Protein AF-0000000068274781 (afdb_homodimer)

Nearest PDB structures (foldseek):
  1qgj-assembly2_B  TM=9.838E-01  e=2.619E-39  Arabidopsis thaliana
  1sch-assembly2_A  TM=9.729E-01  e=1.554E-35  Arachis hypogaea
  5twt-assembly1_A  TM=9.820E-01  e=2.764E-33  Panicum virgatum
  3hdl-assembly1_A  TM=9.506E-01  e=2.188E-31  Roystonea regia
  4usc-assembly1_B  TM=9.567E-01  e=2.228E-30  Trachycarpus fortunei

Organism: Malus domestica (NCBI:txid3750)

Sequence (664 aa):
MTRSSINFSRRYSLAMITFFALCFVAKAQLSTDFYKATCPDVLKIVRREVLNAVKSEMRMAASLLRLHFHDCFVNGCDASLLLDGTDSEKNARPNLNSARGFEVVDRIKSSVESSCSGVVSCADILAIAARDSVLLSGGTSWKVLLGRRDGLVANQSGANSGLPAPTEALDIIISKFAAVGLNITDVVSLSGAHTIGLARCATFSNRLFNFSGTGAPDSTLEQSMLTDLQNQCPQTSDGNNTAPLDRNSTDLFDNHYFQNLINGKGLLGSDQILFSSDAAVTTGTKSLVQSYNSNLNLFLADFANSMIKMGNISPLTGSAGEIRLNCRAVNAMTRSSINFSRRYSLAMITFFALCFVAKAQLSTDFYKATCPDVLKIVRREVLNAVKSEMRMAASLLRLHFHDCFVNGCDASLLLDGTDSEKNARPNLNSARGFEVVDRIKSSVESSCSGVVSCADILAIAARDSVLLSGGTSWKVLLGRRDGLVANQSGANSGLPAPTEALDIIISKFAAVGLNITDVVSLSGAHTIGLARCATFSNRLFNFSGTGAPDSTLEQSMLTDLQNQCPQTSDGNNTAPLDRNSTDLFDNHYFQNLINGKGLLGSDQILFSSDAAVTTGTKSLVQSYNSNLNLFLADFANSMIKMGNISPLTGSAGEIRLNCRAVNA

pLDDT: mean 92.03, std 17.18, range [27.52, 98.94]

Radius of gyration: 32.12 Å; Cα contacts (8 Å, |Δi|>4): 1195; chains: 2; bounding box: 135×108×94 Å

Secondary structure (DSSP, 8-state):
------------------------------BTTTTTTT-TTHHHHHHHHHHHHHHH-TTHHHHHHHHHHHHHHHHSSSSGGG--STT-GGGSTTTTTT---HHHHHHHHHHHHHHHTTTS-HHHHHHHHHHHHHHHTT-------B--BB-S---HHHHHHHSPPTT--HHHHHHHHHHTT--HHHHHHHHGGGGS-EEEGGGTHHHHH-GGGSSS--TTS-HHHHHHHHHHS-TTS-S--EEESSTT-SSS-SSHHHHHHHTT--SSHHHHHHHHSHHHHHHSHHHHHHHHHH-HHHHHHHHHHHHHHHTTSS-B-TTSSB--SSTTS---/------------------------------BTTTTTTT-TTHHHHHHHHHHHHHHH-TTHHHHHHHHHHHHHHHHSSSSGGG--STT-GGGSTTTTTT---HHHHHHHHHHHHHHHTTTS-HHHHHHHHHHHHHHHTT-------B--BB-S---HHHHHHHSPPTT--HHHHHHHHHTTT--HHHHHHHHGGGGS-EEEGGGTHHHHH-GGGSSS--TTS-HHHHHHHHHHS-TTS-S--EEESSTT-SSS-SSHHHHHHHTT--SSHHHHHHHHSHHHHHHSHHHHHHHHHH-HHHHHHHHHHHHHHHTTSS-B-TTSSB--SSTTS---

Solvent-accessible surface area (backbone atoms only — not comparable to full-atom values): 35165 Å² total; per-residue (Å²): 140,83,81,79,80,80,79,78,77,78,75,78,75,76,74,76,76,74,76,75,71,72,73,72,69,66,76,59,71,66,30,74,62,61,41,59,83,76,38,66,56,52,70,61,52,40,43,50,47,49,49,54,45,30,73,76,35,64,57,44,26,35,30,34,34,45,48,36,53,62,16,23,53,47,78,14,29,13,36,23,46,50,26,62,69,89,52,15,24,50,70,13,72,84,24,46,97,59,67,48,54,64,67,57,50,50,51,33,46,52,55,43,41,73,75,30,65,82,70,66,19,46,18,38,48,34,55,52,42,23,41,42,23,36,22,50,24,59,38,56,71,68,83,61,69,26,60,35,13,16,49,84,63,48,47,17,70,43,36,55,69,39,50,78,53,47,76,46,54,68,70,58,44,53,49,47,38,42,75,64,75,39,53,69,68,36,55,55,33,57,55,49,59,38,7,26,26,66,40,43,31,63,61,38,44,47,43,63,48,31,28,94,74,67,63,37,48,40,84,65,48,32,66,72,58,48,54,54,44,45,70,67,47,41,89,86,50,92,30,73,52,66,44,52,40,9,76,98,41,39,70,41,42,53,41,61,36,38,48,28,30,77,62,24,50,37,59,34,54,42,55,26,38,38,51,72,35,76,62,9,63,80,70,41,40,26,60,49,39,52,47,25,46,76,29,52,68,57,36,46,52,48,28,40,52,37,48,51,56,47,64,56,23,65,54,29,30,76,82,40,56,41,59,34,84,43,61,44,44,70,72,130,136,85,83,75,83,78,79,79,77,78,76,76,76,79,75,75,77,76,76,75,72,76,73,71,70,66,76,60,72,66,30,75,64,61,42,57,83,76,38,66,56,52,71,58,52,40,42,51,48,48,49,55,45,28,72,74,36,65,57,45,28,37,28,34,35,45,50,35,52,62,17,22,55,48,78,15,28,12,36,24,48,49,26,63,68,88,51,14,24,51,69,13,71,84,24,45,98,61,66,49,52,64,68,56,52,50,52,34,47,53,55,42,40,73,74,30,63,84,70,66,18,46,18,37,49,36,54,50,41,23,41,42,24,36,22,50,25,58,37,57,72,67,84,61,66,27,62,35,13,15,47,83,63,48,47,16,68,42,36,55,68,40,50,78,55,45,75,45,54,68,68,59,44,52,48,48,39,42,74,64,75,39,52,70,68,38,54,56,33,58,54,47,58,38,7,26,26,66,41,43,31,64,62,36,44,47,44,63,46,30,28,93,74,68,64,37,48,39,83,65,49,30,66,70,58,49,53,54,45,46,69,67,46,42,89,88,53,92,31,74,51,66,44,54,40,10,75,99,42,39,70,42,42,54,41,62,38,38,47,27,30,75,62,25,50,37,58,33,52,43,55,25,39,39,49,73,35,77,62,9,64,80,71,42,38,27,59,50,40,53,46,26,46,77,28,52,68,58,36,45,53,49,27,40,52,35,51,51,55,47,65,57,23,65,53,30,31,77,81,41,58,40,60,35,83,44,61,44,43,70,73,131

Structure (mmCIF, N/CA/C/O backbone):
data_AF-0000000068274781-model_v1
#
loop_
_entity.id
_entity.type
_entity.pdbx_description
1 polymer Peroxidase
#
loop_
_atom_site.group_PDB
_atom_site.id
_atom_site.type_symbol
_atom_site.label_atom_id
_atom_site.label_alt_id
_atom_site.label_comp_id
_atom_site.label_asym_id
_atom_site.label_entity_id
_atom_site.label_seq_id
_atom_site.pdbx_PDB_ins_code
_atom_site.Cartn_x
_atom_site.Cartn_y
_atom_site.Cartn_z
_atom_site.occupancy
_atom_site.B_iso_or_equiv
_atom_site.auth_seq_id
_atom_site.auth_comp_id
_atom_site.auth_asym_id
_atom_site.auth_atom_id
_atom_site.pdbx_PDB_model_num
ATOM 1 N N . MET A 1 1 ? -83.938 -31 -58.938 1 27.52 1 MET A N 1
ATOM 2 C CA . MET A 1 1 ? -82.938 -29.953 -59.188 1 27.52 1 MET A CA 1
ATOM 3 C C . MET A 1 1 ? -82.625 -29.203 -57.906 1 27.52 1 MET A C 1
ATOM 5 O O . MET A 1 1 ? -83.25 -28.172 -57.625 1 27.52 1 MET A O 1
ATOM 9 N N . THR A 1 2 ? -82.438 -29.969 -56.75 1 28.23 2 THR A N 1
ATOM 10 C CA . THR A 1 2 ? -82.188 -29.672 -55.344 1 28.23 2 THR A CA 1
ATOM 11 C C . THR A 1 2 ? -80.875 -29 -55.156 1 28.23 2 THR A C 1
ATOM 13 O O . THR A 1 2 ? -79.812 -29.547 -55.531 1 28.23 2 THR A O 1
ATOM 16 N N . ARG A 1 3 ? -80.812 -27.594 -55.188 1 30.36 3 ARG A N 1
ATOM 17 C CA . ARG A 1 3 ? -79.75 -26.625 -55.031 1 30.36 3 ARG A CA 1
ATOM 18 C C . ARG A 1 3 ? -79 -26.781 -53.719 1 30.36 3 ARG A C 1
ATOM 20 O O . ARG A 1 3 ? -79.625 -26.609 -52.656 1 30.36 3 ARG A O 1
ATOM 27 N N . SER A 1 4 ? -78.062 -27.766 -53.594 1 30.91 4 SER A N 1
ATOM 28 C CA . SER A 1 4 ? -77.25 -28.078 -52.406 1 30.91 4 SER A CA 1
ATOM 29 C C . SER A 1 4 ? -76.312 -26.922 -52.062 1 30.91 4 SER A C 1
ATOM 31 O O . SER A 1 4 ? -75.5 -26.5 -52.875 1 30.91 4 SER A O 1
ATOM 33 N N . SER A 1 5 ? -76.812 -25.828 -51.344 1 32.22 5 SER A N 1
ATOM 34 C CA . SER A 1 5 ? -76.062 -24.672 -50.906 1 32.22 5 SER A CA 1
ATOM 35 C C . SER A 1 5 ? -74.875 -25.078 -50.062 1 32.22 5 SER A C 1
ATOM 37 O O . SER A 1 5 ? -75 -25.797 -49.062 1 32.22 5 SER A O 1
ATOM 39 N N . ILE A 1 6 ? -73.625 -25.188 -50.594 1 34.47 6 ILE A N 1
ATOM 40 C CA . ILE A 1 6 ? -72.312 -25.484 -50.031 1 34.47 6 ILE A CA 1
ATOM 41 C C . ILE A 1 6 ? -71.938 -24.406 -49.031 1 34.47 6 ILE A C 1
ATOM 43 O O . ILE A 1 6 ? -71.875 -23.219 -49.375 1 34.47 6 ILE A O 1
ATOM 47 N N . ASN A 1 7 ? -72.312 -24.547 -47.75 1 28.28 7 ASN A N 1
ATOM 48 C CA . ASN A 1 7 ? -71.938 -23.734 -46.594 1 28.28 7 ASN A CA 1
ATOM 49 C C . ASN A 1 7 ? -70.375 -23.641 -46.438 1 28.28 7 ASN A C 1
ATOM 51 O O . ASN A 1 7 ? -69.688 -24.672 -46.312 1 28.28 7 ASN A O 1
ATOM 55 N N . PHE A 1 8 ? -69.688 -22.672 -47.062 1 29.42 8 PHE A N 1
ATOM 56 C CA . PHE A 1 8 ? -68.312 -22.359 -46.938 1 29.42 8 PHE A CA 1
ATOM 57 C C . PHE A 1 8 ? -67.938 -22.031 -45.5 1 29.42 8 PHE A C 1
ATOM 59 O O . PHE A 1 8 ? -68.375 -21.047 -44.938 1 29.42 8 PHE A O 1
ATOM 66 N N . SER A 1 9 ? -67.75 -22.984 -44.594 1 29.67 9 SER A N 1
ATOM 67 C CA . SER A 1 9 ? -67.188 -22.766 -43.25 1 29.67 9 SER A CA 1
ATOM 68 C C . SER A 1 9 ? -65.812 -22.125 -43.281 1 29.67 9 SER A C 1
ATOM 70 O O . SER A 1 9 ? -64.938 -22.641 -43.938 1 29.67 9 SER A O 1
ATOM 72 N N . ARG A 1 10 ? -65.688 -20.766 -43.312 1 33.72 10 ARG A N 1
ATOM 73 C CA . ARG A 1 10 ? -64.438 -19.969 -43.156 1 33.72 10 ARG A CA 1
ATOM 74 C C . ARG A 1 10 ? -63.688 -20.359 -41.906 1 33.72 10 ARG A C 1
ATOM 76 O O . ARG A 1 10 ? -64.188 -20.188 -40.781 1 33.72 10 ARG A O 1
ATOM 83 N N . ARG A 1 11 ? -63.031 -21.438 -41.844 1 32.56 11 ARG A N 1
ATOM 84 C CA . ARG A 1 11 ? -62.094 -21.734 -40.75 1 32.56 11 ARG A CA 1
ATOM 85 C C . ARG A 1 11 ? -61.062 -20.609 -40.594 1 32.56 11 ARG A C 1
ATOM 87 O O . ARG A 1 11 ? -60.312 -20.297 -41.5 1 32.56 11 ARG A O 1
ATOM 94 N N . TYR A 1 12 ? -61.406 -19.484 -39.938 1 31.45 12 TYR A N 1
ATOM 95 C CA . TYR A 1 12 ? -60.375 -18.531 -39.5 1 31.45 12 TYR A CA 1
ATOM 96 C C . TYR A 1 12 ? -59.25 -19.25 -38.781 1 31.45 12 TYR A C 1
ATOM 98 O O . TYR A 1 12 ? -59.469 -19.984 -37.812 1 31.45 12 TYR A O 1
ATOM 106 N N . SER A 1 13 ? -58.25 -19.766 -39.469 1 33.16 13 SER A N 1
ATOM 107 C CA . SER A 1 13 ? -57 -20.219 -38.875 1 33.16 13 SER A CA 1
ATOM 108 C C . SER A 1 13 ? -56.406 -19.156 -37.969 1 33.16 13 SER A C 1
ATOM 110 O O . SER A 1 13 ? -56.125 -18.031 -38.406 1 33.16 13 SER A O 1
ATOM 112 N N . LEU A 1 14 ? -56.812 -19.078 -36.719 1 35.12 14 LEU A N 1
ATOM 113 C CA . LEU A 1 14 ? -56.062 -18.344 -35.688 1 35.12 14 LEU A CA 1
ATOM 114 C C . LEU A 1 14 ? -54.594 -18.672 -35.719 1 35.12 14 LEU A C 1
ATOM 116 O O . LEU A 1 14 ? -54.188 -19.828 -35.469 1 35.12 14 LEU A O 1
ATOM 120 N N . ALA A 1 15 ? -53.812 -18.062 -36.625 1 37.94 15 ALA A N 1
ATOM 121 C CA . ALA A 1 15 ? -52.375 -18.094 -36.531 1 37.94 15 ALA A CA 1
ATOM 122 C C . ALA A 1 15 ? -51.906 -17.734 -35.094 1 37.94 15 ALA A C 1
ATOM 124 O O . ALA A 1 15 ? -52.219 -16.641 -34.625 1 37.94 15 ALA A O 1
ATOM 125 N N . MET A 1 16 ? -51.812 -18.75 -34.25 1 36.78 16 MET A N 1
ATOM 126 C CA . MET A 1 16 ? -51.125 -18.562 -32.969 1 36.78 16 MET A CA 1
ATOM 127 C C . MET A 1 16 ? -49.75 -17.906 -33.156 1 36.78 16 MET A C 1
ATOM 129 O O . MET A 1 16 ? -48.875 -18.469 -33.844 1 36.78 16 MET A O 1
ATOM 133 N N . ILE A 1 17 ? -49.625 -16.562 -33.281 1 40.09 17 ILE A N 1
ATOM 134 C CA . ILE A 1 17 ? -48.375 -15.859 -33.188 1 40.09 17 ILE A CA 1
ATOM 135 C C . ILE A 1 17 ? -47.656 -16.312 -31.906 1 40.09 17 ILE A C 1
ATOM 137 O O . ILE A 1 17 ? -48.125 -16.078 -30.797 1 40.09 17 ILE A O 1
ATOM 141 N N . THR A 1 18 ? -46.969 -17.438 -31.969 1 37.03 18 THR A N 1
ATOM 142 C CA . THR A 1 18 ? -46.031 -17.75 -30.906 1 37.03 18 THR A CA 1
ATOM 143 C C . THR A 1 18 ? -45.031 -16.609 -30.734 1 37.03 18 THR A C 1
ATOM 145 O O . THR A 1 18 ? -44.25 -16.312 -31.641 1 37.03 18 THR A O 1
ATOM 148 N N . PHE A 1 19 ? -45.375 -15.547 -30 1 42 19 PHE A N 1
ATOM 149 C CA . PHE A 1 19 ? -44.344 -14.617 -29.5 1 42 19 PHE A CA 1
ATOM 150 C C . PHE A 1 19 ? -43.219 -15.367 -28.828 1 42 19 PHE A C 1
ATOM 152 O O . PHE A 1 19 ? -43.375 -15.969 -27.766 1 42 19 PHE A O 1
ATOM 159 N N . PHE A 1 20 ? -42.25 -15.758 -29.625 1 39.34 20 PHE A N 1
ATOM 160 C CA . PHE A 1 20 ? -40.969 -16.156 -29.078 1 39.34 20 PHE A CA 1
ATOM 161 C C . PHE A 1 20 ? -40.406 -15.047 -28.188 1 39.34 20 PHE A C 1
ATOM 163 O O . PHE A 1 20 ? -39.969 -13.992 -28.688 1 39.34 20 PHE A O 1
ATOM 170 N N . ALA A 1 21 ? -40.844 -14.93 -26.984 1 38.84 21 ALA A N 1
ATOM 171 C CA . ALA A 1 21 ? -40.062 -14.18 -26.016 1 38.84 21 ALA A CA 1
ATOM 172 C C . ALA A 1 21 ? -38.625 -14.633 -26 1 38.84 21 ALA A C 1
ATOM 174 O O . ALA A 1 21 ? -38.281 -15.719 -25.516 1 38.84 21 ALA A O 1
ATOM 175 N N . LEU A 1 22 ? -37.906 -14.195 -26.969 1 38.69 22 LEU A N 1
ATOM 176 C CA . LEU A 1 22 ? -36.438 -14.281 -26.75 1 38.69 22 LEU A CA 1
ATOM 177 C C . LEU A 1 22 ? -36.094 -13.805 -25.344 1 38.69 22 LEU A C 1
ATOM 179 O O . LEU A 1 22 ? -36.188 -12.609 -25.047 1 38.69 22 LEU A O 1
ATOM 183 N N . CYS A 1 23 ? -36.281 -14.633 -24.359 1 37.84 23 CYS A N 1
ATOM 184 C CA . CYS A 1 23 ? -35.594 -14.422 -23.094 1 37.84 23 CYS A CA 1
ATOM 185 C C . CYS A 1 23 ? -34.125 -14.125 -23.312 1 37.84 23 CYS A C 1
ATOM 187 O O . CYS A 1 23 ? -33.344 -15.039 -23.547 1 37.84 23 CYS A O 1
ATOM 189 N N . PHE A 1 24 ? -33.844 -12.984 -23.938 1 38.06 24 PHE A N 1
ATOM 190 C CA . PHE A 1 24 ? -32.469 -12.5 -23.734 1 38.06 24 PHE A CA 1
ATOM 191 C C . PHE A 1 24 ? -32.031 -12.695 -22.281 1 38.06 24 PHE A C 1
ATOM 193 O O . PHE A 1 24 ? -32.469 -11.953 -21.391 1 38.06 24 PHE A O 1
ATOM 200 N N . VAL A 1 25 ? -31.875 -13.906 -21.828 1 39.16 25 VAL A N 1
ATOM 201 C CA . VAL A 1 25 ? -31.031 -14.031 -20.641 1 39.16 25 VAL A CA 1
ATOM 202 C C . VAL A 1 25 ? -29.828 -13.109 -20.766 1 39.16 25 VAL A C 1
ATOM 204 O O . VAL A 1 25 ? -28.922 -13.367 -21.562 1 39.16 25 VAL A O 1
ATOM 207 N N . ALA A 1 26 ? -30 -11.914 -20.641 1 40 26 ALA A N 1
ATOM 208 C CA . ALA A 1 26 ? -28.859 -11.016 -20.5 1 40 26 ALA A CA 1
ATOM 209 C C . ALA A 1 26 ? -27.766 -11.641 -19.625 1 40 26 ALA A C 1
ATOM 211 O O . ALA A 1 26 ? -27.969 -11.852 -18.438 1 40 26 ALA A O 1
ATOM 212 N N . LYS A 1 27 ? -27.016 -12.688 -20.156 1 49.72 27 LYS A N 1
ATOM 213 C CA . LYS A 1 27 ? -25.812 -13.078 -19.438 1 49.72 27 LYS A CA 1
ATOM 214 C C . LYS A 1 27 ? -25.234 -11.906 -18.641 1 49.72 27 LYS A C 1
ATOM 216 O O . LYS A 1 27 ? -24.875 -10.883 -19.219 1 49.72 27 LYS A O 1
ATOM 221 N N . ALA A 1 28 ? -25.625 -11.742 -17.359 1 61.41 28 ALA A N 1
ATOM 222 C CA . ALA A 1 28 ? -25.266 -10.609 -16.5 1 61.41 28 ALA A CA 1
ATOM 223 C C . ALA A 1 28 ? -23.766 -10.422 -16.438 1 61.41 28 ALA A C 1
ATOM 225 O O . ALA A 1 28 ? -23.031 -11.352 -16.078 1 61.41 28 ALA A O 1
ATOM 226 N N . GLN A 1 29 ? -23.156 -9.492 -17.281 1 82.75 29 GLN A N 1
ATOM 227 C CA . GLN A 1 29 ? -21.766 -9.125 -17.453 1 82.75 29 GLN A CA 1
ATOM 228 C C . GLN A 1 29 ? -21.203 -8.461 -16.188 1 82.75 29 GLN A C 1
ATOM 230 O O . GLN A 1 29 ? -21.953 -7.809 -15.453 1 82.75 29 GLN A O 1
ATOM 235 N N . LEU A 1 30 ? -19.953 -8.969 -15.773 1 96.75 30 LEU A N 1
ATOM 236 C CA . LEU A 1 30 ? -19.25 -8.336 -14.656 1 96.75 30 LEU A CA 1
ATOM 237 C C . LEU A 1 30 ? -19.094 -6.84 -14.898 1 96.75 30 LEU A C 1
ATOM 239 O O . LEU A 1 30 ? -19.031 -6.391 -16.047 1 96.75 30 LEU A O 1
ATOM 243 N N . SER A 1 31 ? -19.156 -6.102 -13.852 1 97.19 31 SER A N 1
ATOM 244 C CA . SER A 1 31 ? -18.969 -4.656 -13.93 1 97.19 31 SER A CA 1
ATOM 245 C C . SER A 1 31 ? -18.172 -4.133 -12.75 1 97.19 31 SER A C 1
ATOM 247 O O . SER A 1 31 ? -18.109 -4.777 -11.695 1 97.19 31 SER A O 1
ATOM 249 N N . THR A 1 32 ? -17.609 -2.953 -12.914 1 95.56 32 THR A N 1
ATOM 250 C CA . THR A 1 32 ? -16.781 -2.387 -11.859 1 95.56 32 THR A CA 1
ATOM 251 C C . THR A 1 32 ? -17.641 -1.72 -10.797 1 95.56 32 THR A C 1
ATOM 253 O O . THR A 1 32 ? -17.172 -1.429 -9.695 1 95.56 32 THR A O 1
ATOM 256 N N . ASP A 1 33 ? -18.953 -1.468 -11.078 1 93.94 33 ASP A N 1
ATOM 257 C CA . ASP A 1 33 ? -19.844 -0.762 -10.156 1 93.94 33 ASP A CA 1
ATOM 258 C C . ASP A 1 33 ? -20.969 -1.668 -9.68 1 93.94 33 ASP A C 1
ATOM 260 O O . ASP A 1 33 ? -22.047 -1.186 -9.312 1 93.94 33 ASP A O 1
ATOM 264 N N . PHE A 1 34 ? -20.719 -2.93 -9.719 1 97.12 34 PHE A N 1
ATOM 265 C CA . PHE A 1 34 ? -21.766 -3.914 -9.453 1 97.12 34 PHE A CA 1
ATOM 266 C C . PHE A 1 34 ? -22.375 -3.689 -8.078 1 97.12 34 PHE A C 1
ATOM 268 O O . PHE A 1 34 ? -23.594 -3.818 -7.902 1 97.12 34 PHE A O 1
ATOM 275 N N . TYR A 1 35 ? -21.578 -3.322 -7.105 1 97.12 35 TYR A N 1
ATOM 276 C CA . TYR A 1 35 ? -22.047 -3.254 -5.727 1 97.12 35 TYR A CA 1
ATOM 277 C C . TYR A 1 35 ? -22.312 -1.812 -5.312 1 97.12 35 TYR A C 1
ATOM 279 O O . TYR A 1 35 ? -22.594 -1.538 -4.145 1 97.12 35 TYR A O 1
ATOM 287 N N . LYS A 1 36 ? -22.281 -0.862 -6.156 1 93.81 36 LYS A N 1
ATOM 288 C CA . LYS A 1 36 ? -22.359 0.56 -5.84 1 93.81 36 LYS A CA 1
ATOM 289 C C . LYS A 1 36 ? -23.609 0.867 -5.02 1 93.81 36 LYS A C 1
ATOM 291 O O . LYS A 1 36 ? -23.562 1.648 -4.066 1 93.81 36 LYS A O 1
ATOM 296 N N . ALA A 1 37 ? -24.734 0.17 -5.32 1 94.81 37 ALA A N 1
ATOM 297 C CA . ALA A 1 37 ? -26 0.458 -4.648 1 94.81 37 ALA A CA 1
ATOM 298 C C . ALA A 1 37 ? -26.234 -0.5 -3.486 1 94.81 37 ALA A C 1
ATOM 300 O O . ALA A 1 37 ? -26.75 -0.102 -2.441 1 94.81 37 ALA A O 1
ATOM 301 N N . THR A 1 38 ? -25.812 -1.727 -3.623 1 97.19 38 THR A N 1
ATOM 302 C CA . THR A 1 38 ? -26.234 -2.771 -2.701 1 97.19 38 THR A CA 1
ATOM 303 C C . THR A 1 38 ? -25.234 -2.945 -1.57 1 97.19 38 THR A C 1
ATOM 305 O O . THR A 1 38 ? -25.594 -3.387 -0.476 1 97.19 38 THR A O 1
ATOM 308 N N . CYS A 1 39 ? -23.984 -2.637 -1.825 1 97 39 CYS A N 1
ATOM 309 C CA . CYS A 1 39 ? -22.922 -2.734 -0.828 1 97 39 CYS A CA 1
ATOM 310 C C . CYS A 1 39 ? -21.797 -1.746 -1.125 1 97 39 CYS A C 1
ATOM 312 O O . CYS A 1 39 ? -20.672 -2.15 -1.428 1 97 39 CYS A O 1
ATOM 314 N N . PRO A 1 40 ? -22.047 -0.47 -0.97 1 93.06 40 PRO A N 1
ATOM 315 C CA . PRO A 1 40 ? -21.141 0.567 -1.471 1 93.06 40 PRO A CA 1
ATOM 316 C C . PRO A 1 40 ? -19.781 0.551 -0.772 1 93.06 40 PRO A C 1
ATOM 318 O O . PRO A 1 40 ? -18.797 1.024 -1.332 1 93.06 40 PRO A O 1
ATOM 321 N N . ASP A 1 41 ? -19.625 -0.127 0.455 1 92.94 41 ASP A N 1
ATOM 322 C CA . ASP A 1 41 ? -18.391 -0.057 1.22 1 92.94 41 ASP A CA 1
ATOM 323 C C . ASP A 1 41 ? -17.578 -1.345 1.077 1 92.94 41 ASP A C 1
ATOM 325 O O . ASP A 1 41 ? -16.578 -1.53 1.761 1 92.94 41 ASP A O 1
ATOM 329 N N . VAL A 1 42 ? -17.953 -2.174 0.164 1 97.5 42 VAL A N 1
ATOM 330 C CA . VAL A 1 42 ? -17.359 -3.506 0.108 1 97.5 42 VAL A CA 1
ATOM 331 C C . VAL A 1 42 ? -15.859 -3.393 -0.168 1 97.5 42 VAL A C 1
ATOM 333 O O . VAL A 1 42 ? -15.055 -4.113 0.43 1 97.5 42 VAL A O 1
ATOM 336 N N . LEU A 1 43 ? -15.461 -2.518 -1.082 1 96.81 43 LEU A N 1
ATOM 337 C CA . LEU A 1 43 ? -14.047 -2.391 -1.416 1 96.81 43 LEU A CA 1
ATOM 338 C C . LEU A 1 43 ? -13.242 -1.918 -0.209 1 96.81 43 LEU A C 1
ATOM 340 O O . LEU A 1 43 ? -12.133 -2.4 0.03 1 96.81 43 LEU A O 1
ATOM 344 N N . LYS A 1 44 ? -13.781 -1.001 0.588 1 93.94 44 LYS A N 1
ATOM 345 C CA . LYS A 1 44 ? -13.133 -0.491 1.792 1 93.94 44 LYS A CA 1
ATOM 346 C C . LYS A 1 44 ? -13.031 -1.574 2.861 1 93.94 44 LYS A C 1
ATOM 348 O O . LYS A 1 44 ? -12.008 -1.694 3.537 1 93.94 44 LYS A O 1
ATOM 353 N N . ILE A 1 45 ? -14.078 -2.35 3.023 1 96.25 45 ILE A N 1
ATOM 354 C CA . ILE A 1 45 ? -14.125 -3.404 4.031 1 96.25 45 ILE A CA 1
ATOM 355 C C . ILE A 1 45 ? -13.055 -4.453 3.723 1 96.25 45 ILE A C 1
ATOM 357 O O . ILE A 1 45 ? -12.297 -4.855 4.609 1 96.25 45 ILE A O 1
ATOM 361 N N . VAL A 1 46 ? -13.008 -4.859 2.451 1 98.5 46 VAL A N 1
ATOM 362 C CA . VAL A 1 46 ? -12.039 -5.875 2.059 1 98.5 46 VAL A CA 1
ATOM 363 C C . VAL A 1 46 ? -10.617 -5.34 2.264 1 98.5 46 VAL A C 1
ATOM 365 O O . VAL A 1 46 ? -9.766 -6.027 2.83 1 98.5 46 VAL A O 1
ATOM 368 N N . ARG A 1 47 ? -10.344 -4.129 1.849 1 97.69 47 ARG A N 1
ATOM 369 C CA . ARG A 1 47 ? -9.016 -3.553 1.971 1 97.69 47 ARG A CA 1
ATOM 370 C C . ARG A 1 47 ? -8.586 -3.461 3.432 1 97.69 47 ARG A C 1
ATOM 372 O O . ARG A 1 47 ? -7.43 -3.725 3.766 1 97.69 47 ARG A O 1
ATOM 379 N N . ARG A 1 48 ? -9.508 -3.096 4.316 1 96 48 ARG A N 1
ATOM 380 C CA . ARG A 1 48 ? -9.203 -3.01 5.738 1 96 48 ARG A CA 1
ATOM 381 C C . ARG A 1 48 ? -8.781 -4.367 6.293 1 96 48 ARG A C 1
ATOM 383 O O . ARG A 1 48 ? -7.797 -4.469 7.023 1 96 48 ARG A O 1
ATOM 390 N N . GLU A 1 49 ? -9.539 -5.363 5.949 1 97.81 49 GLU A N 1
ATOM 391 C CA . GLU A 1 49 ? -9.227 -6.699 6.453 1 97.81 49 GLU A CA 1
ATOM 392 C C . GLU A 1 49 ? -7.918 -7.215 5.859 1 97.81 49 GLU A C 1
ATOM 394 O O . GLU A 1 49 ? -7.156 -7.914 6.531 1 97.81 49 GLU A O 1
ATOM 399 N N . VAL A 1 50 ? -7.648 -6.883 4.586 1 98.44 50 VAL A N 1
ATOM 400 C CA . VAL A 1 50 ? -6.387 -7.285 3.977 1 98.44 50 VAL A CA 1
ATOM 401 C C . VAL A 1 50 ? -5.227 -6.555 4.656 1 98.44 50 VAL A C 1
ATOM 403 O O . VAL A 1 50 ? -4.191 -7.156 4.949 1 98.44 50 VAL A O 1
ATOM 406 N N . LEU A 1 51 ? -5.398 -5.266 4.91 1 96.56 51 LEU A N 1
ATOM 407 C CA . LEU A 1 51 ? -4.363 -4.504 5.609 1 96.56 51 LEU A CA 1
ATOM 408 C C . LEU A 1 51 ? -4.074 -5.109 6.977 1 96.56 51 LEU A C 1
ATOM 410 O O . LEU A 1 51 ? -2.912 -5.246 7.367 1 96.56 51 LEU A O 1
ATOM 414 N N . ASN A 1 52 ? -5.117 -5.477 7.715 1 95.44 52 ASN A N 1
ATOM 415 C CA . ASN A 1 52 ? -4.934 -6.094 9.023 1 95.44 52 ASN A CA 1
ATOM 416 C C . ASN A 1 52 ? -4.141 -7.395 8.922 1 95.44 52 ASN A C 1
ATOM 418 O O . ASN A 1 52 ? -3.283 -7.672 9.766 1 95.44 52 ASN A O 1
ATOM 422 N N . ALA A 1 53 ? -4.434 -8.133 7.91 1 97.38 53 ALA A N 1
ATOM 423 C CA . ALA A 1 53 ? -3.74 -9.398 7.707 1 97.38 53 ALA A CA 1
ATOM 424 C C . ALA A 1 53 ? -2.271 -9.18 7.367 1 97.38 53 ALA A C 1
ATOM 426 O O . ALA A 1 53 ? -1.393 -9.867 7.895 1 97.38 53 ALA A O 1
ATOM 427 N N . VAL A 1 54 ? -2.014 -8.211 6.512 1 95.88 54 VAL A N 1
ATOM 428 C CA . VAL A 1 54 ? -0.658 -7.926 6.055 1 95.88 54 VAL A CA 1
ATOM 429 C C . VAL A 1 54 ? 0.161 -7.34 7.199 1 95.88 54 VAL A C 1
ATOM 431 O O . VAL A 1 54 ? 1.345 -7.648 7.348 1 95.88 54 VAL A O 1
ATOM 434 N N . LYS A 1 55 ? -0.464 -6.52 8.016 1 91 55 LYS A N 1
ATOM 435 C CA . LYS A 1 55 ? 0.179 -5.969 9.203 1 91 55 LYS A CA 1
ATOM 436 C C . LYS A 1 55 ? 0.615 -7.074 10.156 1 91 55 LYS A C 1
ATOM 438 O O . LYS A 1 55 ? 1.689 -7 10.758 1 91 55 LYS A O 1
ATOM 443 N N . SER A 1 56 ? -0.197 -8.062 10.258 1 93.25 56 SER A N 1
ATOM 444 C CA . SER A 1 56 ? 0.088 -9.188 11.148 1 93.25 56 SER A CA 1
ATOM 445 C C . SER A 1 56 ? 1.166 -10.094 10.57 1 93.25 56 SER A C 1
ATOM 447 O O . SER A 1 56 ? 2.037 -10.578 11.297 1 93.25 56 SER A O 1
ATOM 449 N N . GLU A 1 57 ? 1.054 -10.273 9.289 1 94.81 57 GLU A N 1
ATOM 450 C CA . GLU A 1 57 ? 2.004 -11.109 8.555 1 94.81 57 GLU A CA 1
ATOM 451 C C . GLU A 1 57 ? 2.158 -10.625 7.113 1 94.81 57 GLU A C 1
ATOM 453 O O . GLU A 1 57 ? 1.318 -10.922 6.262 1 94.81 57 GLU A O 1
ATOM 458 N N . MET A 1 58 ? 3.275 -10.078 6.828 1 91.44 58 MET A N 1
ATOM 459 C CA . MET A 1 58 ? 3.482 -9.414 5.543 1 91.44 58 MET A CA 1
ATOM 460 C C . MET A 1 58 ? 3.307 -10.398 4.391 1 91.44 58 MET A C 1
ATOM 462 O O . MET A 1 58 ? 2.793 -10.039 3.33 1 91.44 58 MET A O 1
ATOM 466 N N . ARG A 1 59 ? 3.652 -11.641 4.625 1 94.38 59 ARG A N 1
ATOM 467 C CA . ARG A 1 59 ? 3.611 -12.625 3.549 1 94.38 59 ARG A CA 1
ATOM 468 C C . ARG A 1 59 ? 2.174 -12.977 3.178 1 94.38 59 ARG A C 1
ATOM 470 O O . ARG A 1 59 ? 1.932 -13.656 2.182 1 94.38 59 ARG A O 1
ATOM 477 N N . MET A 1 60 ? 1.239 -12.508 3.947 1 98 60 MET A N 1
ATOM 478 C CA . MET A 1 60 ? -0.164 -12.812 3.68 1 98 60 MET A CA 1
ATOM 479 C C . MET A 1 60 ? -0.611 -12.195 2.359 1 98 60 MET A C 1
ATOM 481 O O . MET A 1 60 ? -1.489 -12.734 1.684 1 98 60 MET A O 1
ATOM 485 N N . ALA A 1 61 ? 0.025 -11.102 1.982 1 98.44 61 ALA A N 1
ATOM 486 C CA . ALA A 1 61 ? -0.304 -10.5 0.692 1 98.44 61 ALA A CA 1
ATOM 487 C C . ALA A 1 61 ? -0.095 -11.5 -0.444 1 98.44 61 ALA A C 1
ATOM 489 O O . ALA A 1 61 ? -0.974 -11.68 -1.29 1 98.44 61 ALA A O 1
ATOM 490 N N . ALA A 1 62 ? 1 -12.203 -0.408 1 98.62 62 ALA A N 1
ATOM 491 C CA . ALA A 1 62 ? 1.302 -13.195 -1.431 1 98.62 62 ALA A CA 1
ATOM 492 C C . ALA A 1 62 ? 0.322 -14.367 -1.363 1 98.62 62 ALA A C 1
ATOM 494 O O . ALA A 1 62 ? -0.104 -14.891 -2.396 1 98.62 62 ALA A O 1
ATOM 495 N N . SER A 1 63 ? -0.036 -14.727 -0.185 1 98.62 63 SER A N 1
ATOM 496 C CA . SER A 1 63 ? -0.95 -15.852 0 1 98.62 63 SER A CA 1
ATOM 497 C C . SER A 1 63 ? -2.322 -15.547 -0.592 1 98.62 63 SER A C 1
ATOM 499 O O . SER A 1 63 ? -2.904 -16.391 -1.28 1 98.62 63 SER A O 1
ATOM 501 N N . LEU A 1 64 ? -2.793 -14.352 -0.33 1 98.88 64 LEU A N 1
ATOM 502 C CA . LEU A 1 64 ? -4.109 -13.969 -0.829 1 98.88 64 LEU A CA 1
ATOM 503 C C . LEU A 1 64 ? -4.098 -13.836 -2.348 1 98.88 64 LEU A C 1
ATOM 505 O O . LEU A 1 64 ? -5.062 -14.211 -3.016 1 98.88 64 LEU A O 1
ATOM 509 N N . LEU A 1 65 ? -3.033 -13.273 -2.875 1 98.88 65 LEU A N 1
ATOM 510 C CA . LEU A 1 65 ? -2.867 -13.18 -4.32 1 98.88 65 LEU A CA 1
ATOM 511 C C . LEU A 1 65 ? -2.867 -14.562 -4.961 1 98.88 65 LEU A C 1
ATOM 513 O O . LEU A 1 65 ? -3.514 -14.773 -5.988 1 98.88 65 LEU A O 1
ATOM 517 N N . ARG A 1 66 ? -2.24 -15.508 -4.344 1 98.56 66 ARG A N 1
ATOM 518 C CA . ARG A 1 66 ? -2.148 -16.875 -4.855 1 98.56 66 ARG A CA 1
ATOM 519 C C . ARG A 1 66 ? -3.502 -17.562 -4.801 1 98.56 66 ARG A C 1
ATOM 521 O O . ARG A 1 66 ? -3.83 -18.375 -5.68 1 98.56 66 ARG A O 1
ATOM 528 N N . LEU A 1 67 ? -4.285 -17.297 -3.758 1 98.75 67 LEU A N 1
ATOM 529 C CA . LEU A 1 67 ? -5.609 -17.906 -3.68 1 98.75 67 LEU A CA 1
ATOM 530 C C . LEU A 1 67 ? -6.438 -17.562 -4.914 1 98.75 67 LEU A C 1
ATOM 532 O O . LEU A 1 67 ? -7.113 -18.422 -5.469 1 98.75 67 LEU A O 1
ATOM 536 N N . HIS A 1 68 ? -6.328 -16.328 -5.312 1 98.88 68 HIS A N 1
ATOM 537 C CA . HIS A 1 68 ? -7.098 -15.906 -6.477 1 98.88 68 HIS A CA 1
ATOM 538 C C . HIS A 1 68 ? -6.625 -16.625 -7.738 1 98.88 68 HIS A C 1
ATOM 540 O O . HIS A 1 68 ? -7.441 -17.078 -8.539 1 98.88 68 HIS A O 1
ATOM 546 N N . PHE A 1 69 ? -5.32 -16.766 -7.887 1 98.81 69 PHE A N 1
ATOM 547 C CA . PHE A 1 69 ? -4.742 -17.453 -9.031 1 98.81 69 PHE A CA 1
ATOM 548 C C . PHE A 1 69 ? -5.168 -18.922 -9.055 1 98.81 69 PHE A C 1
ATOM 550 O O . PHE A 1 69 ? -5.668 -19.406 -10.07 1 98.81 69 PHE A O 1
ATOM 557 N N . HIS A 1 70 ? -5.023 -19.562 -7.953 1 98.81 70 HIS A N 1
ATOM 558 C CA . HIS A 1 70 ? -5.312 -21 -7.883 1 98.81 70 HIS A CA 1
ATOM 559 C C . HIS A 1 70 ? -6.809 -21.266 -8.031 1 98.81 70 HIS A C 1
ATOM 561 O O . HIS A 1 70 ? -7.211 -22.312 -8.531 1 98.81 70 HIS A O 1
ATOM 567 N N . ASP A 1 71 ? -7.582 -20.297 -7.629 1 98.75 71 ASP A N 1
ATOM 568 C CA . ASP A 1 71 ? -9.023 -20.438 -7.82 1 98.75 71 ASP A CA 1
ATOM 569 C C . ASP A 1 71 ? -9.391 -20.375 -9.297 1 98.75 71 ASP A C 1
ATOM 571 O O . ASP A 1 71 ? -10.086 -21.266 -9.812 1 98.75 71 ASP A O 1
ATOM 575 N N . CYS A 1 72 ? -8.914 -19.438 -10.023 1 98.69 72 CYS A N 1
ATOM 576 C CA . CYS A 1 72 ? -9.375 -19.109 -11.367 1 98.69 72 CYS A CA 1
ATOM 577 C C . CYS A 1 72 ? -8.914 -20.156 -12.375 1 98.69 72 CYS A C 1
ATOM 579 O O . CYS A 1 72 ? -9.578 -20.391 -13.383 1 98.69 72 CYS A O 1
ATOM 581 N N . PHE A 1 73 ? -7.863 -20.891 -12.078 1 98.5 73 PHE A N 1
ATOM 582 C CA . PHE A 1 73 ? -7.262 -21.797 -13.055 1 98.5 73 PHE A CA 1
ATOM 583 C C . PHE A 1 73 ? -7.941 -23.156 -13.023 1 98.5 73 PHE A C 1
ATOM 585 O O . PHE A 1 73 ? -7.672 -24.016 -13.867 1 98.5 73 PHE A O 1
ATOM 592 N N . VAL A 1 74 ? -8.844 -23.406 -12.047 1 98.06 74 VAL A N 1
ATOM 593 C CA . VAL A 1 74 ? -9.391 -24.75 -11.891 1 98.06 74 VAL A CA 1
ATOM 594 C C . VAL A 1 74 ? -10.812 -24.797 -12.445 1 98.06 74 VAL A C 1
ATOM 596 O O . VAL A 1 74 ? -11.031 -25.219 -13.586 1 98.06 74 VAL A O 1
ATOM 599 N N . ASN A 1 75 ? -11.805 -24.156 -11.836 1 97.44 75 ASN A N 1
ATOM 600 C CA . ASN A 1 75 ? -13.188 -24.125 -12.297 1 97.44 75 ASN A CA 1
ATOM 601 C C . ASN A 1 75 ? -13.602 -22.719 -12.719 1 97.44 75 ASN A C 1
ATOM 603 O O . ASN A 1 75 ? -14.789 -22.391 -12.734 1 97.44 75 ASN A O 1
ATOM 607 N N . GLY A 1 76 ? -12.57 -21.922 -13.086 1 97.88 76 GLY A N 1
ATOM 608 C CA . GLY A 1 76 ? -12.875 -20.516 -13.211 1 97.88 76 GLY A CA 1
ATOM 609 C C . GLY A 1 76 ? -12.875 -19.781 -11.883 1 97.88 76 GLY A C 1
ATOM 610 O O . GLY A 1 76 ? -12.641 -20.375 -10.836 1 97.88 76 GLY A O 1
ATOM 611 N N . CYS A 1 77 ? -13.094 -18.484 -11.938 1 98.5 77 CYS A N 1
ATOM 612 C CA . CYS A 1 77 ? -13.047 -17.672 -10.727 1 98.5 77 CYS A CA 1
ATOM 613 C C . CYS A 1 77 ? -14.359 -17.766 -9.953 1 98.5 77 CYS A C 1
ATOM 615 O O . CYS A 1 77 ? -15.117 -16.797 -9.891 1 98.5 77 CYS A O 1
ATOM 617 N N . ASP A 1 78 ? -14.547 -18.922 -9.258 1 98.75 78 ASP A N 1
ATOM 618 C CA . ASP A 1 78 ? -15.844 -19.172 -8.633 1 98.75 78 ASP A CA 1
ATOM 619 C C . ASP A 1 78 ? -15.688 -19.531 -7.156 1 98.75 78 ASP A C 1
ATOM 621 O O . ASP A 1 78 ? -16.594 -20.094 -6.551 1 98.75 78 ASP A O 1
ATOM 625 N N . ALA A 1 79 ? -14.492 -19.375 -6.598 1 98.81 79 ALA A N 1
ATOM 626 C CA . ALA A 1 79 ? -14.148 -19.516 -5.188 1 98.81 79 ALA A CA 1
ATOM 627 C C . ALA A 1 79 ? -14.266 -20.984 -4.742 1 98.81 79 ALA A C 1
ATOM 629 O O . ALA A 1 79 ? -14.344 -21.266 -3.547 1 98.81 79 ALA A O 1
ATOM 630 N N . SER A 1 80 ? -14.289 -21.906 -5.664 1 98.56 80 SER A N 1
ATOM 631 C CA . SER A 1 80 ? -14.398 -23.312 -5.281 1 98.56 80 SER A CA 1
ATOM 632 C C . SER A 1 80 ? -13.188 -23.766 -4.473 1 98.56 80 SER A C 1
ATOM 634 O O . SER A 1 80 ? -13.289 -24.688 -3.658 1 98.56 80 SER A O 1
ATOM 636 N N . LEU A 1 81 ? -12.078 -23.062 -4.656 1 98.62 81 LE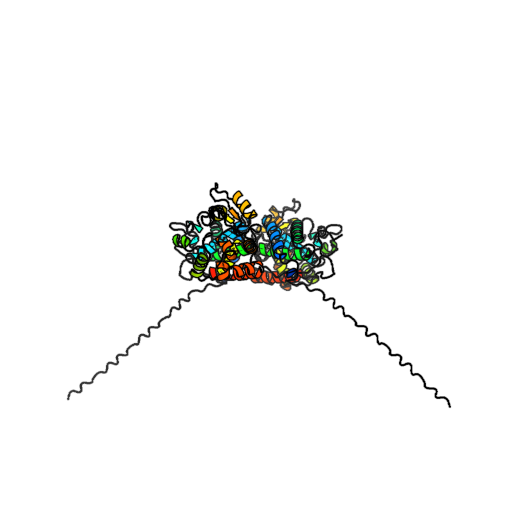U A N 1
ATOM 637 C CA . LEU A 1 81 ? -10.867 -23.359 -3.906 1 98.62 81 LEU A CA 1
ATOM 638 C C . LEU A 1 81 ? -11.117 -23.266 -2.406 1 98.62 81 LEU A C 1
ATOM 640 O O . LEU A 1 81 ? -10.445 -23.938 -1.62 1 98.62 81 LEU A O 1
ATOM 644 N N . LEU A 1 82 ? -12.094 -22.531 -1.964 1 98.75 82 LEU A N 1
ATOM 645 C CA . LEU A 1 82 ? -12.32 -22.234 -0.551 1 98.75 82 LEU A CA 1
ATOM 646 C C . LEU A 1 82 ? -13.148 -23.344 0.103 1 98.75 82 LEU A C 1
ATOM 648 O O . LEU A 1 82 ? -13.234 -23.406 1.331 1 98.75 82 LEU A O 1
ATOM 652 N N . LEU A 1 83 ? -13.727 -24.203 -0.637 1 98.62 83 LEU A N 1
ATOM 653 C CA . LEU A 1 83 ? -14.664 -25.203 -0.115 1 98.62 83 LEU A CA 1
ATOM 654 C C . LEU A 1 83 ? -13.922 -26.281 0.659 1 98.62 83 LEU A C 1
ATOM 656 O O . LEU A 1 83 ? -12.875 -26.766 0.217 1 98.62 83 LEU A O 1
ATOM 660 N N . ASP A 1 84 ? -14.453 -26.578 1.76 1 97.81 84 ASP A N 1
ATOM 661 C CA . ASP A 1 84 ? -14.016 -27.75 2.52 1 97.81 84 ASP A CA 1
ATOM 662 C C . ASP A 1 84 ? -14.75 -29 2.064 1 97.81 84 ASP A C 1
ATOM 664 O O . ASP A 1 84 ? -15.727 -28.922 1.321 1 97.81 84 ASP A O 1
ATOM 668 N N . GLY A 1 85 ? -14.227 -30.172 2.5 1 93.25 85 GLY A N 1
ATOM 669 C CA . GLY A 1 85 ? -14.93 -31.422 2.227 1 93.25 85 GLY A CA 1
ATOM 670 C C . GLY A 1 85 ? -14.109 -32.406 1.403 1 93.25 85 GLY A C 1
ATOM 671 O O . GLY A 1 85 ? -12.891 -32.25 1.281 1 93.25 85 GLY A O 1
ATOM 672 N N . THR A 1 86 ? -15.055 -33.344 0.829 1 88.31 86 THR A N 1
ATOM 673 C CA . THR A 1 86 ? -14.453 -34.375 -0.018 1 88.31 86 THR A CA 1
ATOM 674 C C . THR A 1 86 ? -14.039 -33.781 -1.366 1 88.31 86 THR A C 1
ATOM 676 O O . THR A 1 86 ? -14.766 -32.969 -1.941 1 88.31 86 THR A O 1
ATOM 679 N N . ASP A 1 87 ? -12.852 -33.938 -1.885 1 94.75 87 ASP A N 1
ATOM 680 C CA . ASP A 1 87 ? -12.305 -33.531 -3.176 1 94.75 87 ASP A CA 1
ATOM 681 C C . ASP A 1 87 ? -11.922 -32.062 -3.168 1 94.75 87 ASP A C 1
ATOM 683 O O . ASP A 1 87 ? -11.852 -31.422 -4.223 1 94.75 87 ASP A O 1
ATOM 687 N N . SER A 1 88 ? -11.93 -31.547 -1.877 1 98.12 88 SER A N 1
ATOM 688 C CA . SER A 1 88 ? -11.531 -30.156 -1.728 1 98.12 88 SER A CA 1
ATOM 689 C C . SER A 1 88 ? -10.242 -29.859 -2.482 1 98.12 88 SER A C 1
ATOM 691 O O . SER A 1 88 ? -9.305 -30.672 -2.457 1 98.12 88 SER A O 1
ATOM 693 N N . GLU A 1 89 ? -10.25 -28.703 -3.131 1 98.62 89 GLU A N 1
ATOM 694 C CA . GLU A 1 89 ? -9.031 -28.281 -3.811 1 98.62 89 GLU A CA 1
ATOM 695 C C . GLU A 1 89 ? -7.906 -28.016 -2.812 1 98.62 89 GLU A C 1
ATOM 697 O O . GLU A 1 89 ? -6.727 -28.047 -3.174 1 98.62 89 GLU A O 1
ATOM 702 N N . LYS A 1 90 ? -8.242 -27.75 -1.547 1 98.06 90 LYS A N 1
ATOM 703 C CA . LYS A 1 90 ? -7.262 -27.531 -0.484 1 98.06 90 LYS A CA 1
ATOM 704 C C . LYS A 1 90 ? -6.352 -28.734 -0.313 1 98.06 90 LYS A C 1
ATOM 706 O O . LYS A 1 90 ? -5.211 -28.609 0.135 1 98.06 90 LYS A O 1
ATOM 711 N N . ASN A 1 91 ? -6.875 -29.891 -0.761 1 97.06 91 ASN A N 1
ATOM 712 C CA . ASN A 1 91 ? -6.141 -31.141 -0.565 1 97.06 91 ASN A CA 1
ATOM 713 C C . ASN A 1 91 ? -5.367 -31.531 -1.818 1 97.06 91 ASN A C 1
ATOM 715 O O . ASN A 1 91 ? -4.684 -32.562 -1.832 1 97.06 91 ASN A O 1
ATOM 719 N N . ALA A 1 92 ? -5.523 -30.734 -2.859 1 98.06 92 ALA A N 1
ATOM 720 C CA . ALA A 1 92 ? -4.715 -30.984 -4.047 1 98.06 92 ALA A CA 1
ATOM 721 C C . ALA A 1 92 ? -3.236 -30.75 -3.768 1 98.06 92 ALA A C 1
ATOM 723 O O . ALA A 1 92 ? -2.889 -29.922 -2.916 1 98.06 92 ALA A O 1
ATOM 724 N N . ARG A 1 93 ? -2.367 -31.391 -4.508 1 95.69 93 ARG A N 1
ATOM 725 C CA . ARG A 1 93 ? -0.927 -31.328 -4.281 1 95.69 93 ARG A CA 1
ATOM 726 C C . ARG A 1 93 ? -0.414 -29.906 -4.32 1 95.69 93 ARG A C 1
ATOM 728 O O . ARG A 1 93 ? 0.359 -29.484 -3.455 1 95.69 93 ARG A O 1
ATOM 735 N N . PRO A 1 94 ? -0.803 -29.016 -5.281 1 96.38 94 PRO A N 1
ATOM 736 C CA . PRO A 1 94 ? -0.281 -27.656 -5.336 1 96.38 94 PRO A CA 1
ATOM 737 C C . PRO A 1 94 ? -0.729 -26.797 -4.152 1 96.38 94 PRO A C 1
ATOM 739 O O . PRO A 1 94 ? -0.138 -25.75 -3.879 1 96.38 94 PRO A O 1
ATOM 742 N N . ASN A 1 95 ? -1.774 -27.25 -3.41 1 97.19 95 ASN A N 1
ATOM 743 C CA . ASN A 1 95 ? -2.359 -26.438 -2.357 1 97.19 95 ASN A CA 1
ATOM 744 C C . ASN A 1 95 ? -2.043 -26.984 -0.971 1 97.19 95 ASN A C 1
ATOM 746 O O . ASN A 1 95 ? -2.045 -26.25 0.013 1 97.19 95 ASN A O 1
ATOM 750 N N . LEU A 1 96 ? -1.731 -28.297 -0.94 1 94 96 LEU A N 1
ATOM 751 C CA . LEU A 1 96 ? -1.562 -28.969 0.34 1 94 96 LEU A CA 1
ATOM 752 C C . LEU A 1 96 ? -0.357 -28.422 1.094 1 94 96 LEU A C 1
ATOM 754 O O . LEU A 1 96 ? 0.757 -28.406 0.566 1 94 96 LEU A O 1
ATOM 758 N N . ASN A 1 97 ? -0.587 -27.969 2.309 1 89.81 97 ASN A N 1
ATOM 759 C CA . ASN A 1 97 ? 0.436 -27.391 3.166 1 89.81 97 ASN A CA 1
ATOM 760 C C . ASN A 1 97 ? 1.062 -26.156 2.527 1 89.81 97 ASN A C 1
ATOM 762 O O . ASN A 1 97 ? 2.244 -25.875 2.736 1 89.81 97 ASN A O 1
ATOM 766 N N . SER A 1 98 ? 0.331 -25.469 1.694 1 92.69 98 SER A N 1
ATOM 767 C CA . SER A 1 98 ? 0.904 -24.359 0.944 1 92.69 98 SER A CA 1
ATOM 768 C C . SER A 1 98 ? -0.096 -23.219 0.801 1 92.69 98 SER A C 1
ATOM 770 O O . SER A 1 98 ? 0.215 -22.062 1.124 1 92.69 98 SER A O 1
ATOM 772 N N . ALA A 1 99 ? -1.267 -23.578 0.361 1 94.69 99 ALA A N 1
ATOM 773 C CA . ALA A 1 99 ? -2.287 -22.531 0.268 1 94.69 99 ALA A CA 1
ATOM 774 C C . ALA A 1 99 ? -2.664 -22.016 1.65 1 94.69 99 ALA A C 1
ATOM 776 O O . ALA A 1 99 ? -2.887 -22.797 2.578 1 94.69 99 ALA A O 1
ATOM 777 N N . ARG A 1 100 ? -2.686 -20.766 1.818 1 96.19 100 ARG A N 1
ATOM 778 C CA . ARG A 1 100 ? -2.955 -20.078 3.078 1 96.19 100 ARG A CA 1
ATOM 779 C C . ARG A 1 100 ? -3.881 -18.891 2.867 1 96.19 100 ARG A C 1
ATOM 781 O O . ARG A 1 100 ? -4.16 -18.516 1.728 1 96.19 100 ARG A O 1
ATOM 788 N N . GLY A 1 101 ? -4.34 -18.312 3.977 1 98.25 101 GLY A N 1
ATOM 789 C CA . GLY A 1 101 ? -5.137 -17.094 3.918 1 98.25 101 GLY A CA 1
ATOM 790 C C . GLY A 1 101 ? -6.629 -17.344 4.012 1 98.25 101 GLY A C 1
ATOM 791 O O . GLY A 1 101 ? -7.43 -16.422 3.947 1 98.25 101 GLY A O 1
ATOM 792 N N . PHE A 1 102 ? -7.031 -18.625 4.219 1 98.75 102 PHE A N 1
ATOM 793 C CA . PHE A 1 102 ? -8.445 -18.969 4.305 1 98.75 102 PHE A CA 1
ATOM 794 C C . PHE A 1 102 ? -9.117 -18.234 5.457 1 98.75 102 PHE A C 1
ATOM 796 O O . PHE A 1 102 ? -10.242 -17.75 5.324 1 98.75 102 PHE A O 1
ATOM 803 N N . GLU A 1 103 ? -8.391 -18.109 6.543 1 98.44 103 GLU A N 1
ATOM 804 C CA . GLU A 1 103 ? -8.938 -17.438 7.715 1 98.44 103 GLU A CA 1
ATOM 805 C C . GLU A 1 103 ? -9.125 -15.945 7.461 1 98.44 103 GLU A C 1
ATOM 807 O O . GLU A 1 103 ? -10.039 -15.32 8.016 1 98.44 103 GLU A O 1
ATOM 812 N N . VAL A 1 104 ? -8.234 -15.375 6.66 1 98.81 104 VAL A N 1
ATOM 813 C CA . VAL A 1 104 ? -8.383 -13.977 6.293 1 98.81 104 VAL A CA 1
ATOM 814 C C . VAL A 1 104 ? -9.648 -13.797 5.449 1 98.81 104 VAL A C 1
ATOM 816 O O . VAL A 1 104 ? -10.414 -12.852 5.664 1 98.81 104 VAL A O 1
ATOM 819 N N . VAL A 1 105 ? -9.898 -14.742 4.5 1 98.94 105 VAL A N 1
ATOM 820 C CA . VAL A 1 105 ? -11.094 -14.695 3.67 1 98.94 105 VAL A CA 1
ATOM 821 C C . VAL A 1 105 ? -12.336 -14.844 4.551 1 98.94 105 VAL A C 1
ATOM 823 O O . VAL A 1 105 ? -13.336 -14.148 4.344 1 98.94 105 VAL A O 1
ATOM 826 N N . ASP A 1 106 ? -12.25 -15.688 5.57 1 98.81 106 ASP A N 1
ATOM 827 C CA . ASP A 1 106 ? -13.344 -15.844 6.523 1 98.81 106 ASP A CA 1
ATOM 828 C C . ASP A 1 106 ? -13.656 -14.516 7.219 1 98.81 106 ASP A C 1
ATOM 830 O O . ASP A 1 106 ? -14.82 -14.148 7.367 1 98.81 106 ASP A O 1
ATOM 834 N N . ARG A 1 107 ? -12.625 -13.859 7.652 1 98.69 107 ARG A N 1
ATOM 835 C CA . ARG A 1 107 ? -12.805 -12.586 8.352 1 98.69 107 ARG A CA 1
ATOM 836 C C . ARG A 1 107 ? -13.391 -11.531 7.422 1 98.69 107 ARG A C 1
ATOM 838 O O . ARG A 1 107 ? -14.266 -10.766 7.824 1 98.69 107 ARG A O 1
ATOM 845 N N . ILE A 1 108 ? -12.883 -11.508 6.207 1 98.88 108 ILE A N 1
ATOM 846 C CA . ILE A 1 108 ? -13.422 -10.57 5.23 1 98.88 108 ILE A CA 1
ATOM 847 C C . ILE A 1 108 ? -14.914 -10.844 5.02 1 98.88 108 ILE A C 1
ATOM 849 O O . ILE A 1 108 ? -15.727 -9.922 5.066 1 98.88 108 ILE A O 1
ATOM 853 N N . LYS A 1 109 ? -15.219 -12.109 4.781 1 98.88 109 LYS A N 1
ATOM 854 C CA . LYS A 1 109 ? -16.609 -12.469 4.551 1 98.88 109 LYS A CA 1
ATOM 855 C C . LYS A 1 109 ? -17.484 -12.086 5.738 1 98.88 109 LYS A C 1
ATOM 857 O O . LYS A 1 109 ? -18.578 -11.539 5.562 1 98.88 109 LYS A O 1
ATOM 862 N N . SER A 1 110 ? -17.031 -12.359 6.91 1 98.69 110 SER A N 1
ATOM 863 C CA . SER A 1 110 ? -17.781 -12 8.117 1 98.69 110 SER A CA 1
ATOM 864 C C . SER A 1 110 ? -18.031 -10.5 8.18 1 98.69 110 SER A C 1
ATOM 866 O O . SER A 1 110 ? -19.156 -10.062 8.484 1 98.69 110 SER A O 1
ATOM 868 N N . SER A 1 111 ? -17.031 -9.719 7.875 1 98.06 111 SER A N 1
ATOM 869 C CA . SER A 1 111 ? -17.156 -8.266 7.906 1 98.06 111 SER A CA 1
ATOM 870 C C . SER A 1 111 ? -18.125 -7.777 6.832 1 98.06 111 SER A C 1
ATOM 872 O O . SER A 1 111 ? -18.938 -6.875 7.078 1 98.06 111 SER A O 1
ATOM 874 N N . VAL A 1 112 ? -18.078 -8.383 5.695 1 98.5 112 VAL A N 1
ATOM 875 C CA . VAL A 1 112 ? -18.953 -8.008 4.59 1 98.5 112 VAL A CA 1
ATOM 876 C C . VAL A 1 112 ? -20.391 -8.383 4.926 1 98.5 112 VAL A C 1
ATOM 878 O O . VAL A 1 112 ? -21.312 -7.602 4.688 1 98.5 112 VAL A O 1
ATOM 881 N N . GLU A 1 113 ? -20.562 -9.547 5.496 1 98.44 113 GLU A N 1
ATOM 882 C CA . GLU A 1 113 ? -21.906 -10 5.867 1 98.44 113 GLU A CA 1
ATOM 883 C C . GLU A 1 113 ? -22.516 -9.094 6.934 1 98.44 113 GLU A C 1
ATOM 885 O O . GLU A 1 113 ? -23.734 -8.875 6.957 1 98.44 113 GLU A O 1
ATOM 890 N N . SER A 1 114 ? -21.703 -8.57 7.793 1 97.62 114 SER A N 1
ATOM 891 C CA . SER A 1 114 ? -22.172 -7.648 8.812 1 97.62 114 SER A CA 1
ATOM 892 C C . SER A 1 114 ? -22.656 -6.336 8.203 1 97.62 114 SER A C 1
ATOM 894 O O . SER A 1 114 ? -23.562 -5.691 8.727 1 97.62 114 SER A O 1
ATOM 896 N N . SER A 1 115 ? -22.125 -5.992 7.074 1 95.56 115 SER A N 1
ATOM 897 C CA . SER A 1 115 ? -22.438 -4.719 6.438 1 95.56 115 SER A CA 1
ATOM 898 C C . SER A 1 115 ? -23.516 -4.887 5.375 1 95.56 115 SER A C 1
ATOM 900 O O . SER A 1 115 ? -24.422 -4.055 5.254 1 95.56 115 SER A O 1
ATOM 902 N N . CYS A 1 116 ? -23.422 -5.906 4.59 1 97.31 116 CYS A N 1
ATOM 903 C CA . CYS A 1 116 ? -24.359 -6.207 3.516 1 97.31 116 CYS A CA 1
ATOM 904 C C . CYS A 1 116 ? -24.562 -7.711 3.371 1 97.31 116 CYS A C 1
ATOM 906 O O . CYS A 1 116 ? -24.062 -8.32 2.422 1 97.31 116 CYS A O 1
ATOM 908 N N . SER A 1 117 ? -25.469 -8.258 4.137 1 97.44 117 SER A N 1
ATOM 909 C CA . SER A 1 117 ? -25.672 -9.695 4.25 1 97.44 117 SER A CA 1
ATOM 910 C C . SER A 1 117 ? -26.234 -10.281 2.957 1 97.44 117 SER A C 1
ATOM 912 O O . SER A 1 117 ? -27.203 -9.75 2.402 1 97.44 117 SER A O 1
ATOM 914 N N . GLY A 1 118 ? -25.562 -11.281 2.504 1 97.75 118 GLY A N 1
ATOM 915 C CA . GLY A 1 118 ? -26.047 -12.055 1.374 1 97.75 118 GLY A CA 1
ATOM 916 C C . GLY A 1 118 ? -25.891 -11.344 0.046 1 97.75 118 GLY A C 1
ATOM 917 O O . GLY A 1 118 ? -26.578 -11.656 -0.925 1 97.75 118 GLY A O 1
ATOM 918 N N . VAL A 1 119 ? -24.969 -10.422 -0.02 1 98.25 119 VAL A N 1
ATOM 919 C CA . VAL A 1 119 ? -24.906 -9.586 -1.217 1 98.25 119 VAL A CA 1
ATOM 920 C C . VAL A 1 119 ? -23.625 -9.891 -1.989 1 98.25 119 VAL A C 1
ATOM 922 O O . VAL A 1 119 ? -23.656 -10.031 -3.215 1 98.25 119 VAL A O 1
ATOM 925 N N . VAL A 1 120 ? -22.484 -10.023 -1.262 1 98.75 120 VAL A N 1
ATOM 926 C CA . VAL A 1 120 ? -21.188 -10.117 -1.901 1 98.75 120 VAL A CA 1
ATOM 927 C C . VAL A 1 120 ? -20.703 -11.57 -1.897 1 98.75 120 VAL A C 1
ATOM 929 O O . VAL A 1 120 ? -20.719 -12.227 -0.856 1 98.75 120 VAL A O 1
ATOM 932 N N . SER A 1 121 ? -20.297 -12.07 -3.035 1 98.88 121 SER A N 1
ATOM 933 C CA . SER A 1 121 ? -19.844 -13.453 -3.162 1 98.88 121 SER A CA 1
ATOM 934 C C . SER A 1 121 ? -18.422 -13.617 -2.65 1 98.88 121 SER A C 1
ATOM 936 O O . SER A 1 121 ? -17.672 -12.641 -2.545 1 98.88 121 SER A O 1
ATOM 938 N N . CYS A 1 122 ? -18.047 -14.883 -2.318 1 98.94 122 CYS A N 1
ATOM 939 C CA . CYS A 1 122 ? -16.688 -15.227 -1.948 1 98.94 122 CYS A CA 1
ATOM 940 C C . CYS A 1 122 ? -15.734 -15.055 -3.129 1 98.94 122 CYS A C 1
ATOM 942 O O . CYS A 1 122 ? -14.578 -14.648 -2.953 1 98.94 122 CYS A O 1
ATOM 944 N N . ALA A 1 123 ? -16.219 -15.336 -4.336 1 98.94 123 ALA A N 1
ATOM 945 C CA . ALA A 1 123 ? -15.422 -15.188 -5.551 1 98.94 123 ALA A CA 1
ATOM 946 C C . ALA A 1 123 ? -14.992 -13.734 -5.754 1 98.94 123 ALA A C 1
ATOM 948 O O . ALA A 1 123 ? -13.836 -13.461 -6.09 1 98.94 123 ALA A O 1
ATOM 949 N N . ASP A 1 124 ? -15.922 -12.812 -5.539 1 98.88 124 ASP A N 1
ATOM 950 C CA . ASP A 1 124 ? -15.586 -11.391 -5.66 1 98.88 124 ASP A CA 1
ATOM 951 C C . ASP A 1 124 ? -14.641 -10.953 -4.543 1 98.88 124 ASP A C 1
ATOM 953 O O . ASP A 1 124 ? -13.766 -10.117 -4.762 1 98.88 124 ASP A O 1
ATOM 957 N N . ILE A 1 125 ? -14.797 -11.516 -3.352 1 98.94 125 ILE A N 1
ATOM 958 C CA . ILE A 1 125 ? -13.906 -11.203 -2.244 1 98.94 125 ILE A CA 1
ATOM 959 C C . ILE A 1 125 ? -12.477 -11.609 -2.605 1 98.94 125 ILE A C 1
ATOM 961 O O . ILE A 1 125 ? -11.531 -10.852 -2.369 1 98.94 125 ILE A O 1
ATOM 965 N N . LEU A 1 126 ? -12.297 -12.758 -3.24 1 98.94 126 LEU A N 1
ATOM 966 C CA . LEU A 1 126 ? -10.969 -13.211 -3.648 1 98.94 126 LEU A CA 1
ATOM 967 C C . LEU A 1 126 ? -10.359 -12.242 -4.66 1 98.94 126 LEU A C 1
ATOM 969 O O . LEU A 1 126 ? -9.172 -11.914 -4.566 1 98.94 126 LEU A O 1
ATOM 973 N N . ALA A 1 127 ? -11.141 -11.797 -5.598 1 98.94 127 ALA A N 1
ATOM 974 C CA . ALA A 1 127 ? -10.648 -10.898 -6.645 1 98.94 127 ALA A CA 1
ATOM 975 C C . ALA A 1 127 ? -10.219 -9.555 -6.059 1 98.94 127 ALA A C 1
ATOM 977 O O . ALA A 1 127 ? -9.156 -9.039 -6.391 1 98.94 127 ALA A O 1
ATOM 978 N N . ILE A 1 128 ? -11.055 -9.016 -5.164 1 98.81 128 ILE A N 1
ATOM 979 C CA . ILE A 1 128 ? -10.75 -7.73 -4.543 1 98.81 128 ILE A CA 1
ATOM 980 C C . ILE A 1 128 ? -9.516 -7.867 -3.654 1 98.81 128 ILE A C 1
ATOM 982 O O . ILE A 1 128 ? -8.617 -7.02 -3.693 1 98.81 128 ILE A O 1
ATOM 986 N N . ALA A 1 129 ? -9.453 -8.938 -2.873 1 98.94 129 ALA A N 1
ATOM 987 C CA . ALA A 1 129 ? -8.344 -9.156 -1.944 1 98.94 129 ALA A CA 1
ATOM 988 C C . ALA A 1 129 ? -7.02 -9.281 -2.691 1 98.94 129 ALA A C 1
ATOM 990 O O . ALA A 1 129 ? -5.984 -8.82 -2.211 1 98.94 129 ALA A O 1
ATOM 991 N N . ALA A 1 130 ? -7.066 -9.914 -3.822 1 98.94 130 ALA A N 1
ATOM 992 C CA . ALA A 1 130 ? -5.855 -10.039 -4.629 1 98.94 130 ALA A CA 1
ATOM 993 C C . ALA A 1 130 ? -5.336 -8.664 -5.043 1 98.94 130 ALA A C 1
ATOM 995 O O . ALA A 1 130 ? -4.141 -8.383 -4.918 1 98.94 130 ALA A O 1
ATOM 996 N N . ARG A 1 131 ? -6.191 -7.805 -5.539 1 98.69 131 ARG A N 1
ATOM 997 C CA . ARG A 1 131 ? -5.805 -6.453 -5.93 1 98.69 131 ARG A CA 1
ATOM 998 C C . ARG A 1 131 ? -5.219 -5.688 -4.746 1 98.69 131 ARG A C 1
ATOM 1000 O O . ARG A 1 131 ? -4.164 -5.059 -4.871 1 98.69 131 ARG A O 1
ATOM 1007 N N . ASP A 1 132 ? -5.918 -5.816 -3.633 1 98.44 132 ASP A N 1
ATOM 1008 C CA . ASP A 1 132 ? -5.5 -5.051 -2.463 1 98.44 132 ASP A CA 1
ATOM 1009 C C . ASP A 1 132 ? -4.18 -5.582 -1.903 1 98.44 132 ASP A C 1
ATOM 1011 O O . ASP A 1 132 ? -3.371 -4.816 -1.379 1 98.44 132 ASP A O 1
ATOM 1015 N N . SER A 1 133 ? -3.924 -6.832 -2.061 1 98.69 133 SER A N 1
ATOM 1016 C CA . SER A 1 133 ? -2.65 -7.414 -1.65 1 98.69 133 SER A CA 1
ATOM 1017 C C . SER A 1 133 ? -1.492 -6.832 -2.455 1 98.69 133 SER A C 1
ATOM 1019 O O . SER A 1 133 ? -0.447 -6.496 -1.894 1 98.69 133 SER A O 1
ATOM 1021 N N . VAL A 1 134 ? -1.717 -6.691 -3.734 1 98.56 134 VAL A N 1
ATOM 1022 C CA . VAL A 1 134 ? -0.695 -6.121 -4.605 1 98.56 134 VAL A CA 1
ATOM 1023 C C . VAL A 1 134 ? -0.466 -4.656 -4.238 1 98.56 134 VAL A C 1
ATOM 1025 O O . VAL A 1 134 ? 0.677 -4.219 -4.086 1 98.56 134 VAL A O 1
ATOM 1028 N N . LEU A 1 135 ? -1.546 -3.998 -4.016 1 97.12 135 LEU A N 1
ATOM 1029 C CA . LEU A 1 135 ? -1.474 -2.58 -3.678 1 97.12 135 LEU A CA 1
ATOM 1030 C C . LEU A 1 135 ? -0.711 -2.373 -2.373 1 97.12 135 LEU A C 1
ATOM 1032 O O . LEU A 1 135 ? 0.208 -1.553 -2.311 1 97.12 135 LEU A O 1
ATOM 1036 N N . LEU A 1 136 ? -1.013 -3.123 -1.373 1 97.12 136 LEU A N 1
ATOM 1037 C CA . LEU A 1 136 ? -0.471 -2.953 -0.029 1 97.12 136 LEU A CA 1
ATOM 1038 C C . LEU A 1 136 ? 0.965 -3.459 0.046 1 97.12 136 LEU A C 1
ATOM 1040 O O . LEU A 1 136 ? 1.663 -3.217 1.033 1 97.12 136 LEU A O 1
ATOM 1044 N N . SER A 1 137 ? 1.396 -4.09 -1.076 1 97.44 137 SER A N 1
ATOM 1045 C CA . SER A 1 137 ? 2.789 -4.512 -1.191 1 97.44 137 SER A CA 1
ATOM 1046 C C . SER A 1 137 ? 3.592 -3.537 -2.045 1 97.44 137 SER A C 1
ATOM 1048 O O . SER A 1 137 ? 4.746 -3.811 -2.391 1 97.44 137 SER A O 1
ATOM 1050 N N . GLY A 1 138 ? 2.955 -2.488 -2.416 1 95.62 138 GLY A N 1
ATOM 1051 C CA . GLY A 1 138 ? 3.672 -1.447 -3.135 1 95.62 138 GLY A CA 1
ATOM 1052 C C . GLY A 1 138 ? 3.494 -1.53 -4.641 1 95.62 138 GLY A C 1
ATOM 1053 O O . GLY A 1 138 ? 4.16 -0.814 -5.391 1 95.62 138 GLY A O 1
ATOM 1054 N N . GLY A 1 139 ? 2.582 -2.424 -5.082 1 96.75 139 GLY A N 1
ATOM 1055 C CA . GLY A 1 139 ? 2.328 -2.594 -6.504 1 96.75 139 GLY A CA 1
ATOM 1056 C C . GLY A 1 139 ? 1.233 -1.684 -7.027 1 96.75 139 GLY A C 1
ATOM 1057 O O . GLY A 1 139 ? 0.954 -0.637 -6.438 1 96.75 139 GLY A O 1
ATOM 1058 N N . THR A 1 140 ? 0.716 -2.061 -8.164 1 94.75 140 THR A N 1
ATOM 1059 C CA . THR A 1 140 ? -0.302 -1.271 -8.852 1 94.75 140 THR A CA 1
ATOM 1060 C C . THR A 1 140 ? -1.701 -1.737 -8.461 1 94.75 140 THR A C 1
ATOM 1062 O O . THR A 1 140 ? -1.87 -2.838 -7.934 1 94.75 140 THR A O 1
ATOM 1065 N N . SER A 1 141 ? -2.637 -0.855 -8.664 1 95.56 141 SER A N 1
ATOM 1066 C CA . SER A 1 141 ? -4.047 -1.219 -8.547 1 95.56 141 SER A CA 1
ATOM 1067 C C . SER A 1 141 ? -4.68 -1.398 -9.922 1 95.56 141 SER A C 1
ATOM 1069 O O . SER A 1 141 ? -4.066 -1.079 -10.945 1 95.56 141 SER A O 1
ATOM 1071 N N . TRP A 1 142 ? -5.82 -2.023 -9.945 1 96.81 142 TRP A N 1
ATOM 1072 C CA . TRP A 1 142 ? -6.641 -2.119 -11.156 1 96.81 142 TRP A CA 1
ATOM 1073 C C . TRP A 1 142 ? -8.125 -2.156 -10.805 1 96.81 142 TRP A C 1
ATOM 1075 O O . TRP A 1 142 ? -8.492 -2.342 -9.641 1 96.81 142 TRP A O 1
ATOM 1085 N N . LYS A 1 143 ? -8.961 -1.828 -11.797 1 95.56 143 LYS A N 1
ATOM 1086 C CA . LYS A 1 143 ? -10.398 -1.929 -11.602 1 95.56 143 LYS A CA 1
ATOM 1087 C C . LYS A 1 143 ? -10.867 -3.381 -11.664 1 95.56 143 LYS A C 1
ATOM 1089 O O . LYS A 1 143 ? -10.789 -4.016 -12.719 1 95.56 143 LYS A O 1
ATOM 1094 N N . VAL A 1 144 ? -11.352 -3.889 -10.547 1 97.88 144 VAL A N 1
ATOM 1095 C CA . VAL A 1 144 ? -11.82 -5.27 -10.469 1 97.88 144 VAL A CA 1
ATOM 1096 C C . VAL A 1 144 ? -13.25 -5.359 -11.008 1 97.88 144 VAL A C 1
ATOM 1098 O O . VAL A 1 144 ? -14.133 -4.625 -10.555 1 97.88 144 VAL A O 1
ATOM 1101 N N . LEU A 1 145 ? -13.477 -6.203 -11.977 1 98.19 145 LEU A N 1
ATOM 1102 C CA . LEU A 1 145 ? -14.836 -6.512 -12.406 1 98.19 145 LEU A CA 1
ATOM 1103 C C . LEU A 1 145 ? -15.531 -7.414 -11.391 1 98.19 145 LEU A C 1
ATOM 1105 O O . LEU A 1 145 ? -14.938 -8.383 -10.898 1 98.19 145 LEU A O 1
ATOM 1109 N N . LEU A 1 146 ? -16.781 -7.027 -11.062 1 98.5 146 LEU A N 1
ATOM 1110 C CA . LEU A 1 146 ? -17.484 -7.688 -9.969 1 98.5 146 LEU A CA 1
ATOM 1111 C C . LEU A 1 146 ? -18.844 -8.195 -10.43 1 98.5 146 LEU A C 1
ATOM 1113 O O . LEU A 1 146 ? -19.359 -7.773 -11.469 1 98.5 146 LEU A O 1
ATOM 1117 N N . GLY A 1 147 ? -19.391 -9.086 -9.555 1 98.31 147 GLY A N 1
ATOM 1118 C CA . GLY A 1 147 ? -20.672 -9.695 -9.859 1 98.31 147 GLY A CA 1
ATOM 1119 C C . GLY A 1 147 ? -20.609 -11.203 -10.008 1 98.31 147 GLY A C 1
ATOM 1120 O O . GLY A 1 147 ? -21.547 -11.828 -10.492 1 98.31 147 GLY A O 1
ATOM 1121 N N . ARG A 1 148 ? -19.5 -11.836 -9.609 1 98.56 148 ARG A N 1
ATOM 1122 C CA . ARG A 1 148 ? -19.344 -13.281 -9.688 1 98.56 148 ARG A CA 1
ATOM 1123 C C . ARG A 1 148 ? -20.234 -13.992 -8.672 1 98.56 148 ARG A C 1
ATOM 1125 O O . ARG A 1 148 ? -20.578 -13.414 -7.641 1 98.56 148 ARG A O 1
ATOM 1132 N N . ARG A 1 149 ? -20.578 -15.164 -9.047 1 98.56 149 ARG A N 1
ATOM 1133 C CA . ARG A 1 149 ? -21.219 -16.078 -8.109 1 98.56 149 ARG A CA 1
ATOM 1134 C C . ARG A 1 149 ? -20.266 -17.188 -7.691 1 98.56 149 ARG A C 1
ATOM 1136 O O . ARG A 1 149 ? -19.281 -17.469 -8.383 1 98.56 149 ARG A O 1
ATOM 1143 N N . ASP A 1 150 ? -20.562 -17.766 -6.535 1 98.75 150 ASP A N 1
ATOM 1144 C CA . ASP A 1 150 ? -19.734 -18.812 -5.961 1 98.75 150 ASP A CA 1
ATOM 1145 C C . ASP A 1 150 ? -20.094 -20.172 -6.535 1 98.75 150 ASP A C 1
ATOM 1147 O O . ASP A 1 150 ? -21.281 -20.5 -6.656 1 98.75 150 ASP A O 1
ATOM 1151 N N . GLY A 1 151 ? -19.094 -20.938 -6.883 1 98.38 151 GLY A N 1
ATOM 1152 C CA . GLY A 1 151 ? -19.312 -22.312 -7.32 1 98.38 151 GLY A CA 1
ATOM 1153 C C . GLY A 1 151 ? -19.781 -23.219 -6.199 1 98.38 151 GLY A C 1
ATOM 1154 O O . GLY A 1 151 ? -19.656 -22.875 -5.023 1 98.38 151 GLY A O 1
ATOM 1155 N N . LEU A 1 152 ? -20.312 -24.406 -6.586 1 97.31 152 LEU A N 1
ATOM 1156 C CA . LEU A 1 152 ? -20.922 -25.312 -5.609 1 97.31 152 LEU A CA 1
ATOM 1157 C C . LEU A 1 152 ? -20.094 -26.578 -5.473 1 97.31 152 LEU A C 1
ATOM 1159 O O . LEU A 1 152 ? -20.328 -27.391 -4.562 1 97.31 152 LEU A O 1
ATOM 1163 N N . VAL A 1 153 ? -19.141 -26.719 -6.328 1 96.81 153 VAL A N 1
ATOM 1164 C CA . VAL A 1 153 ? -18.422 -27.984 -6.375 1 96.81 153 VAL A CA 1
ATOM 1165 C C . VAL A 1 153 ? -16.906 -27.719 -6.391 1 96.81 153 VAL A C 1
ATOM 1167 O O . VAL A 1 153 ? -16.422 -26.953 -7.223 1 96.81 153 VAL A O 1
ATOM 1170 N N . ALA A 1 154 ? -16.203 -28.312 -5.457 1 97.31 154 ALA A N 1
ATOM 1171 C CA . ALA A 1 154 ? -14.742 -28.281 -5.469 1 97.31 154 ALA A CA 1
ATOM 1172 C C . ALA A 1 154 ? -14.188 -29.312 -6.453 1 97.31 154 ALA A C 1
ATOM 1174 O O . ALA A 1 154 ? -14.867 -30.281 -6.801 1 97.31 154 ALA A O 1
ATOM 1175 N N . ASN A 1 155 ? -12.992 -29.109 -6.914 1 98.12 155 ASN A N 1
ATOM 1176 C CA . ASN A 1 155 ? -12.398 -29.922 -7.973 1 98.12 155 ASN A CA 1
ATOM 1177 C C . ASN A 1 155 ? -10.93 -30.219 -7.691 1 98.12 155 ASN A C 1
ATOM 1179 O O . ASN A 1 155 ? -10.047 -29.625 -8.312 1 98.12 155 ASN A O 1
ATOM 1183 N N . GLN A 1 156 ? -10.695 -31.188 -6.816 1 98.25 156 GLN A N 1
ATOM 1184 C CA . GLN A 1 156 ? -9.336 -31.547 -6.426 1 98.25 156 GLN A CA 1
ATOM 1185 C C . GLN A 1 156 ? -8.531 -32.031 -7.621 1 98.25 156 GLN A C 1
ATOM 1187 O O . GLN A 1 156 ? -7.363 -31.672 -7.781 1 98.25 156 GLN A O 1
ATOM 1192 N N . SER A 1 157 ? -9.141 -32.906 -8.469 1 98.19 157 SER A N 1
ATOM 1193 C CA . SER A 1 157 ? -8.461 -33.438 -9.641 1 98.19 157 SER A CA 1
ATOM 1194 C C . SER A 1 157 ? -8.094 -32.312 -10.617 1 98.19 157 SER A C 1
ATOM 1196 O O . SER A 1 157 ? -7.016 -32.344 -11.211 1 98.19 157 SER A O 1
ATOM 1198 N N . GLY A 1 158 ? -9.008 -31.391 -10.812 1 98 158 GLY A N 1
ATOM 1199 C CA . GLY A 1 158 ? -8.719 -30.234 -11.648 1 98 158 GLY A CA 1
ATOM 1200 C C . GLY A 1 158 ? -7.559 -29.391 -11.141 1 98 158 GLY A C 1
ATOM 1201 O O . GLY A 1 158 ? -6.738 -28.922 -11.93 1 98 158 GLY A O 1
ATOM 1202 N N . ALA A 1 159 ? -7.492 -29.234 -9.828 1 98.44 159 ALA A N 1
ATOM 1203 C CA . ALA A 1 159 ? -6.383 -28.484 -9.227 1 98.44 159 ALA A CA 1
ATOM 1204 C C . ALA A 1 159 ? -5.059 -29.219 -9.438 1 98.44 159 ALA A C 1
ATOM 1206 O O .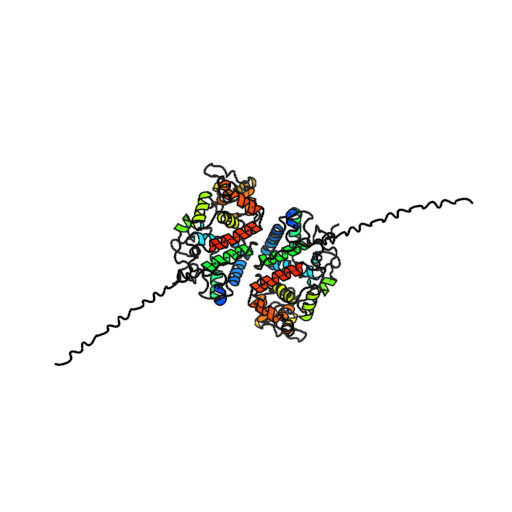 ALA A 1 159 ? -4.031 -28.594 -9.703 1 98.44 159 ALA A O 1
ATOM 1207 N N . ASN A 1 160 ? -5.082 -30.516 -9.367 1 98 160 ASN A N 1
ATOM 1208 C CA . ASN A 1 160 ? -3.881 -31.328 -9.555 1 98 160 ASN A CA 1
ATOM 1209 C C . ASN A 1 160 ? -3.359 -31.234 -10.984 1 98 160 ASN A C 1
ATOM 1211 O O . ASN A 1 160 ? -2.15 -31.266 -11.211 1 98 160 ASN A O 1
ATOM 1215 N N . SER A 1 161 ? -4.238 -31.094 -11.898 1 97.06 161 SER A N 1
ATOM 1216 C CA . SER A 1 161 ? -3.83 -31.156 -13.297 1 97.06 161 SER A CA 1
ATOM 1217 C C . SER A 1 161 ? -3.729 -29.766 -13.914 1 97.06 161 SER A C 1
ATOM 1219 O O . SER A 1 161 ? -2.918 -29.547 -14.812 1 97.06 161 SER A O 1
ATOM 1221 N N . GLY A 1 162 ? -4.543 -28.859 -13.484 1 97.12 162 GLY A N 1
ATOM 1222 C CA . GLY A 1 162 ? -4.703 -27.594 -14.18 1 97.12 162 GLY A CA 1
ATOM 1223 C C . GLY A 1 162 ? -3.758 -26.516 -13.688 1 97.12 162 GLY A C 1
ATOM 1224 O O . GLY A 1 162 ? -3.467 -25.547 -14.406 1 97.12 162 GLY A O 1
ATOM 1225 N N . LEU A 1 163 ? -3.236 -26.594 -12.469 1 98.38 163 LEU A N 1
ATOM 1226 C CA . LEU A 1 163 ? -2.359 -25.578 -11.898 1 98.38 163 LEU A CA 1
ATOM 1227 C C . LEU A 1 163 ? -0.917 -25.797 -12.344 1 98.38 163 LEU A C 1
ATOM 1229 O O . LEU A 1 163 ? -0.396 -26.906 -12.258 1 98.38 163 LEU A O 1
ATOM 1233 N N . PRO A 1 164 ? -0.295 -24.719 -12.891 1 97.81 164 PRO A N 1
ATOM 1234 C CA . PRO A 1 164 ? 1.124 -24.859 -13.227 1 97.81 164 PRO A CA 1
ATOM 1235 C C . PRO A 1 164 ? 1.985 -25.203 -12.016 1 97.81 164 PRO A C 1
ATOM 1237 O O . PRO A 1 164 ? 1.772 -24.672 -10.93 1 97.81 164 PRO A O 1
ATOM 1240 N N . ALA A 1 165 ? 2.943 -26.109 -12.25 1 97 165 ALA A N 1
ATOM 1241 C CA . ALA A 1 165 ? 3.818 -26.547 -11.164 1 97 165 ALA A CA 1
ATOM 1242 C C . ALA A 1 165 ? 5.184 -25.875 -11.25 1 97 165 ALA A C 1
ATOM 1244 O O . ALA A 1 165 ? 5.617 -25.484 -12.336 1 97 165 ALA A O 1
ATOM 1245 N N . PRO A 1 166 ? 5.883 -25.781 -10.102 1 97 166 PRO A N 1
ATOM 1246 C CA . PRO A 1 166 ? 7.172 -25.094 -10.062 1 97 166 PRO A CA 1
ATOM 1247 C C . PRO A 1 166 ? 8.266 -25.844 -10.82 1 97 166 PRO A C 1
ATOM 1249 O O . PRO A 1 166 ? 9.336 -25.281 -11.07 1 97 166 PRO A O 1
ATOM 1252 N N . THR A 1 167 ? 8.023 -27.078 -11.305 1 95.44 167 THR A N 1
ATOM 1253 C CA . THR A 1 167 ? 9.055 -27.891 -11.938 1 95.44 167 THR A CA 1
ATOM 1254 C C . THR A 1 167 ? 8.711 -28.141 -13.406 1 95.44 167 THR A C 1
ATOM 1256 O O . THR A 1 167 ? 9.445 -28.844 -14.109 1 95.44 167 THR A O 1
ATOM 1259 N N . GLU A 1 168 ? 7.613 -27.609 -13.875 1 96.69 168 GLU A N 1
ATOM 1260 C CA . GLU A 1 168 ? 7.16 -27.906 -15.227 1 96.69 168 GLU A CA 1
ATOM 1261 C C . GLU A 1 168 ? 7.945 -27.109 -16.266 1 96.69 168 GLU A C 1
ATOM 1263 O O . GLU A 1 168 ? 8.43 -26.016 -15.977 1 96.69 168 GLU A O 1
ATOM 1268 N N . ALA A 1 169 ? 7.98 -27.703 -17.453 1 96.94 169 ALA A N 1
ATOM 1269 C CA . ALA A 1 169 ? 8.656 -27.062 -18.578 1 96.94 169 ALA A CA 1
ATOM 1270 C C . ALA A 1 169 ? 7.812 -25.906 -19.141 1 96.94 169 ALA A C 1
ATOM 1272 O O . ALA A 1 169 ? 6.605 -25.844 -18.891 1 96.94 169 ALA A O 1
ATOM 1273 N N . LEU A 1 170 ? 8.477 -25.062 -19.875 1 98.44 170 LEU A N 1
ATOM 1274 C CA . LEU A 1 170 ? 7.855 -23.828 -20.328 1 98.44 170 LEU A CA 1
ATOM 1275 C C . LEU A 1 170 ? 6.676 -24.125 -21.25 1 98.44 170 LEU A C 1
ATOM 1277 O O . LEU A 1 170 ? 5.637 -23.453 -21.172 1 98.44 170 LEU A O 1
ATOM 1281 N N . ASP A 1 171 ? 6.797 -25.078 -22.141 1 98.12 171 ASP A N 1
ATOM 1282 C CA . ASP A 1 171 ? 5.723 -25.391 -23.078 1 98.12 171 ASP A CA 1
ATOM 1283 C C . ASP A 1 171 ? 4.477 -25.875 -22.344 1 98.12 171 ASP A C 1
ATOM 1285 O O . ASP A 1 171 ? 3.352 -25.578 -22.734 1 98.12 171 ASP A O 1
ATOM 1289 N N . ILE A 1 172 ? 4.668 -26.609 -21.25 1 98.25 172 ILE A N 1
ATOM 1290 C CA . ILE A 1 172 ? 3.549 -27.109 -20.453 1 98.25 172 ILE A CA 1
ATOM 1291 C C . ILE A 1 172 ? 2.863 -25.938 -19.75 1 98.25 172 ILE A C 1
ATOM 1293 O O . ILE A 1 172 ? 1.635 -25.844 -19.734 1 98.25 172 ILE A O 1
ATOM 1297 N N . ILE A 1 173 ? 3.645 -25.016 -19.203 1 98.62 173 ILE A N 1
ATOM 1298 C CA . ILE A 1 173 ? 3.102 -23.844 -18.5 1 98.62 173 ILE A CA 1
ATOM 1299 C C . ILE A 1 173 ? 2.301 -22.984 -19.484 1 98.62 173 ILE A C 1
ATOM 1301 O O . ILE A 1 173 ? 1.168 -22.594 -19.188 1 98.62 173 ILE A O 1
ATOM 1305 N N . ILE A 1 174 ? 2.889 -22.781 -20.672 1 98.69 174 ILE A N 1
ATOM 1306 C CA . ILE A 1 174 ? 2.223 -21.984 -21.703 1 98.69 174 ILE A CA 1
ATOM 1307 C C . ILE A 1 174 ? 0.903 -22.641 -22.078 1 98.69 174 ILE A C 1
ATOM 1309 O O . ILE A 1 174 ? -0.119 -21.969 -22.234 1 98.69 174 ILE A O 1
ATOM 1313 N N . SER A 1 175 ? 0.904 -23.953 -22.172 1 98.5 175 SER A N 1
ATOM 1314 C CA . SER A 1 175 ? -0.301 -24.688 -22.562 1 98.5 175 SER A CA 1
ATOM 1315 C C . SER A 1 175 ? -1.384 -24.562 -21.5 1 98.5 175 SER A C 1
ATOM 1317 O O . SER A 1 175 ? -2.57 -24.453 -21.812 1 98.5 175 SER A O 1
ATOM 1319 N N . LYS A 1 176 ? -1.021 -24.594 -20.25 1 98.5 176 LYS A N 1
ATOM 1320 C CA . LYS A 1 176 ? -1.987 -24.453 -19.156 1 98.5 176 LYS A CA 1
ATOM 1321 C C . LYS A 1 176 ? -2.596 -23.062 -19.125 1 98.5 176 LYS A C 1
ATOM 1323 O O . LYS A 1 176 ? -3.787 -22.906 -18.859 1 98.5 176 LYS A O 1
ATOM 1328 N N . PHE A 1 177 ? -1.774 -22.047 -19.391 1 98.81 177 PHE A N 1
ATOM 1329 C CA . PHE A 1 177 ? -2.297 -20.688 -19.484 1 98.81 177 PHE A CA 1
ATOM 1330 C C . PHE A 1 177 ? -3.225 -20.547 -20.688 1 98.81 177 PHE A C 1
ATOM 1332 O O . PHE A 1 177 ? -4.293 -19.938 -20.578 1 98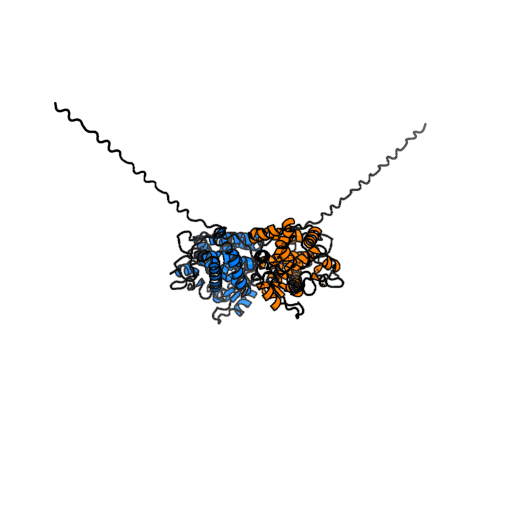.81 177 PHE A O 1
ATOM 1339 N N . ALA A 1 178 ? -2.838 -21.141 -21.812 1 98.62 178 ALA A N 1
ATOM 1340 C CA . ALA A 1 178 ? -3.658 -21.078 -23.016 1 98.62 178 ALA A CA 1
ATOM 1341 C C . ALA A 1 178 ? -5.012 -21.75 -22.797 1 98.62 178 ALA A C 1
ATOM 1343 O O . ALA A 1 178 ? -6.023 -21.312 -23.344 1 98.62 178 ALA A O 1
ATOM 1344 N N . ALA A 1 179 ? -5.016 -22.781 -22.031 1 98.25 179 ALA A N 1
ATOM 1345 C CA . ALA A 1 179 ? -6.23 -23.547 -21.766 1 98.25 179 ALA A CA 1
ATOM 1346 C C . ALA A 1 179 ? -7.293 -22.688 -21.094 1 98.25 179 ALA A C 1
ATOM 1348 O O . ALA A 1 179 ? -8.484 -22.984 -21.188 1 98.25 179 ALA A O 1
ATOM 1349 N N . VAL A 1 180 ? -6.836 -21.594 -20.438 1 98.19 180 VAL A N 1
ATOM 1350 C CA . VAL A 1 180 ? -7.801 -20.719 -19.766 1 98.19 180 VAL A CA 1
ATOM 1351 C C . VAL A 1 180 ? -7.852 -19.359 -20.453 1 98.19 180 VAL A C 1
ATOM 1353 O O . VAL A 1 180 ? -8.242 -18.375 -19.844 1 98.19 180 VAL A O 1
ATOM 1356 N N . GLY A 1 181 ? -7.34 -19.281 -21.656 1 98.25 181 GLY A N 1
ATOM 1357 C CA . GLY A 1 181 ? -7.516 -18.109 -22.5 1 98.25 181 GLY A CA 1
ATOM 1358 C C . GLY A 1 181 ? -6.445 -17.047 -22.297 1 98.25 181 GLY A C 1
ATOM 1359 O O . GLY A 1 181 ? -6.621 -15.898 -22.688 1 98.25 181 GLY A O 1
ATOM 1360 N N . LEU A 1 182 ? -5.348 -17.438 -21.656 1 98.75 182 LEU A N 1
ATOM 1361 C CA . LEU A 1 182 ? -4.262 -16.5 -21.406 1 98.75 182 LEU A CA 1
ATOM 1362 C C . LEU A 1 182 ? -3.109 -16.734 -22.375 1 98.75 182 LEU A C 1
ATOM 1364 O O . LEU A 1 182 ? -2.988 -17.828 -22.953 1 98.75 182 LEU A O 1
ATOM 1368 N N . ASN A 1 183 ? -2.334 -15.688 -22.625 1 98.69 183 ASN A N 1
ATOM 1369 C CA . ASN A 1 183 ? -1.265 -15.773 -23.609 1 98.69 183 ASN A CA 1
ATOM 1370 C C . ASN A 1 183 ? 0.111 -15.648 -22.969 1 98.69 183 ASN A C 1
ATOM 1372 O O . ASN A 1 183 ? 0.231 -15.703 -21.734 1 98.69 183 ASN A O 1
ATOM 1376 N N . ILE A 1 184 ? 1.097 -15.516 -23.797 1 98.75 184 ILE A N 1
ATOM 1377 C CA . ILE A 1 184 ? 2.488 -15.562 -23.359 1 98.75 184 ILE A CA 1
ATOM 1378 C C . ILE A 1 184 ? 2.783 -14.359 -22.453 1 98.75 184 ILE A C 1
ATOM 1380 O O . ILE A 1 184 ? 3.523 -14.477 -21.469 1 98.75 184 ILE A O 1
ATOM 1384 N N . THR A 1 185 ? 2.281 -13.188 -22.781 1 98.88 185 THR A N 1
ATOM 1385 C CA . THR A 1 185 ? 2.447 -12.008 -21.938 1 98.88 185 THR A CA 1
ATOM 1386 C C . THR A 1 185 ? 1.867 -12.25 -20.547 1 98.88 185 THR A C 1
ATOM 1388 O O . THR A 1 185 ? 2.471 -11.875 -19.547 1 98.88 185 THR A O 1
ATOM 1391 N N . ASP A 1 186 ? 0.759 -12.953 -20.531 1 98.94 186 ASP A N 1
ATOM 1392 C CA . ASP A 1 186 ? 0.12 -13.258 -19.25 1 98.94 186 ASP A CA 1
ATOM 1393 C C . ASP A 1 186 ? 0.968 -14.234 -18.438 1 98.94 186 ASP A C 1
ATOM 1395 O O . ASP A 1 186 ? 1.055 -14.109 -17.203 1 98.94 186 ASP A O 1
ATOM 1399 N N . VAL A 1 187 ? 1.603 -15.172 -19.094 1 98.94 187 VAL A N 1
ATOM 1400 C CA . VAL A 1 187 ? 2.469 -16.125 -18.406 1 98.94 187 VAL A CA 1
ATOM 1401 C C . VAL A 1 187 ? 3.562 -15.383 -17.656 1 98.94 187 VAL A C 1
ATOM 1403 O O . VAL A 1 187 ? 3.758 -15.602 -16.453 1 98.94 187 VAL A O 1
ATOM 1406 N N . VAL A 1 188 ? 4.203 -14.461 -18.344 1 98.94 188 VAL A N 1
ATOM 1407 C CA . VAL A 1 188 ? 5.375 -13.812 -17.766 1 98.94 188 VAL A CA 1
ATOM 1408 C C . VAL A 1 188 ? 4.934 -12.766 -16.75 1 98.94 188 VAL A C 1
ATOM 1410 O O . VAL A 1 188 ? 5.492 -12.688 -15.656 1 98.94 188 VAL A O 1
ATOM 1413 N N . SER A 1 189 ? 3.9 -11.984 -17.062 1 98.88 189 SER A N 1
ATOM 1414 C CA . SER A 1 189 ? 3.465 -10.922 -16.156 1 98.88 189 SER A CA 1
ATOM 1415 C C . SER A 1 189 ? 2.881 -11.492 -14.875 1 98.88 189 SER A C 1
ATOM 1417 O O . SER A 1 189 ? 3.199 -11.023 -13.781 1 98.88 189 SER A O 1
ATOM 1419 N N . LEU A 1 190 ? 2.076 -12.57 -14.953 1 98.94 190 LEU A N 1
ATOM 1420 C CA . LEU A 1 190 ? 1.487 -13.156 -13.75 1 98.94 190 LEU A CA 1
ATOM 1421 C C . LEU A 1 190 ? 2.541 -13.891 -12.93 1 98.94 190 LEU A C 1
ATOM 1423 O O . LEU A 1 190 ? 2.453 -13.945 -11.703 1 98.94 190 LEU A O 1
ATOM 1427 N N . SER A 1 191 ? 3.594 -14.445 -13.609 1 98.88 191 SER A N 1
ATOM 1428 C CA . SER A 1 191 ? 4.707 -15.031 -12.867 1 98.88 191 SER A CA 1
ATOM 1429 C C . SER A 1 191 ? 5.43 -13.984 -12.031 1 98.88 191 SER A C 1
ATOM 1431 O O . SER A 1 191 ? 6.031 -14.312 -11.008 1 98.88 191 SER A O 1
ATOM 1433 N N . GLY A 1 192 ? 5.293 -12.703 -12.484 1 98.75 192 GLY A N 1
ATOM 1434 C CA . GLY A 1 192 ? 5.891 -11.602 -11.742 1 98.75 192 GLY A CA 1
ATOM 1435 C C . GLY A 1 192 ? 5.301 -11.422 -10.359 1 98.75 192 GLY A C 1
ATOM 1436 O O . GLY A 1 192 ? 5.891 -10.75 -9.508 1 98.75 192 GLY A O 1
ATOM 1437 N N . ALA A 1 193 ? 4.145 -12.094 -10.055 1 98.69 193 ALA A N 1
ATOM 1438 C CA . ALA A 1 193 ? 3.582 -12.078 -8.711 1 98.69 193 ALA A CA 1
ATOM 1439 C C . ALA A 1 193 ? 4.551 -12.695 -7.703 1 98.69 193 ALA A C 1
ATOM 1441 O O . ALA A 1 193 ? 4.457 -12.43 -6.504 1 98.69 193 ALA A O 1
ATOM 1442 N N . HIS A 1 194 ? 5.531 -13.445 -8.18 1 98.75 194 HIS A N 1
ATOM 1443 C CA . HIS A 1 194 ? 6.527 -14.086 -7.332 1 98.75 194 HIS A CA 1
ATOM 1444 C C . HIS A 1 194 ? 7.555 -13.078 -6.832 1 98.75 194 HIS A C 1
ATOM 1446 O O . HIS A 1 194 ? 8.516 -13.453 -6.156 1 98.75 194 HIS A O 1
ATOM 1452 N N . THR A 1 195 ? 7.352 -11.789 -7.113 1 98.44 195 THR A N 1
ATOM 1453 C CA . THR A 1 195 ? 8.164 -10.75 -6.488 1 98.44 195 THR A CA 1
ATOM 1454 C C . THR A 1 195 ? 7.883 -10.68 -4.988 1 98.44 195 THR A C 1
ATOM 1456 O O . THR A 1 195 ? 8.664 -10.094 -4.234 1 98.44 195 THR A O 1
ATOM 1459 N N . ILE A 1 196 ? 6.754 -11.258 -4.559 1 98.38 196 ILE A N 1
ATOM 1460 C CA . ILE A 1 196 ? 6.473 -11.383 -3.133 1 98.38 196 ILE A CA 1
ATOM 1461 C C . ILE A 1 196 ? 6.16 -12.836 -2.789 1 98.38 196 ILE A C 1
ATOM 1463 O O . ILE A 1 196 ? 5.73 -13.609 -3.652 1 98.38 196 ILE A O 1
ATOM 1467 N N . GLY A 1 197 ? 6.48 -13.242 -1.493 1 97.5 197 GLY A N 1
ATOM 1468 C CA . GLY A 1 197 ? 6.105 -14.57 -1.024 1 97.5 197 GLY A CA 1
ATOM 1469 C C . GLY A 1 197 ? 7.297 -15.484 -0.812 1 97.5 197 GLY A C 1
ATOM 1470 O O . GLY A 1 197 ? 8.43 -15.109 -1.11 1 97.5 197 GLY A O 1
ATOM 1471 N N . LEU A 1 198 ? 7.012 -16.641 -0.3 1 97.69 198 LEU A N 1
ATOM 1472 C CA . LEU A 1 198 ? 7.98 -17.688 0.012 1 97.69 198 LEU A CA 1
ATOM 1473 C C . LEU A 1 198 ? 7.594 -19 -0.652 1 97.69 198 LEU A C 1
ATOM 1475 O O . LEU A 1 198 ? 6.426 -19.219 -0.979 1 97.69 198 LEU A O 1
ATOM 1479 N N . ALA A 1 199 ? 8.547 -19.781 -0.854 1 97.38 199 ALA A N 1
ATOM 1480 C CA . ALA A 1 199 ? 8.312 -21.141 -1.339 1 97.38 199 ALA A CA 1
ATOM 1481 C C . ALA A 1 199 ? 8.945 -22.172 -0.414 1 97.38 199 ALA A C 1
ATOM 1483 O O . ALA A 1 199 ? 10.031 -21.938 0.126 1 97.38 199 ALA A O 1
ATOM 1484 N N . ARG A 1 200 ? 8.344 -23.281 -0.317 1 96.5 200 ARG A N 1
ATOM 1485 C CA . ARG A 1 200 ? 8.891 -24.375 0.459 1 96.5 200 ARG A CA 1
ATOM 1486 C C . ARG A 1 200 ? 10.086 -25.016 -0.254 1 96.5 200 ARG A C 1
ATOM 1488 O O . ARG A 1 200 ? 10.07 -25.156 -1.478 1 96.5 200 ARG A O 1
ATOM 1495 N N . CYS A 1 201 ? 11.016 -25.453 0.557 1 97.31 201 CYS A N 1
ATOM 1496 C CA . CYS A 1 201 ? 12.219 -26.094 0.033 1 97.31 201 CYS A CA 1
ATOM 1497 C C . CYS A 1 201 ? 11.859 -27.281 -0.85 1 97.31 201 CYS A C 1
ATOM 1499 O O . CYS A 1 201 ? 12.523 -27.531 -1.858 1 97.31 201 CYS A O 1
ATOM 1501 N N . ALA A 1 202 ? 10.766 -27.906 -0.547 1 94.94 202 ALA A N 1
ATOM 1502 C CA . ALA A 1 202 ? 10.336 -29.094 -1.272 1 94.94 202 ALA A CA 1
ATOM 1503 C C . ALA A 1 202 ? 10.055 -28.766 -2.738 1 94.94 202 ALA A C 1
ATOM 1505 O O . ALA A 1 202 ? 10.164 -29.641 -3.604 1 94.94 202 ALA A O 1
ATOM 1506 N N . THR A 1 203 ? 9.758 -27.516 -3.023 1 96 203 THR A N 1
ATOM 1507 C CA . THR A 1 203 ? 9.289 -27.172 -4.359 1 96 203 THR A CA 1
ATOM 1508 C C . THR A 1 203 ? 10.461 -26.859 -5.285 1 96 203 THR A C 1
ATOM 1510 O O . THR A 1 203 ? 10.281 -26.719 -6.496 1 96 203 THR A O 1
ATOM 1513 N N . PHE A 1 204 ? 11.711 -26.812 -4.68 1 97.38 204 PHE A N 1
ATOM 1514 C CA . PHE A 1 204 ? 12.844 -26.5 -5.551 1 97.38 204 PHE A CA 1
ATOM 1515 C C . PHE A 1 204 ? 14.078 -27.297 -5.145 1 97.38 204 PHE A C 1
ATOM 1517 O O . PHE A 1 204 ? 15.172 -27.047 -5.648 1 97.38 204 PHE A O 1
ATOM 1524 N N . SER A 1 205 ? 13.953 -28.312 -4.301 1 96.62 205 SER A N 1
ATOM 1525 C CA . SER A 1 205 ? 15.07 -29.125 -3.828 1 96.62 205 SER A CA 1
ATOM 1526 C C . SER A 1 205 ? 15.773 -29.828 -4.988 1 96.62 205 SER A C 1
ATOM 1528 O O . SER A 1 205 ? 16.984 -30.016 -4.961 1 96.62 205 SER A O 1
ATOM 1530 N N . ASN A 1 206 ? 15.016 -30.25 -5.961 1 95.56 206 ASN A N 1
ATOM 1531 C CA . ASN A 1 206 ? 15.594 -30.922 -7.121 1 95.56 206 ASN A CA 1
ATOM 1532 C C . ASN A 1 206 ? 16.625 -30.031 -7.82 1 95.56 206 ASN A C 1
ATOM 1534 O O . ASN A 1 206 ? 17.625 -30.531 -8.344 1 95.56 206 ASN A O 1
ATOM 1538 N N . ARG A 1 207 ? 16.406 -28.734 -7.805 1 97.38 207 ARG A N 1
ATOM 1539 C CA . ARG A 1 207 ? 17.328 -27.797 -8.445 1 97.38 207 ARG A CA 1
ATOM 1540 C C . ARG A 1 207 ? 18.641 -27.719 -7.672 1 97.38 207 ARG A C 1
ATOM 1542 O O . ARG A 1 207 ? 19.688 -27.406 -8.25 1 97.38 207 ARG A O 1
ATOM 1549 N N . LEU A 1 208 ? 18.594 -28.078 -6.371 1 98 208 LEU A N 1
ATOM 1550 C CA . LEU A 1 208 ? 19.75 -27.891 -5.496 1 98 208 LEU A CA 1
ATOM 1551 C C . LEU A 1 208 ? 20.656 -29.109 -5.52 1 98 208 LEU A C 1
ATOM 1553 O O . LEU A 1 208 ? 21.875 -29 -5.316 1 98 208 LEU A O 1
ATOM 1557 N N . PHE A 1 209 ? 20.062 -30.281 -5.797 1 96.69 209 PHE A N 1
ATOM 1558 C CA . PHE A 1 209 ? 20.859 -31.469 -5.496 1 96.69 209 PHE A CA 1
ATOM 1559 C C . PHE A 1 209 ? 20.797 -32.469 -6.652 1 96.69 209 PHE A C 1
ATOM 1561 O O . PHE A 1 209 ? 21.703 -33.281 -6.82 1 96.69 209 PHE A O 1
ATOM 1568 N N . ASN A 1 210 ? 19.766 -32.469 -7.457 1 95 210 ASN A N 1
ATOM 1569 C CA . ASN A 1 210 ? 19.562 -33.5 -8.477 1 95 210 ASN A CA 1
ATOM 1570 C C . ASN A 1 210 ? 18.703 -32.969 -9.625 1 95 210 ASN A C 1
ATOM 1572 O O . ASN A 1 210 ? 17.656 -33.531 -9.945 1 95 210 ASN A O 1
ATOM 1576 N N . PHE A 1 211 ? 19.281 -31.969 -10.273 1 94.44 211 PHE A N 1
ATOM 1577 C CA . PHE A 1 211 ? 18.531 -31.297 -11.336 1 94.44 211 PHE A CA 1
ATOM 1578 C C . PHE A 1 211 ? 18.375 -32.219 -12.547 1 94.44 211 PHE A C 1
ATOM 1580 O O . PHE A 1 211 ? 19.375 -32.688 -13.109 1 94.44 211 PHE A O 1
ATOM 1587 N N . SER A 1 212 ? 17.125 -32.469 -12.867 1 89.56 212 SER A N 1
ATOM 1588 C CA . SER A 1 212 ? 16.781 -33.312 -14.016 1 89.56 212 SER A CA 1
ATOM 1589 C C . SER A 1 212 ? 17.391 -34.688 -13.891 1 89.56 212 SER A C 1
ATOM 1591 O O . SER A 1 212 ? 17.781 -35.312 -14.891 1 89.56 212 SER A O 1
ATOM 1593 N N . GLY A 1 213 ? 17.656 -35.125 -12.703 1 91 213 GLY A N 1
ATOM 1594 C CA . GLY A 1 213 ? 18.141 -36.469 -12.461 1 91 213 GLY A CA 1
ATOM 1595 C C . GLY A 1 213 ? 19.641 -36.625 -12.703 1 91 213 GLY A C 1
ATOM 1596 O O . GLY A 1 213 ? 20.141 -37.719 -12.805 1 91 213 GLY A O 1
ATOM 1597 N N . THR A 1 214 ? 20.344 -35.531 -12.781 1 93.06 214 THR A N 1
ATOM 1598 C CA . THR A 1 214 ? 21.75 -35.562 -13.141 1 93.06 214 THR A CA 1
ATOM 1599 C C . THR A 1 214 ? 22.609 -35.844 -11.914 1 93.06 214 THR A C 1
ATOM 1601 O O . THR A 1 214 ? 23.797 -36.156 -12.039 1 93.06 214 THR A O 1
ATOM 1604 N N . GLY A 1 215 ? 22.016 -35.625 -10.75 1 94.38 215 GLY A N 1
ATOM 1605 C CA . GLY A 1 215 ? 22.781 -35.75 -9.523 1 94.38 215 GLY A CA 1
ATOM 1606 C C . GLY A 1 215 ? 23.531 -34.469 -9.164 1 94.38 215 GLY A C 1
ATOM 1607 O O . GLY A 1 215 ? 24.203 -34.438 -8.125 1 94.38 215 GLY A O 1
ATOM 1608 N N . ALA A 1 216 ? 23.391 -33.531 -10.016 1 96.81 216 ALA A N 1
ATOM 1609 C CA . ALA A 1 216 ? 24.047 -32.25 -9.812 1 96.81 216 ALA A CA 1
ATOM 1610 C C . ALA A 1 216 ? 23.016 -31.109 -9.727 1 96.81 216 ALA A C 1
ATOM 1612 O O . ALA A 1 216 ? 21.859 -31.281 -10.102 1 96.81 216 ALA A O 1
ATOM 1613 N N . PRO A 1 217 ? 23.453 -30.016 -9.148 1 97.94 217 PRO A N 1
ATOM 1614 C CA . PRO A 1 217 ? 22.547 -28.859 -9.094 1 97.94 217 PRO A CA 1
ATOM 1615 C C . PRO A 1 217 ? 22.25 -28.281 -10.477 1 97.94 217 PRO A C 1
ATOM 1617 O O . PRO A 1 217 ? 22.953 -28.578 -11.445 1 97.94 217 PRO A O 1
ATOM 1620 N N . ASP A 1 218 ? 21.109 -27.578 -10.547 1 97.62 218 ASP A N 1
ATOM 1621 C CA . ASP A 1 218 ? 20.781 -26.812 -11.734 1 97.62 218 ASP A CA 1
ATOM 1622 C C . ASP A 1 218 ? 21.891 -25.828 -12.078 1 97.62 218 ASP A C 1
ATOM 1624 O O . ASP A 1 218 ? 22.203 -24.922 -11.289 1 97.62 218 ASP A O 1
ATOM 1628 N N . SER A 1 219 ? 22.484 -25.953 -13.211 1 96.44 219 SER A N 1
ATOM 1629 C CA . SER A 1 219 ? 23.656 -25.188 -13.594 1 96.44 219 SER A CA 1
ATOM 1630 C C . SER A 1 219 ? 23.312 -23.719 -13.82 1 96.44 219 SER A C 1
ATOM 1632 O O . SER A 1 219 ? 24.203 -22.859 -13.891 1 96.44 219 SER A O 1
ATOM 1634 N N . THR A 1 220 ? 21.984 -23.406 -13.945 1 96.5 220 THR A N 1
ATOM 1635 C CA . THR A 1 220 ? 21.594 -22.016 -14.172 1 96.5 220 THR A CA 1
ATOM 1636 C C . THR A 1 220 ? 21.578 -21.234 -12.867 1 96.5 220 THR A C 1
ATOM 1638 O O . THR A 1 220 ? 21.516 -20 -12.875 1 96.5 220 THR A O 1
ATOM 1641 N N . LEU A 1 221 ? 21.672 -21.922 -11.711 1 98.25 221 LEU A N 1
ATOM 1642 C CA . LEU A 1 221 ? 21.609 -21.234 -10.422 1 98.25 221 LEU A CA 1
ATOM 1643 C C . LEU A 1 221 ? 22.906 -20.5 -10.125 1 98.25 221 LEU A C 1
ATOM 1645 O O . LEU A 1 221 ? 23.984 -21.078 -10.258 1 98.25 221 LEU A O 1
ATOM 1649 N N . GLU A 1 222 ? 22.766 -19.297 -9.742 1 98.19 222 GLU A N 1
ATOM 1650 C CA . GLU A 1 222 ? 23.938 -18.531 -9.305 1 98.19 222 GLU A CA 1
ATOM 1651 C C . GLU A 1 222 ? 24.594 -19.188 -8.102 1 98.19 222 GLU A C 1
ATOM 1653 O O . GLU A 1 222 ? 23.922 -19.656 -7.188 1 98.19 222 GLU A O 1
ATOM 1658 N N . GLN A 1 223 ? 25.906 -19.203 -8.039 1 97.81 223 GLN A N 1
ATOM 1659 C CA . GLN A 1 223 ? 26.672 -20.062 -7.145 1 97.81 223 GLN A CA 1
ATOM 1660 C C . GLN A 1 223 ? 26.453 -19.688 -5.684 1 97.81 223 GLN A C 1
ATOM 1662 O O . GLN A 1 223 ? 26.266 -20.547 -4.828 1 97.81 223 GLN A O 1
ATOM 1667 N N . SER A 1 224 ? 26.531 -18.422 -5.367 1 97.94 224 SER A N 1
ATOM 1668 C CA . SER A 1 224 ? 26.359 -18.016 -3.975 1 97.94 224 SER A CA 1
ATOM 1669 C C . SER A 1 224 ? 24.953 -18.328 -3.488 1 97.94 224 SER A C 1
ATOM 1671 O O . SER A 1 224 ? 24.75 -18.719 -2.338 1 97.94 224 SER A O 1
ATOM 1673 N N . MET A 1 225 ? 24.031 -18.172 -4.379 1 98.06 225 MET A N 1
ATOM 1674 C CA . MET A 1 225 ? 22.656 -18.5 -4.027 1 98.06 225 MET A CA 1
ATOM 1675 C C . MET A 1 225 ? 22.484 -20 -3.822 1 98.06 225 MET A C 1
ATOM 1677 O O . MET A 1 225 ? 21.797 -20.438 -2.896 1 98.06 225 MET A O 1
ATOM 1681 N N . LEU A 1 226 ? 23.094 -20.766 -4.656 1 98.38 226 LEU A N 1
ATOM 1682 C CA . LEU A 1 226 ? 23.047 -22.219 -4.508 1 98.38 226 LEU A CA 1
ATOM 1683 C C . LEU A 1 226 ? 23.562 -22.641 -3.137 1 98.38 226 LEU A C 1
ATOM 1685 O O . LEU A 1 226 ? 22.891 -23.406 -2.43 1 98.38 226 LEU A O 1
ATOM 1689 N N . THR A 1 227 ? 24.703 -22.062 -2.752 1 98.31 227 THR A N 1
ATOM 1690 C CA . THR A 1 227 ? 25.297 -22.406 -1.468 1 98.31 227 THR A CA 1
ATOM 1691 C C . THR A 1 227 ? 24.391 -22 -0.315 1 98.31 227 THR A C 1
ATOM 1693 O O . THR A 1 227 ? 24.156 -22.781 0.611 1 98.31 227 THR A O 1
ATOM 1696 N N . ASP A 1 228 ? 23.875 -20.812 -0.383 1 98.31 228 ASP A N 1
ATOM 1697 C CA . ASP A 1 228 ? 22.953 -20.312 0.646 1 98.31 228 ASP A CA 1
ATOM 1698 C C . ASP A 1 228 ? 21.734 -21.219 0.781 1 98.31 228 ASP A C 1
ATOM 1700 O O . ASP A 1 228 ? 21.328 -21.562 1.894 1 98.31 228 ASP A O 1
ATOM 1704 N N . LEU A 1 229 ? 21.203 -21.656 -0.345 1 98.44 229 LEU A N 1
ATOM 1705 C CA . LEU A 1 229 ? 19.969 -22.438 -0.348 1 98.44 229 LEU A CA 1
ATOM 1706 C C . LEU A 1 229 ? 20.234 -23.859 0.131 1 98.44 229 LEU A C 1
ATOM 1708 O O . LEU A 1 229 ? 19.391 -24.453 0.794 1 98.44 229 LEU A O 1
ATOM 1712 N N . GLN A 1 230 ? 21.344 -24.422 -0.244 1 97.94 230 GLN A N 1
ATOM 1713 C CA . GLN A 1 230 ? 21.672 -25.766 0.23 1 97.94 230 GLN A CA 1
ATOM 1714 C C . GLN A 1 230 ? 21.812 -25.797 1.75 1 97.94 230 GLN A C 1
ATOM 1716 O O . GLN A 1 230 ? 21.469 -26.781 2.393 1 97.94 230 GLN A O 1
ATOM 1721 N N . ASN A 1 231 ? 22.328 -24.656 2.322 1 97.81 231 ASN A N 1
ATOM 1722 C CA . ASN A 1 231 ? 22.422 -24.547 3.773 1 97.81 231 ASN A CA 1
ATOM 1723 C C . ASN A 1 231 ? 21.047 -24.391 4.418 1 97.81 231 ASN A C 1
ATOM 1725 O O . ASN A 1 231 ? 20.781 -24.969 5.469 1 97.81 231 ASN A O 1
ATOM 1729 N N . GLN A 1 232 ? 20.219 -23.672 3.746 1 97.44 232 GLN A N 1
ATOM 1730 C CA . GLN A 1 232 ? 18.891 -23.375 4.277 1 97.44 232 GLN A CA 1
ATOM 1731 C C . GLN A 1 232 ? 17.938 -24.547 4.074 1 97.44 232 GLN A C 1
ATOM 1733 O O . GLN A 1 232 ? 17.031 -24.75 4.871 1 97.44 232 GLN A O 1
ATOM 1738 N N . CYS A 1 233 ? 18.141 -25.25 3.025 1 97.62 233 CYS A N 1
ATOM 1739 C CA . CYS A 1 233 ? 17.266 -26.344 2.605 1 97.62 233 CYS A CA 1
ATOM 1740 C C . CYS A 1 233 ? 18.062 -27.625 2.412 1 97.62 233 CYS A C 1
ATOM 1742 O O . CYS A 1 233 ? 18.078 -28.188 1.315 1 97.62 233 CYS A O 1
ATOM 1744 N N . PRO A 1 234 ? 18.594 -28.125 3.48 1 95.31 234 PRO A N 1
ATOM 1745 C CA . PRO A 1 234 ? 19.344 -29.375 3.328 1 95.31 234 PRO A CA 1
ATOM 1746 C C . PRO A 1 234 ? 18.469 -30.562 2.979 1 95.31 234 PRO A C 1
ATOM 1748 O O . PRO A 1 234 ? 17.266 -30.562 3.268 1 95.31 234 PRO A O 1
ATOM 1751 N N . GLN A 1 235 ? 19.047 -31.578 2.396 1 92.19 235 GLN A N 1
ATOM 1752 C CA . GLN A 1 235 ? 18.312 -32.781 1.982 1 92.19 235 GLN A CA 1
ATOM 1753 C C . GLN A 1 235 ? 17.766 -33.531 3.189 1 92.19 235 GLN A C 1
ATOM 1755 O O . GLN A 1 235 ? 16.828 -34.312 3.066 1 92.19 235 GLN A O 1
ATOM 1760 N N . THR A 1 236 ? 18.312 -33.281 4.312 1 91.44 236 THR A N 1
ATOM 1761 C CA . THR A 1 236 ? 17.938 -34 5.531 1 91.44 236 THR A CA 1
ATOM 1762 C C . THR A 1 236 ? 16.703 -33.375 6.168 1 91.44 236 THR A C 1
ATOM 1764 O O . THR A 1 236 ? 16.125 -33.969 7.098 1 91.44 236 THR A O 1
ATOM 1767 N N . SER A 1 237 ? 16.281 -32.281 5.672 1 89.75 237 SER A N 1
ATOM 1768 C CA . SER A 1 237 ? 15.117 -31.609 6.25 1 89.75 237 SER A CA 1
ATOM 1769 C C . SER A 1 237 ? 13.82 -32.156 5.668 1 89.75 237 SER A C 1
ATOM 1771 O O . SER A 1 237 ? 13.844 -32.938 4.711 1 89.75 237 SER A O 1
ATOM 1773 N N . ASP A 1 238 ? 12.633 -31.812 6.242 1 92.12 238 ASP A N 1
ATOM 1774 C CA . ASP A 1 238 ? 11.328 -32.281 5.77 1 92.12 238 ASP A CA 1
ATOM 1775 C C . ASP A 1 238 ? 10.844 -31.422 4.594 1 92.12 238 ASP A C 1
ATOM 1777 O O . ASP A 1 238 ? 9.758 -31.672 4.059 1 92.12 238 ASP A O 1
ATOM 1781 N N . GLY A 1 239 ? 11.609 -30.484 4.207 1 92.75 239 GLY A N 1
ATOM 1782 C CA . GLY A 1 239 ? 11.297 -29.703 3.031 1 92.75 239 GLY A CA 1
ATOM 1783 C C . GLY A 1 239 ? 10.32 -28.562 3.314 1 92.75 239 GLY A C 1
ATOM 1784 O O . GLY A 1 239 ? 9.891 -27.859 2.396 1 92.75 239 GLY A O 1
ATOM 1785 N N . ASN A 1 240 ? 9.977 -28.328 4.594 1 93.12 240 ASN A N 1
ATOM 1786 C CA . ASN A 1 240 ? 8.945 -27.344 4.918 1 93.12 240 ASN A CA 1
ATOM 1787 C C . ASN A 1 240 ? 9.539 -25.969 5.223 1 93.12 240 ASN A C 1
ATOM 1789 O O . ASN A 1 240 ? 8.812 -24.984 5.289 1 93.12 240 ASN A O 1
ATOM 1793 N N . ASN A 1 241 ? 10.922 -25.906 5.348 1 95.62 241 ASN A N 1
ATOM 1794 C CA . ASN A 1 241 ? 11.539 -24.594 5.391 1 95.62 241 ASN A CA 1
ATOM 1795 C C . ASN A 1 241 ? 11.219 -23.781 4.137 1 95.62 241 ASN A C 1
ATOM 1797 O O . ASN A 1 241 ? 10.883 -24.344 3.096 1 95.62 241 ASN A O 1
ATOM 1801 N N . THR A 1 242 ? 11.203 -22.453 4.285 1 96.75 242 THR A N 1
ATOM 1802 C CA . THR A 1 242 ? 10.82 -21.609 3.156 1 96.75 242 THR A CA 1
ATOM 1803 C C . THR A 1 242 ? 11.953 -20.656 2.779 1 96.75 242 THR A C 1
ATOM 1805 O O . THR A 1 242 ? 12.828 -20.375 3.596 1 96.75 242 THR A O 1
ATOM 1808 N N . ALA A 1 243 ? 12.008 -20.344 1.593 1 98.06 243 ALA A N 1
ATOM 1809 C CA . ALA A 1 243 ? 12.906 -19.328 1.059 1 98.06 243 ALA A CA 1
ATOM 1810 C C . ALA A 1 243 ? 12.141 -18.281 0.25 1 98.06 243 ALA A C 1
ATOM 1812 O O . ALA A 1 243 ? 11.102 -18.578 -0.339 1 98.06 243 ALA A O 1
ATOM 1813 N N . PRO A 1 244 ? 12.648 -17.047 0.211 1 98.06 244 PRO A N 1
ATOM 1814 C CA . PRO A 1 244 ? 11.961 -16 -0.549 1 98.06 244 PRO A CA 1
ATOM 1815 C C . PRO A 1 244 ? 11.969 -16.266 -2.055 1 98.06 244 PRO A C 1
ATOM 1817 O O . PRO A 1 244 ? 13 -16.656 -2.607 1 98.06 244 PRO A O 1
ATOM 1820 N N . LEU A 1 245 ? 10.82 -16.031 -2.672 1 98.56 245 LEU A N 1
ATOM 1821 C CA . LEU A 1 245 ? 10.727 -16.141 -4.125 1 98.56 245 LEU A CA 1
ATOM 1822 C C . LEU A 1 245 ? 11.578 -15.062 -4.805 1 98.56 245 LEU A C 1
ATOM 1824 O O . LEU A 1 245 ? 12.117 -15.297 -5.887 1 98.56 245 LEU A O 1
ATOM 1828 N N . ASP A 1 246 ? 11.672 -13.945 -4.172 1 98.19 246 ASP A N 1
ATOM 1829 C CA . ASP A 1 246 ? 12.477 -12.82 -4.648 1 98.19 246 ASP A CA 1
ATOM 1830 C C . ASP A 1 246 ? 13.516 -12.406 -3.609 1 98.19 246 ASP A C 1
ATOM 1832 O O . ASP A 1 246 ? 13.273 -11.508 -2.807 1 98.19 246 ASP A O 1
ATOM 1836 N N . ARG A 1 247 ? 14.672 -13.047 -3.789 1 96.38 247 ARG A N 1
ATOM 1837 C CA . ARG A 1 247 ? 15.758 -12.797 -2.84 1 96.38 247 ARG A CA 1
ATOM 1838 C C . ARG A 1 247 ? 16.172 -11.328 -2.846 1 96.38 247 ARG A C 1
ATOM 1840 O O . ARG A 1 247 ? 16.281 -10.719 -3.908 1 96.38 247 ARG A O 1
ATOM 1847 N N . ASN A 1 248 ? 16.312 -10.75 -1.712 1 92.12 248 ASN A N 1
ATOM 1848 C CA . ASN A 1 248 ? 16.766 -9.383 -1.471 1 92.12 248 ASN A CA 1
ATOM 1849 C C . ASN A 1 248 ? 15.672 -8.367 -1.784 1 92.12 248 ASN A C 1
ATOM 1851 O O . ASN A 1 248 ? 15.938 -7.16 -1.823 1 92.12 248 ASN A O 1
ATOM 1855 N N . SER A 1 249 ? 14.43 -8.734 -2.066 1 94.19 249 SER A N 1
ATOM 1856 C CA . SER A 1 249 ? 13.219 -7.934 -2.197 1 94.19 249 SER A CA 1
ATOM 1857 C C . SER A 1 249 ? 11.977 -8.766 -1.92 1 94.19 249 SER A C 1
ATOM 1859 O O . SER A 1 249 ? 11.102 -8.898 -2.783 1 94.19 249 SER A O 1
ATOM 1861 N N . THR A 1 250 ? 11.797 -9.234 -0.773 1 94.56 250 THR A N 1
ATOM 1862 C CA . THR A 1 250 ? 10.906 -10.336 -0.442 1 94.56 250 THR A CA 1
ATOM 1863 C C . THR A 1 250 ? 9.461 -9.852 -0.317 1 94.56 250 THR A C 1
ATOM 1865 O O . THR A 1 250 ? 8.523 -10.594 -0.608 1 94.56 250 THR A O 1
ATOM 1868 N N . ASP A 1 251 ? 9.305 -8.531 0.146 1 93.56 251 ASP A N 1
ATOM 1869 C CA . ASP A 1 251 ? 7.961 -8.125 0.542 1 93.56 251 ASP A CA 1
ATOM 1870 C C . ASP A 1 251 ? 7.465 -6.957 -0.308 1 93.56 251 ASP A C 1
ATOM 1872 O O . ASP A 1 251 ? 6.355 -6.457 -0.101 1 93.56 251 ASP A O 1
ATOM 1876 N N . LEU A 1 252 ? 8.297 -6.598 -1.225 1 96.19 252 LEU A N 1
ATOM 1877 C CA . LEU A 1 252 ? 7.93 -5.469 -2.07 1 96.19 252 LEU A CA 1
ATOM 1878 C C . LEU A 1 252 ? 7.531 -5.941 -3.465 1 96.19 252 LEU A C 1
ATOM 1880 O O . LEU A 1 252 ? 8.281 -6.664 -4.117 1 96.19 252 LEU A O 1
ATOM 1884 N N . PHE A 1 253 ? 6.328 -5.555 -3.887 1 97.94 253 PHE A N 1
ATOM 1885 C CA . PHE A 1 253 ? 5.914 -5.848 -5.254 1 97.94 253 PHE A CA 1
ATOM 1886 C C . PHE A 1 253 ? 6.613 -4.922 -6.242 1 97.94 253 PHE A C 1
ATOM 1888 O O . PHE A 1 253 ? 6.215 -3.766 -6.402 1 97.94 253 PHE A O 1
ATOM 1895 N N . ASP A 1 254 ? 7.676 -5.445 -6.867 1 96.69 254 ASP A N 1
ATOM 1896 C CA . ASP A 1 254 ? 8.492 -4.672 -7.797 1 96.69 254 ASP A CA 1
ATOM 1897 C C . ASP A 1 254 ? 9.039 -5.559 -8.914 1 96.69 254 ASP A C 1
ATOM 1899 O O . ASP A 1 254 ? 8.477 -6.613 -9.211 1 96.69 254 ASP A O 1
ATOM 1903 N N . ASN A 1 255 ? 10.078 -5.047 -9.703 1 97.44 255 ASN A N 1
ATOM 1904 C CA . ASN A 1 255 ? 10.57 -5.832 -10.828 1 97.44 255 ASN A CA 1
ATOM 1905 C C . ASN A 1 255 ? 11.891 -6.52 -10.5 1 97.44 255 ASN A C 1
ATOM 1907 O O . ASN A 1 255 ? 12.617 -6.949 -11.398 1 97.44 255 ASN A O 1
ATOM 1911 N N . HIS A 1 256 ? 12.211 -6.598 -9.164 1 97.69 256 HIS A N 1
ATOM 1912 C CA . HIS A 1 256 ? 13.461 -7.23 -8.75 1 97.69 256 HIS A CA 1
ATOM 1913 C C . HIS A 1 256 ? 13.469 -8.719 -9.102 1 97.69 256 HIS A C 1
ATOM 1915 O O . HIS A 1 256 ? 14.508 -9.273 -9.438 1 97.69 256 HIS A O 1
ATOM 1921 N N . TYR A 1 257 ? 12.258 -9.312 -9.102 1 98.5 257 TYR A N 1
ATOM 1922 C CA . TYR A 1 257 ? 12.07 -10.695 -9.516 1 98.5 257 TYR A CA 1
ATOM 1923 C C . TYR A 1 257 ? 12.68 -10.938 -10.891 1 98.5 257 TYR A C 1
ATOM 1925 O O . TYR A 1 257 ? 13.406 -11.914 -11.094 1 98.5 257 TYR A O 1
ATOM 1933 N N . PHE A 1 258 ? 12.477 -10.078 -11.82 1 98.81 258 PHE A N 1
ATOM 1934 C CA . PHE A 1 258 ? 12.969 -10.25 -13.188 1 98.81 258 PHE A CA 1
ATOM 1935 C C . PHE A 1 258 ? 14.477 -10.023 -13.242 1 98.81 258 PHE A C 1
ATOM 1937 O O . PHE A 1 258 ? 15.172 -10.672 -14.031 1 98.81 258 PHE A O 1
ATOM 1944 N N . GLN A 1 259 ? 14.992 -9.148 -12.391 1 97.75 259 GLN A N 1
ATOM 1945 C CA . GLN A 1 259 ? 16.438 -8.984 -12.273 1 97.75 259 GLN A CA 1
ATOM 1946 C C . GLN A 1 259 ? 17.094 -10.273 -11.781 1 97.75 259 GLN A C 1
ATOM 1948 O O . GLN A 1 259 ? 18.156 -10.656 -12.273 1 97.75 259 GLN A O 1
ATOM 1953 N N . ASN A 1 260 ? 16.469 -10.898 -10.859 1 98.62 260 ASN A N 1
ATOM 1954 C CA . ASN A 1 260 ? 16.969 -12.164 -10.344 1 98.62 260 ASN A CA 1
ATOM 1955 C C . ASN A 1 260 ? 17 -13.242 -11.422 1 98.62 260 ASN A C 1
ATOM 1957 O O . ASN A 1 260 ? 17.969 -14.008 -11.516 1 98.62 260 ASN A O 1
ATOM 1961 N N . LEU A 1 261 ? 15.93 -13.289 -12.273 1 98.88 261 LEU A N 1
ATOM 1962 C CA . LEU A 1 261 ? 15.922 -14.289 -13.336 1 98.88 261 LEU A CA 1
ATOM 1963 C C . LEU A 1 261 ? 17.109 -14.086 -14.281 1 98.88 261 LEU A C 1
ATOM 1965 O O . LEU A 1 261 ? 17.766 -15.055 -14.664 1 98.88 261 LEU A O 1
ATOM 1969 N N . ILE A 1 262 ? 17.406 -12.867 -14.602 1 98.75 262 ILE A N 1
ATOM 1970 C CA . ILE A 1 262 ? 18.484 -12.547 -15.523 1 98.75 262 ILE A CA 1
ATOM 1971 C C . ILE A 1 262 ? 19.828 -12.93 -14.906 1 98.75 262 ILE A C 1
ATOM 1973 O O . ILE A 1 262 ? 20.734 -13.383 -15.609 1 98.75 262 ILE A O 1
ATOM 1977 N N . ASN A 1 263 ? 19.953 -12.898 -13.562 1 98.38 263 ASN A N 1
ATOM 1978 C CA . ASN A 1 263 ? 21.203 -13.148 -12.859 1 98.38 263 ASN A CA 1
ATOM 1979 C C . ASN A 1 263 ? 21.297 -14.594 -12.375 1 98.38 263 ASN A C 1
ATOM 1981 O O . ASN A 1 263 ? 22.141 -14.922 -11.547 1 98.38 263 ASN A O 1
ATOM 1985 N N . GLY A 1 264 ? 20.328 -15.445 -12.852 1 98.44 264 GLY A N 1
ATOM 1986 C CA . GLY A 1 264 ? 20.359 -16.844 -12.453 1 98.44 264 GLY A CA 1
ATOM 1987 C C . GLY A 1 264 ? 19.906 -17.062 -11.023 1 98.44 264 GLY A C 1
ATOM 1988 O O . GLY A 1 264 ? 20.344 -18.031 -10.375 1 98.44 264 GLY A O 1
ATOM 1989 N N . LYS A 1 265 ? 19.125 -16.156 -10.547 1 98.62 265 LYS A N 1
ATOM 1990 C CA . LYS A 1 265 ? 18.703 -16.219 -9.148 1 98.62 265 LYS A CA 1
ATOM 1991 C C . LYS A 1 265 ? 17.203 -16.5 -9.039 1 98.62 265 LYS A C 1
ATOM 1993 O O . LYS A 1 265 ? 16.562 -16.125 -8.047 1 98.62 265 LYS A O 1
ATOM 1998 N N . GLY A 1 266 ? 16.594 -17.094 -10.055 1 98.69 266 GLY A N 1
ATOM 1999 C CA . GLY A 1 266 ? 15.234 -17.594 -9.938 1 98.69 266 GLY A CA 1
ATOM 2000 C C . GLY A 1 266 ? 15.117 -18.781 -9.008 1 98.69 266 GLY A C 1
ATOM 2001 O O . GLY A 1 266 ? 15.812 -19.781 -9.188 1 98.69 266 GLY A O 1
ATOM 2002 N N . LEU A 1 267 ? 14.258 -18.703 -8.055 1 98.69 267 LEU A N 1
ATOM 2003 C CA . LEU A 1 267 ? 14.156 -19.766 -7.059 1 98.69 267 LEU A CA 1
ATOM 2004 C C . LEU A 1 267 ? 13.531 -21.016 -7.66 1 98.69 267 LEU A C 1
ATOM 2006 O O . LEU A 1 267 ? 14.117 -22.094 -7.602 1 98.69 267 LEU A O 1
ATOM 2010 N N . LEU A 1 268 ? 12.367 -20.891 -8.266 1 98.62 268 LEU A N 1
ATOM 2011 C CA . LEU A 1 268 ? 11.656 -22.016 -8.859 1 98.62 268 LEU A CA 1
ATOM 2012 C C . LEU A 1 268 ? 12.148 -22.281 -10.281 1 98.62 268 LEU A C 1
ATOM 2014 O O . LEU A 1 268 ? 12.43 -21.344 -11.031 1 98.62 268 LEU A O 1
ATOM 2018 N N . GLY A 1 269 ? 12.203 -23.562 -10.609 1 98 269 GLY A N 1
ATOM 2019 C CA . GLY A 1 269 ? 12.562 -23.906 -11.977 1 98 269 GLY A CA 1
ATOM 2020 C C . GLY A 1 269 ? 11.641 -23.297 -13.008 1 98 269 GLY A C 1
ATOM 2021 O O . GLY A 1 269 ? 12.094 -22.797 -14.039 1 98 269 GLY A O 1
ATOM 2022 N N . SER A 1 270 ? 10.359 -23.234 -12.68 1 98.25 270 SER A N 1
ATOM 2023 C CA . SER A 1 270 ? 9.344 -22.703 -13.578 1 98.25 270 SER A CA 1
ATOM 2024 C C . SER A 1 270 ? 9.531 -21.203 -13.789 1 98.25 270 SER A C 1
ATOM 2026 O O . SER A 1 270 ? 9.031 -20.641 -14.766 1 98.25 270 SER A O 1
ATOM 2028 N N . ASP A 1 271 ? 10.227 -20.562 -12.844 1 98.75 271 ASP A N 1
ATOM 2029 C CA . ASP A 1 271 ? 10.531 -19.141 -12.992 1 98.75 271 ASP A CA 1
ATOM 2030 C C . ASP A 1 271 ? 11.773 -18.938 -13.852 1 98.75 271 ASP A C 1
ATOM 2032 O O . ASP A 1 271 ? 11.758 -18.156 -14.805 1 98.75 271 ASP A O 1
ATOM 2036 N N . GLN A 1 272 ? 12.844 -19.688 -13.57 1 98.75 272 GLN A N 1
ATOM 2037 C CA . GLN A 1 272 ? 14.133 -19.484 -14.219 1 98.75 272 GLN A CA 1
ATOM 2038 C C . GLN A 1 272 ? 14.062 -19.797 -15.703 1 98.75 272 GLN A C 1
ATOM 2040 O O . GLN A 1 272 ? 14.727 -19.156 -16.516 1 98.75 272 GLN A O 1
ATOM 2045 N N . ILE A 1 273 ? 13.203 -20.719 -16.078 1 98.5 273 ILE A N 1
ATOM 2046 C CA . ILE A 1 273 ? 13.141 -21.188 -17.469 1 98.5 273 ILE A CA 1
ATOM 2047 C C . ILE A 1 273 ? 12.516 -20.109 -18.344 1 98.5 273 ILE A C 1
ATOM 2049 O O . ILE A 1 273 ? 12.625 -20.156 -19.562 1 98.5 273 ILE A O 1
ATOM 2053 N N . LEU A 1 274 ? 11.781 -19.094 -17.75 1 98.88 274 LEU A N 1
ATOM 2054 C CA . LEU A 1 274 ? 11.234 -17.984 -18.516 1 98.88 274 LEU A CA 1
ATOM 2055 C C . LEU A 1 274 ? 12.352 -17.188 -19.203 1 98.88 274 LEU A C 1
ATOM 2057 O O . LEU A 1 274 ? 12.102 -16.5 -20.188 1 98.88 274 LEU A O 1
ATOM 2061 N N . PHE A 1 275 ? 13.547 -17.328 -18.609 1 98.81 275 PHE A N 1
ATOM 2062 C CA . PHE A 1 275 ? 14.68 -16.578 -19.125 1 98.81 275 PHE A CA 1
ATOM 2063 C C . PHE A 1 275 ? 15.75 -17.5 -19.672 1 98.81 275 PHE A C 1
ATOM 2065 O O . PHE A 1 275 ? 16.297 -17.281 -20.75 1 98.81 275 PHE A O 1
ATOM 2072 N N . SER A 1 276 ? 16.047 -18.594 -19.031 1 97.81 276 SER A N 1
ATOM 2073 C CA . SER A 1 276 ? 17.297 -19.328 -19.25 1 97.81 276 SER A CA 1
ATOM 2074 C C . SER A 1 276 ? 17.094 -20.5 -20.203 1 97.81 276 SER A C 1
ATOM 2076 O O . SER A 1 276 ? 18.047 -21.078 -20.703 1 97.81 276 SER A O 1
ATOM 2078 N N . SER A 1 277 ? 15.867 -20.922 -20.469 1 96.5 277 SER A N 1
ATOM 2079 C CA . SER A 1 277 ? 15.648 -22.078 -21.328 1 96.5 277 SER A CA 1
ATOM 2080 C C . SER A 1 277 ? 15.766 -21.719 -22.797 1 96.5 277 SER A C 1
ATOM 2082 O O . SER A 1 277 ? 15.664 -20.547 -23.172 1 96.5 277 SER A O 1
ATOM 2084 N N . ASP A 1 278 ? 15.945 -22.766 -23.625 1 95.81 278 ASP A N 1
ATOM 2085 C CA . ASP A 1 278 ? 15.961 -22.547 -25.062 1 95.81 278 ASP A CA 1
ATOM 2086 C C . ASP A 1 278 ? 14.602 -22.078 -25.578 1 95.81 278 ASP A C 1
ATOM 2088 O O . ASP A 1 278 ? 14.523 -21.219 -26.453 1 95.81 278 ASP A O 1
ATOM 2092 N N . ALA A 1 279 ? 13.594 -22.609 -24.938 1 97.44 279 ALA A N 1
ATOM 2093 C CA . ALA A 1 279 ? 12.234 -22.266 -25.344 1 97.44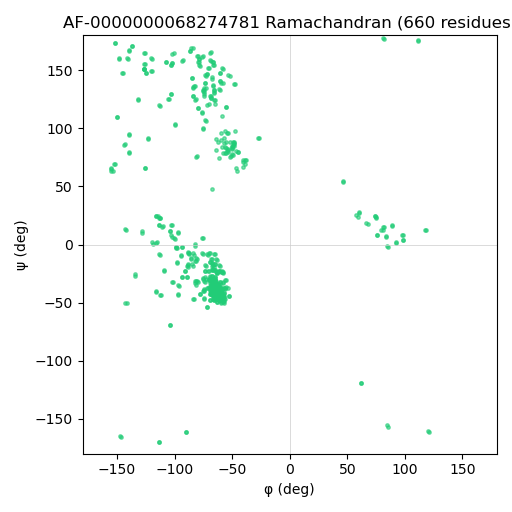 279 ALA A CA 1
ATOM 2094 C C . ALA A 1 279 ? 11.938 -20.781 -25.062 1 97.44 279 ALA A C 1
ATOM 2096 O O . ALA A 1 279 ? 11.078 -20.188 -25.719 1 97.44 279 ALA A O 1
ATOM 2097 N N . ALA A 1 280 ? 12.672 -20.172 -24.156 1 98.44 280 ALA A N 1
ATOM 2098 C CA . ALA A 1 280 ? 12.43 -18.781 -23.766 1 98.44 280 ALA A CA 1
ATOM 2099 C C . ALA A 1 280 ? 12.695 -17.828 -24.938 1 98.44 280 ALA A C 1
ATOM 2101 O O . ALA A 1 280 ? 12.039 -16.797 -25.062 1 98.44 280 ALA A O 1
ATOM 2102 N N . VAL A 1 281 ? 13.625 -18.25 -25.781 1 97.62 281 VAL A N 1
ATOM 2103 C CA . VAL A 1 281 ? 13.977 -17.422 -26.938 1 97.62 281 VAL A CA 1
ATOM 2104 C C . VAL A 1 281 ? 12.875 -17.516 -27.984 1 97.62 281 VAL A C 1
ATOM 2106 O O . VAL A 1 281 ? 12.383 -16.5 -28.469 1 97.62 281 VAL A O 1
ATOM 2109 N N . THR A 1 282 ? 12.445 -18.719 -28.25 1 97.5 282 THR A N 1
ATOM 2110 C CA . THR A 1 282 ? 11.516 -18.938 -29.359 1 97.5 282 THR A CA 1
ATOM 2111 C C . THR A 1 282 ? 10.109 -18.469 -28.984 1 97.5 282 THR A C 1
ATOM 2113 O O . THR A 1 282 ? 9.359 -18 -29.844 1 97.5 282 THR A O 1
ATOM 2116 N N . THR A 1 283 ? 9.727 -18.5 -27.688 1 98.19 283 THR A N 1
ATOM 2117 C CA . THR A 1 283 ? 8.383 -18.125 -27.266 1 98.19 283 THR A CA 1
ATOM 2118 C C . THR A 1 283 ? 8.312 -16.625 -26.969 1 98.19 283 THR A C 1
ATOM 2120 O O . THR A 1 283 ? 7.223 -16.062 -26.875 1 98.19 283 THR A O 1
ATOM 2123 N N . GLY A 1 284 ? 9.484 -16 -26.766 1 98.25 284 GLY A N 1
ATOM 2124 C CA . GLY A 1 284 ? 9.516 -14.578 -26.484 1 98.25 284 GLY A CA 1
ATOM 2125 C C . GLY A 1 284 ? 9.484 -14.258 -25 1 98.25 284 GLY A C 1
ATOM 2126 O O . GLY A 1 284 ? 9.508 -13.086 -24.609 1 98.25 284 GLY A O 1
ATOM 2127 N N . THR A 1 285 ? 9.461 -15.289 -24.109 1 98.88 285 THR A N 1
ATOM 2128 C CA . THR A 1 285 ? 9.414 -15.008 -22.672 1 98.88 285 THR A CA 1
ATOM 2129 C C . THR A 1 285 ? 10.703 -14.336 -22.219 1 98.88 285 THR A C 1
ATOM 2131 O O . THR A 1 285 ? 10.68 -13.484 -21.328 1 98.88 285 THR A O 1
ATOM 2134 N N . LYS A 1 286 ? 11.852 -14.695 -22.859 1 98.88 286 LYS A N 1
ATOM 2135 C CA . LYS A 1 286 ? 13.125 -14.078 -22.5 1 98.88 286 LYS A CA 1
ATOM 2136 C C . LYS A 1 286 ? 13.086 -12.562 -22.734 1 98.88 286 LYS A C 1
ATOM 2138 O O . LYS A 1 286 ? 13.492 -11.789 -21.859 1 98.88 286 LYS A O 1
ATOM 2143 N N . SER A 1 287 ? 12.578 -12.188 -23.875 1 98.75 287 SER A N 1
ATOM 2144 C CA . SER A 1 287 ? 12.5 -10.766 -24.203 1 98.75 287 SER A CA 1
ATOM 2145 C C . SER A 1 287 ? 11.57 -10.031 -23.25 1 98.75 287 SER A C 1
ATOM 2147 O O . SER A 1 287 ? 11.844 -8.883 -22.875 1 98.75 287 SER A O 1
ATOM 2149 N N . LEU A 1 288 ? 10.477 -10.625 -22.844 1 98.88 288 LEU A N 1
ATOM 2150 C CA . LEU A 1 288 ? 9.547 -10 -21.906 1 98.88 288 LEU A CA 1
ATOM 2151 C C . LEU A 1 288 ? 10.188 -9.844 -20.531 1 98.88 288 LEU A C 1
ATOM 2153 O O . LEU A 1 288 ? 10.031 -8.797 -19.891 1 98.88 288 LEU A O 1
ATOM 2157 N N . VAL A 1 289 ? 10.906 -10.859 -20.094 1 98.94 289 VAL A N 1
ATOM 2158 C CA . VAL A 1 289 ? 11.617 -10.781 -18.812 1 98.94 289 VAL A CA 1
ATOM 2159 C C . VAL A 1 289 ? 12.586 -9.594 -18.844 1 98.94 289 VAL A C 1
ATOM 2161 O O . VAL A 1 289 ? 12.641 -8.812 -17.891 1 98.94 289 VAL A O 1
ATOM 2164 N N . GLN A 1 290 ? 13.297 -9.453 -19.922 1 98.75 290 GLN A N 1
ATOM 2165 C CA . GLN A 1 290 ? 14.242 -8.352 -20.078 1 98.75 290 GLN A CA 1
ATOM 2166 C C . GLN A 1 290 ? 13.531 -7.004 -20.078 1 98.75 290 GLN A C 1
ATOM 2168 O O . GLN A 1 290 ? 14 -6.043 -19.469 1 98.75 290 GLN A O 1
ATOM 2173 N N . SER A 1 291 ? 12.422 -6.934 -20.75 1 98.56 291 SER A N 1
ATOM 2174 C CA . SER A 1 291 ? 11.648 -5.695 -20.797 1 98.56 291 SER A CA 1
ATOM 2175 C C . SER A 1 291 ? 11.133 -5.305 -19.422 1 98.56 291 SER A C 1
ATOM 2177 O O . SER A 1 291 ? 11.203 -4.137 -19.031 1 98.56 291 SER A O 1
ATOM 2179 N N . TYR A 1 292 ? 10.641 -6.262 -18.656 1 98.44 292 TYR A N 1
ATOM 2180 C CA . TYR A 1 292 ? 10.102 -5.984 -17.328 1 98.44 292 TYR A CA 1
ATOM 2181 C C . TYR A 1 292 ? 11.211 -5.605 -16.359 1 98.44 292 TYR A C 1
ATOM 2183 O O . TYR A 1 292 ? 10.992 -4.812 -15.445 1 98.44 292 TYR A O 1
ATOM 2191 N N . ASN A 1 293 ? 12.406 -6.129 -16.547 1 97.62 293 ASN A N 1
ATOM 2192 C CA . ASN A 1 293 ? 13.555 -5.742 -15.734 1 97.62 293 ASN A CA 1
ATOM 2193 C C . ASN A 1 293 ? 13.922 -4.273 -15.945 1 97.62 293 ASN A C 1
ATOM 2195 O O . ASN A 1 293 ? 14.242 -3.57 -14.984 1 97.62 293 ASN A O 1
ATOM 2199 N N . SER A 1 294 ? 13.812 -3.859 -17.203 1 94.5 294 SER A N 1
ATOM 2200 C CA . SER A 1 294 ? 14.281 -2.521 -17.547 1 94.5 294 SER A CA 1
ATOM 2201 C C . SER A 1 294 ? 13.18 -1.482 -17.344 1 94.5 294 SER A C 1
ATOM 2203 O O . SER A 1 294 ? 13.453 -0.281 -17.297 1 94.5 294 SER A O 1
ATOM 2205 N N . ASN A 1 295 ? 11.93 -1.978 -17.266 1 94 295 ASN A N 1
ATOM 2206 C CA . ASN A 1 295 ? 10.797 -1.057 -17.234 1 94 295 ASN A CA 1
ATOM 2207 C C . ASN A 1 295 ? 9.727 -1.514 -16.25 1 94 295 ASN A C 1
ATOM 2209 O O . ASN A 1 295 ? 8.766 -2.188 -16.641 1 94 295 ASN A O 1
ATOM 2213 N N . LEU A 1 296 ? 9.773 -1.009 -15.055 1 94.06 296 LEU A N 1
ATOM 2214 C CA . LEU A 1 296 ? 8.836 -1.36 -14 1 94.06 296 LEU A CA 1
ATOM 2215 C C . LEU A 1 296 ? 7.406 -0.999 -14.391 1 94.06 296 LEU A C 1
ATOM 2217 O O . LEU A 1 296 ? 6.477 -1.767 -14.141 1 94.06 296 LEU A O 1
ATOM 2221 N N . ASN A 1 297 ? 7.246 0.155 -15 1 91.38 297 ASN A N 1
ATOM 2222 C CA . ASN A 1 297 ? 5.91 0.609 -15.375 1 91.38 297 ASN A CA 1
ATOM 2223 C C . ASN A 1 297 ? 5.262 -0.327 -16.391 1 91.38 297 ASN A C 1
ATOM 2225 O O . ASN A 1 297 ? 4.055 -0.563 -16.344 1 91.38 297 ASN A O 1
ATOM 2229 N N . LEU A 1 298 ? 6.059 -0.819 -17.25 1 96.56 298 LEU A N 1
ATOM 2230 C CA . LEU A 1 298 ? 5.543 -1.781 -18.219 1 96.56 298 LEU A CA 1
ATOM 2231 C C . LEU A 1 298 ? 5.078 -3.055 -17.516 1 96.56 298 LEU A C 1
ATOM 2233 O O . LEU A 1 298 ? 3.998 -3.572 -17.812 1 96.56 298 LEU A O 1
ATOM 2237 N N . PHE A 1 299 ? 5.91 -3.529 -16.609 1 98.44 299 PHE A N 1
ATOM 2238 C CA . PHE A 1 299 ? 5.543 -4.719 -15.844 1 98.44 299 PHE A CA 1
ATOM 2239 C C . PHE A 1 299 ? 4.227 -4.504 -15.109 1 98.44 299 PHE A C 1
ATOM 2241 O O . PHE A 1 299 ? 3.307 -5.316 -15.219 1 98.44 299 PHE A O 1
ATOM 2248 N N . LEU A 1 300 ? 4.102 -3.432 -14.406 1 97.25 300 LEU A N 1
ATOM 2249 C CA . LEU A 1 300 ? 2.928 -3.168 -13.578 1 97.25 300 LEU A CA 1
ATOM 2250 C C . LEU A 1 300 ? 1.677 -3.045 -14.445 1 97.25 300 LEU A C 1
ATOM 2252 O O . LEU A 1 300 ? 0.61 -3.539 -14.078 1 97.25 300 LEU A O 1
ATOM 2256 N N . ALA A 1 301 ? 1.799 -2.42 -15.586 1 97.44 301 ALA A N 1
ATOM 2257 C CA . ALA A 1 301 ? 0.665 -2.268 -16.5 1 97.44 301 ALA A CA 1
ATOM 2258 C C . ALA A 1 301 ? 0.214 -3.621 -17.047 1 97.44 301 ALA A C 1
ATOM 2260 O O . ALA A 1 301 ? -0.98 -3.93 -17.047 1 97.44 301 ALA A O 1
ATOM 2261 N N . ASP A 1 302 ? 1.167 -4.41 -17.5 1 98.81 302 ASP A N 1
ATOM 2262 C CA . ASP A 1 302 ? 0.83 -5.723 -18.047 1 98.81 302 ASP A CA 1
ATOM 2263 C C . ASP A 1 302 ? 0.271 -6.637 -16.953 1 98.81 302 ASP A C 1
ATOM 2265 O O . ASP A 1 302 ? -0.639 -7.43 -17.219 1 98.81 302 ASP A O 1
ATOM 2269 N N . PHE A 1 303 ? 0.83 -6.52 -15.766 1 98.88 303 PHE A N 1
ATOM 2270 C CA . PHE A 1 303 ? 0.335 -7.332 -14.656 1 98.88 303 PHE A CA 1
ATOM 2271 C C . PHE A 1 303 ? -1.125 -7.012 -14.367 1 98.88 303 PHE A C 1
ATOM 2273 O O . PHE A 1 303 ? -1.948 -7.918 -14.227 1 98.88 303 PHE A O 1
ATOM 2280 N N . ALA A 1 304 ? -1.436 -5.723 -14.273 1 98.62 304 ALA A N 1
ATOM 2281 C CA . ALA A 1 304 ? -2.812 -5.305 -14.016 1 98.62 304 ALA A CA 1
ATOM 2282 C C . ALA A 1 304 ? -3.754 -5.836 -15.094 1 98.62 304 ALA A C 1
ATOM 2284 O O . ALA A 1 304 ? -4.82 -6.371 -14.789 1 98.62 304 ALA A O 1
ATOM 2285 N N . ASN A 1 305 ? -3.32 -5.707 -16.312 1 98.69 305 ASN A N 1
ATOM 2286 C CA . ASN A 1 305 ? -4.133 -6.191 -17.438 1 98.69 305 ASN A CA 1
ATOM 2287 C C . ASN A 1 305 ? -4.336 -7.703 -17.359 1 98.69 305 ASN A C 1
ATOM 2289 O O . ASN A 1 305 ? -5.434 -8.203 -17.609 1 98.69 305 ASN A O 1
ATOM 2293 N N . SER A 1 306 ? -3.268 -8.398 -17.031 1 98.88 306 SER A N 1
ATOM 2294 C CA . SER A 1 306 ? -3.352 -9.852 -16.953 1 98.88 306 SER A CA 1
ATOM 2295 C C . SER A 1 306 ? -4.234 -10.289 -15.789 1 98.88 306 SER A C 1
ATOM 2297 O O . SER A 1 306 ? -4.926 -11.305 -15.875 1 98.88 306 SER A O 1
ATOM 2299 N N . MET A 1 307 ? -4.184 -9.523 -14.68 1 98.88 307 MET A N 1
ATOM 2300 C CA . MET A 1 307 ? -5.051 -9.828 -13.547 1 98.88 307 MET A CA 1
ATOM 2301 C C . MET A 1 307 ? -6.52 -9.641 -13.914 1 98.88 307 MET A C 1
ATOM 2303 O O . MET A 1 307 ? -7.375 -10.414 -13.484 1 98.88 307 MET A O 1
ATOM 2307 N N . ILE A 1 308 ? -6.801 -8.602 -14.703 1 98.62 308 ILE A N 1
ATOM 2308 C CA . ILE A 1 308 ? -8.172 -8.375 -15.156 1 98.62 308 ILE A CA 1
ATOM 2309 C C . ILE A 1 308 ? -8.609 -9.531 -16.062 1 98.62 308 ILE A C 1
ATOM 2311 O O . ILE A 1 308 ? -9.711 -10.07 -15.891 1 98.62 308 ILE A O 1
ATOM 2315 N N . LYS A 1 309 ? -7.73 -9.961 -17 1 98.62 309 LYS A N 1
ATOM 2316 C CA . LYS A 1 309 ? -8.047 -11.094 -17.859 1 98.62 309 LYS A CA 1
ATOM 2317 C C . LYS A 1 309 ? -8.266 -12.367 -17.047 1 98.62 309 LYS A C 1
ATOM 2319 O O . LYS A 1 309 ? -9.25 -13.078 -17.25 1 98.62 309 LYS A O 1
ATOM 2324 N N . MET A 1 310 ? -7.402 -12.633 -16.125 1 98.69 310 MET A N 1
ATOM 2325 C CA . MET A 1 310 ? -7.488 -13.836 -15.305 1 98.69 310 MET A CA 1
ATOM 2326 C C . MET A 1 310 ? -8.758 -13.828 -14.461 1 98.69 310 MET A C 1
ATOM 2328 O O . MET A 1 310 ? -9.453 -14.844 -14.367 1 98.69 310 MET A O 1
ATOM 2332 N N . GLY A 1 311 ? -9.047 -12.695 -13.906 1 98.25 311 GLY A N 1
ATOM 2333 C CA . GLY A 1 311 ? -10.227 -12.578 -13.062 1 98.25 311 GLY A CA 1
ATOM 2334 C C . GLY A 1 311 ? -11.523 -12.773 -13.82 1 98.25 311 GLY A C 1
ATOM 2335 O O . GLY A 1 311 ? -12.594 -12.875 -13.211 1 98.25 311 GLY A O 1
ATOM 2336 N N . ASN A 1 312 ? -11.43 -12.844 -15.094 1 97.06 312 ASN A N 1
ATOM 2337 C CA . ASN A 1 312 ? -12.609 -13.016 -15.93 1 97.06 312 ASN A CA 1
ATOM 2338 C C . ASN A 1 312 ? -12.656 -14.398 -16.562 1 97.06 312 ASN A C 1
ATOM 2340 O O . ASN A 1 312 ? -13.414 -14.625 -17.516 1 97.06 312 ASN A O 1
ATOM 2344 N N . ILE A 1 313 ? -11.883 -15.305 -16.062 1 97.94 313 ILE A N 1
ATOM 2345 C CA . ILE A 1 313 ? -11.898 -16.672 -16.562 1 97.94 313 ILE A CA 1
ATOM 2346 C C . ILE A 1 313 ? -13.164 -17.375 -16.094 1 97.94 313 ILE A C 1
ATOM 2348 O O . ILE A 1 313 ? -13.305 -17.703 -14.914 1 97.94 313 ILE A O 1
ATOM 2352 N N . SER A 1 314 ? -14.078 -17.594 -16.969 1 96.44 314 SER A N 1
ATOM 2353 C CA . SER A 1 314 ? -15.305 -18.375 -16.828 1 96.44 314 SER A CA 1
ATOM 2354 C C . SER A 1 314 ? -16.031 -18.047 -15.531 1 96.44 314 SER A C 1
ATOM 2356 O O . SER A 1 314 ? -16.359 -18.953 -14.758 1 96.44 314 SER A O 1
ATOM 2358 N N . PRO A 1 315 ? -16.297 -16.797 -15.328 1 96.94 315 PRO A N 1
ATOM 2359 C CA . PRO A 1 315 ? -17.031 -16.469 -14.109 1 96.94 315 PRO A CA 1
ATOM 2360 C C . PRO A 1 315 ? -18.469 -17 -14.133 1 96.94 315 PRO A C 1
ATOM 2362 O O . PRO A 1 315 ? -19.094 -17.047 -15.203 1 96.94 315 PRO A O 1
ATOM 2365 N N . LEU A 1 316 ? -18.922 -17.422 -12.961 1 97.88 316 LEU A N 1
ATOM 2366 C CA . LEU A 1 316 ? -20.359 -17.656 -12.797 1 97.88 316 LEU A CA 1
ATOM 2367 C C . LEU A 1 316 ? -21.078 -16.344 -12.469 1 97.88 316 LEU A C 1
ATOM 2369 O O . LEU A 1 316 ? -20.578 -15.539 -11.688 1 97.88 316 LEU A O 1
ATOM 2373 N N . THR A 1 317 ? -22.234 -16.125 -13.125 1 96.81 317 THR A N 1
ATOM 2374 C CA . THR A 1 317 ? -23.016 -14.906 -12.883 1 96.81 317 THR A CA 1
ATOM 2375 C C . THR A 1 317 ? -24.5 -15.211 -12.844 1 96.81 317 THR A C 1
ATOM 2377 O O . THR A 1 317 ? -24.922 -16.328 -13.156 1 96.81 317 THR A O 1
ATOM 2380 N N . GLY A 1 318 ? -25.266 -14.266 -12.375 1 93.75 318 GLY A N 1
ATOM 2381 C CA . GLY A 1 318 ? -26.719 -14.422 -12.359 1 93.75 318 GLY A CA 1
ATOM 2382 C C . GLY A 1 318 ? -27.188 -15.578 -11.5 1 93.75 318 GLY A C 1
ATOM 2383 O O . GLY A 1 318 ? -26.844 -15.656 -10.32 1 93.75 318 GLY A O 1
ATOM 2384 N N . SER A 1 319 ? -27.859 -16.516 -12.219 1 92.69 319 SER A N 1
ATOM 2385 C CA . SER A 1 319 ? -28.422 -17.625 -11.461 1 92.69 319 SER A CA 1
ATOM 2386 C C . SER A 1 319 ? -27.469 -18.812 -11.422 1 92.69 319 SER A C 1
ATOM 2388 O O . SER A 1 319 ? -27.75 -19.828 -10.773 1 92.69 319 SER A O 1
ATOM 2390 N N . ALA A 1 320 ? -26.391 -18.609 -12.102 1 94.06 320 ALA A N 1
ATOM 2391 C CA . ALA A 1 320 ? -25.375 -19.656 -12.055 1 94.06 320 ALA A CA 1
ATOM 2392 C C . ALA A 1 320 ? -24.562 -19.562 -10.758 1 94.06 320 ALA A C 1
ATOM 2394 O O . ALA A 1 320 ? -23.984 -18.516 -10.445 1 94.06 320 ALA A O 1
ATOM 2395 N N . GLY A 1 321 ? -24.547 -20.516 -9.875 1 96.31 321 GLY A N 1
ATOM 2396 C CA . GLY A 1 321 ? -23.906 -20.531 -8.578 1 96.31 321 GLY A CA 1
ATOM 2397 C C . GLY A 1 321 ? -24.75 -19.891 -7.488 1 96.31 321 GLY A C 1
ATOM 2398 O O . GLY A 1 321 ? -25.969 -19.938 -7.539 1 96.31 321 GLY A O 1
ATOM 2399 N N . GLU A 1 322 ? -24.109 -19.422 -6.461 1 98.19 322 GLU A N 1
ATOM 2400 C CA . GLU A 1 322 ? -24.781 -18.766 -5.348 1 98.19 322 GLU A CA 1
ATOM 2401 C C . GLU A 1 322 ? -23.875 -17.75 -4.668 1 98.19 322 GLU A C 1
ATOM 2403 O O . GLU A 1 322 ? -22.75 -17.531 -5.102 1 98.19 322 GLU A O 1
ATOM 2408 N N . ILE A 1 323 ? -24.438 -17.047 -3.777 1 98.56 323 ILE A N 1
ATOM 2409 C CA . ILE A 1 323 ? -23.672 -16.266 -2.826 1 98.56 323 ILE A CA 1
ATOM 2410 C C . ILE A 1 323 ? -23.562 -17 -1.498 1 98.56 323 ILE A C 1
ATOM 2412 O O . ILE A 1 323 ? -24.531 -17.047 -0.727 1 98.56 323 ILE A O 1
ATOM 2416 N N . ARG A 1 324 ? -22.406 -17.578 -1.293 1 98.5 324 ARG A N 1
ATOM 2417 C CA . ARG A 1 324 ? -22.234 -18.359 -0.074 1 98.5 324 ARG A CA 1
ATOM 2418 C C . ARG A 1 324 ? -22.109 -17.453 1.147 1 98.5 324 ARG A C 1
ATOM 2420 O O . ARG A 1 324 ? -21.422 -16.438 1.106 1 98.5 324 ARG A O 1
ATOM 2427 N N . LEU A 1 325 ? -22.75 -17.844 2.246 1 97.56 325 LEU A N 1
ATOM 2428 C CA . LEU A 1 325 ? -22.656 -17.109 3.502 1 97.56 325 LEU A CA 1
ATOM 2429 C C . LEU A 1 325 ? -21.375 -17.469 4.246 1 97.56 325 LEU A C 1
ATOM 2431 O O . LEU A 1 325 ? -20.828 -16.641 4.973 1 97.56 325 LEU A O 1
ATOM 2435 N N . ASN A 1 326 ? -21 -18.656 4.125 1 97.69 326 ASN A N 1
ATOM 2436 C CA . ASN A 1 326 ? -19.719 -19.203 4.543 1 97.69 326 ASN A CA 1
ATOM 2437 C C . ASN A 1 326 ? -18.859 -19.625 3.346 1 97.69 326 ASN A C 1
ATOM 2439 O O . ASN A 1 326 ? -19.25 -20.516 2.592 1 97.69 326 ASN A O 1
ATOM 2443 N N . CYS A 1 327 ? -17.719 -19.016 3.227 1 98.69 327 CYS A N 1
ATOM 2444 C CA . CYS A 1 327 ? -16.938 -19.25 2.01 1 98.69 327 CYS A CA 1
ATOM 2445 C C . CYS A 1 327 ? -16.422 -20.672 1.946 1 98.69 327 CYS A C 1
ATOM 2447 O O . CYS A 1 327 ? -16.016 -21.141 0.887 1 98.69 327 CYS A O 1
ATOM 2449 N N . ARG A 1 328 ? -16.484 -21.438 3.029 1 98.38 328 ARG A N 1
ATOM 2450 C CA . ARG A 1 328 ? -15.914 -22.781 3.072 1 98.38 328 ARG A CA 1
ATOM 2451 C C . ARG A 1 328 ? -16.984 -23.844 2.838 1 98.38 328 ARG A C 1
ATOM 2453 O O . ARG A 1 328 ? -16.688 -25.031 2.799 1 98.38 328 ARG A O 1
ATOM 2460 N N . ALA A 1 329 ? -18.25 -23.328 2.695 1 97.94 329 ALA A N 1
ATOM 2461 C CA . ALA A 1 329 ? -19.344 -24.297 2.555 1 97.94 329 ALA A CA 1
ATOM 2462 C C . ALA A 1 329 ? -20.422 -23.766 1.616 1 97.94 329 ALA A C 1
ATOM 2464 O O . ALA A 1 329 ? -20.656 -22.562 1.546 1 97.94 329 ALA A O 1
ATOM 2465 N N . VAL A 1 330 ? -21.031 -24.75 0.922 1 96.88 330 VAL A N 1
ATOM 2466 C CA . VAL A 1 330 ? -22.219 -24.406 0.142 1 96.88 330 VAL A CA 1
ATOM 2467 C C . VAL A 1 330 ? -23.391 -24.141 1.079 1 96.88 330 VAL A C 1
ATOM 2469 O O . VAL A 1 330 ? -23.5 -24.75 2.146 1 96.88 330 VAL A O 1
ATOM 2472 N N . ASN A 1 331 ? -24.203 -23.234 0.646 1 96.31 331 ASN A N 1
ATOM 2473 C CA . ASN A 1 331 ? -25.344 -22.906 1.488 1 96.31 331 ASN A CA 1
ATOM 2474 C C . ASN A 1 331 ? -26.234 -24.125 1.699 1 96.31 331 ASN A C 1
ATOM 2476 O O . ASN A 1 331 ? -26.328 -24.984 0.826 1 96.31 331 ASN A O 1
ATOM 2480 N N . ALA A 1 332 ? -26.891 -24.188 2.955 1 88.25 332 ALA A N 1
ATOM 2481 C CA . ALA A 1 332 ? -27.812 -25.266 3.297 1 88.25 332 ALA A CA 1
ATOM 2482 C C . ALA A 1 332 ? -29.109 -25.141 2.521 1 88.25 332 ALA A C 1
ATOM 2484 O O . ALA A 1 332 ? -29.547 -24.031 2.195 1 88.25 332 ALA A O 1
ATOM 2485 N N . MET B 1 1 ? 52.562 72.125 -59.312 1 27.72 1 MET B N 1
ATOM 2486 C CA . MET B 1 1 ? 51.188 71.688 -59.562 1 27.72 1 MET B CA 1
ATOM 2487 C C . MET B 1 1 ? 50.938 70.375 -58.906 1 27.72 1 MET B C 1
ATOM 2489 O O . MET B 1 1 ? 50.156 69.562 -59.406 1 27.72 1 MET B O 1
ATOM 2493 N N . THR B 1 2 ? 51.719 69.938 -57.844 1 30.16 2 THR B N 1
ATOM 2494 C CA . THR B 1 2 ? 51.781 68.625 -57.219 1 30.16 2 THR B CA 1
ATOM 2495 C C . THR B 1 2 ? 50.469 68.25 -56.531 1 30.16 2 THR B C 1
ATOM 2497 O O . THR B 1 2 ? 49.844 69.125 -55.906 1 30.16 2 THR B O 1
ATOM 2500 N N . ARG B 1 3 ? 49.812 67.062 -56.969 1 29.67 3 ARG B N 1
ATOM 2501 C CA . ARG B 1 3 ? 48.594 66.312 -56.719 1 29.67 3 ARG B CA 1
ATOM 2502 C C . ARG B 1 3 ? 48.531 65.875 -55.25 1 29.67 3 ARG B C 1
ATOM 2504 O O . ARG B 1 3 ? 49.438 65.188 -54.75 1 29.67 3 ARG B O 1
ATOM 2511 N N . SER B 1 4 ? 47.844 66.625 -54.344 1 30.64 4 SER B N 1
ATOM 2512 C CA . SER B 1 4 ? 47.562 66.438 -52.906 1 30.64 4 SER B CA 1
ATOM 2513 C C . SER B 1 4 ? 46.625 65.25 -52.656 1 30.64 4 SER B C 1
ATOM 2515 O O . SER B 1 4 ? 45.656 65.375 -51.906 1 30.64 4 SER B O 1
ATOM 2517 N N . SER B 1 5 ? 46.875 64.062 -53.25 1 33.22 5 SER B N 1
ATOM 2518 C CA . SER B 1 5 ? 45.812 63.094 -53.062 1 33.22 5 SER B CA 1
ATOM 2519 C C . SER B 1 5 ? 45.562 62.812 -51.562 1 33.22 5 SER B C 1
ATOM 2521 O O . SER B 1 5 ? 46.5 62.625 -50.812 1 33.22 5 SER B O 1
ATOM 2523 N N . ILE B 1 6 ? 44.406 63.25 -51 1 33.56 6 ILE B N 1
ATOM 2524 C CA . ILE B 1 6 ? 43.719 63.156 -49.719 1 33.56 6 ILE B CA 1
ATOM 2525 C C . ILE B 1 6 ? 43.438 61.688 -49.406 1 33.56 6 ILE B C 1
ATOM 2527 O O . ILE B 1 6 ? 42.781 60.969 -50.188 1 33.56 6 ILE B O 1
ATOM 2531 N N . ASN B 1 7 ? 44.312 61 -48.75 1 29.19 7 ASN B N 1
ATOM 2532 C CA . ASN B 1 7 ? 44.188 59.625 -48.219 1 29.19 7 ASN B CA 1
ATOM 2533 C C . ASN B 1 7 ? 43.031 59.5 -47.25 1 29.19 7 ASN B C 1
ATOM 2535 O O . ASN B 1 7 ? 43 60.188 -46.219 1 29.19 7 ASN B O 1
ATOM 2539 N N . PHE B 1 8 ? 41.781 59.281 -47.719 1 29.27 8 PHE B N 1
ATOM 2540 C CA . PHE B 1 8 ? 40.594 59.031 -46.938 1 29.27 8 PHE B CA 1
ATOM 2541 C C . PHE B 1 8 ? 40.781 57.812 -46.031 1 29.27 8 PHE B C 1
ATOM 2543 O O . PHE B 1 8 ? 41.125 56.719 -46.531 1 29.27 8 PHE B O 1
ATOM 2550 N N . SER B 1 9 ? 41.219 57.938 -44.812 1 30.19 9 SER B N 1
ATOM 2551 C CA . SER B 1 9 ? 41.312 56.938 -43.75 1 30.19 9 SER B CA 1
ATOM 2552 C C . SER B 1 9 ? 39.906 56.375 -43.375 1 30.19 9 SER B C 1
ATOM 2554 O O . SER B 1 9 ? 39.031 57.125 -42.969 1 30.19 9 SER B O 1
ATOM 2556 N N . ARG B 1 10 ? 39.25 55.5 -44.188 1 33 10 ARG B N 1
ATOM 2557 C CA . ARG B 1 10 ? 38 54.844 -43.844 1 33 10 ARG B CA 1
ATOM 2558 C C . ARG B 1 10 ? 38.125 54.156 -42.469 1 33 10 ARG B C 1
ATOM 2560 O O . ARG B 1 10 ? 38.969 53.25 -42.281 1 33 10 ARG B O 1
ATOM 2567 N N . ARG B 1 11 ? 37.875 54.781 -41.406 1 32.78 11 ARG B N 1
ATOM 2568 C CA . ARG B 1 11 ? 37.688 54.219 -40.062 1 32.78 11 ARG B CA 1
ATOM 2569 C C . ARG B 1 11 ? 36.562 53.156 -40.094 1 32.78 11 ARG B C 1
ATOM 2571 O O . ARG B 1 11 ? 35.438 53.469 -40.438 1 32.78 11 ARG B O 1
ATOM 2578 N N . TYR B 1 12 ? 36.812 51.906 -40.562 1 31.16 12 TYR B N 1
ATOM 2579 C CA . TYR B 1 12 ? 35.844 50.844 -40.344 1 31.16 12 TYR B CA 1
ATOM 2580 C C . TYR B 1 12 ? 35.438 50.781 -38.875 1 31.16 12 TYR B C 1
ATOM 2582 O O . TYR B 1 12 ? 36.312 50.625 -38 1 31.16 12 TYR B O 1
ATOM 2590 N N . SER B 1 13 ? 34.5 51.562 -38.406 1 33.53 13 SER B N 1
ATOM 2591 C CA . SER B 1 13 ? 33.844 51.344 -37.094 1 33.53 13 SER B CA 1
ATOM 2592 C C . SER B 1 13 ? 33.406 49.906 -36.938 1 33.53 13 SER B C 1
ATOM 2594 O O . SER B 1 13 ? 32.594 49.406 -37.75 1 33.53 13 SER B O 1
ATOM 2596 N N . LEU B 1 14 ? 34.219 49.031 -36.469 1 34.78 14 LEU B N 1
ATOM 2597 C CA . LEU B 1 14 ? 33.844 47.719 -35.969 1 34.78 14 LEU B CA 1
ATOM 2598 C C . LEU B 1 14 ? 32.688 47.812 -34.969 1 34.78 14 LEU B C 1
ATOM 2600 O O . LEU B 1 14 ? 32.875 48.406 -33.875 1 34.78 14 LEU B O 1
ATOM 2604 N N . ALA B 1 15 ? 31.469 48 -35.438 1 38.25 15 ALA B N 1
ATOM 2605 C CA . ALA B 1 15 ? 30.328 47.781 -34.531 1 38.25 15 ALA B CA 1
ATOM 2606 C C . ALA B 1 15 ? 30.453 46.469 -33.781 1 38.25 15 ALA B C 1
ATOM 2608 O O . ALA B 1 15 ? 30.562 45.406 -34.375 1 38.25 15 ALA B O 1
ATOM 2609 N N . MET B 1 16 ? 30.953 46.531 -32.531 1 36.88 16 MET B N 1
ATOM 2610 C CA . MET B 1 16 ? 30.891 45.438 -31.594 1 36.88 16 MET B CA 1
ATOM 2611 C C . MET B 1 16 ? 29.469 44.938 -31.422 1 36.88 16 MET B C 1
ATOM 2613 O O . MET B 1 16 ? 28.594 45.688 -30.984 1 36.88 16 MET B O 1
ATOM 2617 N N . ILE B 1 17 ? 28.922 44.062 -32.312 1 40.59 17 ILE B N 1
ATOM 2618 C CA . ILE B 1 17 ? 27.703 43.312 -32.031 1 40.59 17 ILE B CA 1
ATOM 2619 C C . ILE B 1 17 ? 27.797 42.656 -30.641 1 40.59 17 ILE B C 1
ATOM 2621 O O . ILE B 1 17 ? 28.656 41.812 -30.422 1 40.59 17 ILE B O 1
ATOM 2625 N N . THR B 1 18 ? 27.453 43.406 -29.609 1 37.25 18 THR B N 1
ATOM 2626 C CA . THR B 1 18 ? 27.234 42.75 -28.328 1 37.25 18 THR B CA 1
ATOM 2627 C C . THR B 1 18 ? 26.172 41.656 -28.438 1 37.25 18 THR B C 1
ATOM 2629 O O . THR B 1 18 ? 25.016 41.938 -28.766 1 37.25 18 THR B O 1
ATOM 2632 N N . PHE B 1 19 ? 26.531 40.469 -28.859 1 41.84 19 PHE B N 1
ATOM 2633 C CA . PHE B 1 19 ? 25.672 39.281 -28.672 1 41.84 19 PHE B CA 1
ATOM 2634 C C . PHE B 1 19 ? 25.203 39.188 -27.219 1 41.84 19 PHE B C 1
ATOM 2636 O O . PHE B 1 19 ? 26 38.938 -26.312 1 41.84 19 PHE B O 1
ATOM 2643 N N . PHE B 1 20 ? 24.125 39.875 -26.922 1 38.97 20 PHE B N 1
ATOM 2644 C CA . PHE B 1 20 ? 23.406 39.562 -25.703 1 38.97 20 PHE B CA 1
ATOM 2645 C C . PHE B 1 20 ? 23.047 38.062 -25.656 1 38.97 20 PHE B C 1
ATOM 2647 O O . PHE B 1 20 ? 22.172 37.625 -26.406 1 38.97 20 PHE B O 1
ATOM 2654 N N . ALA B 1 21 ? 23.938 37.219 -25.281 1 38.22 21 ALA B N 1
ATOM 2655 C CA . ALA B 1 21 ? 23.547 35.906 -24.844 1 38.22 21 ALA B CA 1
ATOM 2656 C C . ALA B 1 21 ? 22.438 35.969 -23.781 1 38.22 21 ALA B C 1
ATOM 2658 O O . ALA B 1 21 ? 22.703 36.312 -22.625 1 38.22 21 ALA B O 1
ATOM 2659 N N . LEU B 1 22 ? 21.266 36.219 -24.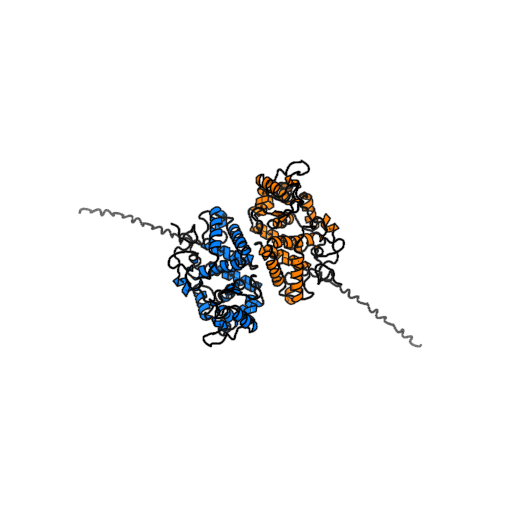203 1 39.09 22 LEU B N 1
ATOM 2660 C CA . LEU B 1 22 ? 20.188 35.875 -23.281 1 39.09 22 LEU B CA 1
ATOM 2661 C C . LEU B 1 22 ? 20.422 34.5 -22.672 1 39.09 22 LEU B C 1
ATOM 2663 O O . LEU B 1 22 ? 20.297 33.469 -23.375 1 39.09 22 LEU B O 1
ATOM 2667 N N . CYS B 1 23 ? 21.266 34.406 -21.688 1 37.75 23 CYS B N 1
ATOM 2668 C CA . CYS B 1 23 ? 21.25 33.25 -20.797 1 37.75 23 CYS B CA 1
ATOM 2669 C C . CYS B 1 23 ? 19.828 32.906 -20.359 1 37.75 23 CYS B C 1
ATOM 2671 O O . CYS B 1 23 ? 19.281 33.562 -19.453 1 37.75 23 CYS B O 1
ATOM 2673 N N . PHE B 1 24 ? 18.953 32.531 -21.297 1 37.94 24 PHE B N 1
ATOM 2674 C CA . PHE B 1 24 ? 17.797 31.781 -20.797 1 37.94 24 PHE B CA 1
ATOM 2675 C C . PHE B 1 24 ? 18.203 30.812 -19.688 1 37.94 24 PHE B C 1
ATOM 2677 O O . PHE B 1 24 ? 18.812 29.781 -19.969 1 37.94 24 PHE B O 1
ATOM 2684 N N . VAL B 1 25 ? 18.578 31.297 -18.547 1 39.25 25 VAL B N 1
ATOM 2685 C CA . VAL B 1 25 ? 18.5 30.375 -17.406 1 39.25 25 VAL B CA 1
ATOM 2686 C C . VAL B 1 25 ? 17.219 29.547 -17.484 1 39.25 25 VAL B C 1
ATOM 2688 O O . VAL B 1 25 ? 16.125 30.078 -17.266 1 39.25 25 VAL B O 1
ATOM 2691 N N . ALA B 1 26 ? 17.125 28.703 -18.328 1 39.62 26 ALA B N 1
ATOM 2692 C CA . ALA B 1 26 ? 16.047 27.719 -18.281 1 39.62 26 ALA B CA 1
ATOM 2693 C C . ALA B 1 26 ? 15.742 27.281 -16.859 1 39.62 26 ALA B C 1
ATOM 2695 O O . ALA B 1 26 ? 16.594 26.672 -16.188 1 39.62 26 ALA B O 1
ATOM 2696 N N . LYS B 1 27 ? 15.07 28.188 -16.016 1 49.66 27 LYS B N 1
ATOM 2697 C CA . LYS B 1 27 ? 14.547 27.672 -14.758 1 49.66 27 LYS B CA 1
ATOM 2698 C C . LYS B 1 27 ? 14.219 26.188 -14.859 1 49.66 27 LYS B C 1
ATOM 2700 O O . LYS B 1 27 ? 13.375 25.797 -15.664 1 49.66 27 LYS B O 1
ATOM 2705 N N . ALA B 1 28 ? 15.156 25.281 -14.523 1 61.66 28 ALA B N 1
ATOM 2706 C CA . ALA B 1 28 ? 15.055 23.844 -14.664 1 61.66 28 ALA B CA 1
ATOM 2707 C C . ALA B 1 28 ? 13.797 23.312 -13.977 1 61.66 28 ALA B C 1
ATOM 2709 O O . ALA B 1 28 ? 13.586 23.531 -12.789 1 61.66 28 ALA B O 1
ATOM 2710 N N . GLN B 1 29 ? 12.656 23.109 -14.742 1 82.5 29 GLN B N 1
ATOM 2711 C CA . GLN B 1 29 ? 11.328 22.641 -14.352 1 82.5 29 GLN B CA 1
ATOM 2712 C C . GLN B 1 29 ? 11.375 21.188 -13.875 1 82.5 29 GLN B C 1
ATOM 2714 O O . GLN B 1 29 ? 12.211 20.406 -14.336 1 82.5 29 GLN B O 1
ATOM 2719 N N . LEU B 1 30 ? 10.695 20.953 -12.672 1 96.75 30 LEU B N 1
ATOM 2720 C CA . LEU B 1 30 ? 10.539 19.594 -12.164 1 96.75 30 LEU B CA 1
ATOM 2721 C C . LEU B 1 30 ? 9.945 18.672 -13.234 1 96.75 30 LEU B C 1
ATOM 2723 O O . LEU B 1 30 ? 9.203 19.141 -14.102 1 96.75 30 LEU B O 1
ATOM 2727 N N . SER B 1 31 ? 10.375 17.484 -13.227 1 97.19 31 SER B N 1
ATOM 2728 C CA . SER B 1 31 ? 9.852 16.5 -14.164 1 97.19 31 SER B CA 1
ATOM 2729 C C . SER B 1 31 ? 9.68 15.133 -13.5 1 97.19 31 SER B C 1
ATOM 2731 O O . SER B 1 31 ? 10.32 14.844 -12.484 1 97.19 31 SER B O 1
ATOM 2733 N N . THR B 1 32 ? 8.844 14.297 -14.102 1 95.56 32 THR B N 1
ATOM 2734 C CA . THR B 1 32 ? 8.578 12.984 -13.523 1 95.56 32 THR B CA 1
ATOM 2735 C C . THR B 1 32 ? 9.688 12 -13.875 1 95.56 32 THR B C 1
ATOM 2737 O O . THR B 1 32 ? 9.805 10.938 -13.258 1 95.56 32 THR B O 1
ATOM 2740 N N . ASP B 1 33 ? 10.562 12.336 -14.867 1 94 33 ASP B N 1
ATOM 2741 C CA . ASP B 1 33 ? 11.609 11.422 -15.328 1 94 33 ASP B CA 1
ATOM 2742 C C . ASP B 1 33 ? 13 11.984 -15.047 1 94 33 ASP B C 1
ATOM 2744 O O . ASP B 1 33 ? 13.961 11.648 -15.742 1 94 33 ASP B O 1
ATOM 2748 N N . PHE B 1 34 ? 13.062 12.836 -14.086 1 97.12 34 PHE B N 1
ATOM 2749 C CA . PHE B 1 34 ? 14.289 13.57 -13.805 1 97.12 34 PHE B CA 1
ATOM 2750 C C . PHE B 1 34 ? 15.453 12.617 -13.562 1 97.12 34 PHE B C 1
ATOM 2752 O O . PHE B 1 34 ? 16.578 12.867 -14.008 1 97.12 34 PHE B O 1
ATOM 2759 N N . TYR B 1 35 ? 15.203 11.5 -12.898 1 97.12 35 TYR B N 1
ATOM 2760 C CA . TYR B 1 35 ? 16.281 10.617 -12.469 1 97.12 35 TYR B CA 1
ATOM 2761 C C . TYR B 1 35 ? 16.391 9.406 -13.383 1 97.12 35 TYR B C 1
ATOM 2763 O O . TYR B 1 35 ? 17.156 8.477 -13.109 1 97.12 35 TYR B O 1
ATOM 2771 N N . LYS B 1 36 ? 15.695 9.312 -14.438 1 93.81 36 LYS B N 1
ATOM 2772 C CA . LYS B 1 36 ? 15.594 8.133 -15.289 1 93.81 36 LYS B CA 1
ATOM 2773 C C . LYS B 1 36 ? 16.969 7.648 -15.719 1 93.81 36 LYS B C 1
ATOM 2775 O O . LYS B 1 36 ? 17.234 6.445 -15.734 1 93.81 36 LYS B O 1
ATOM 2780 N N . ALA B 1 37 ? 17.891 8.586 -15.984 1 94.75 37 ALA B N 1
ATOM 2781 C CA . ALA B 1 37 ? 19.219 8.227 -16.484 1 94.75 37 ALA B CA 1
ATOM 2782 C C . ALA B 1 37 ? 20.234 8.148 -15.359 1 94.75 37 ALA B C 1
ATOM 2784 O O . ALA B 1 37 ? 21.109 7.277 -15.359 1 94.75 37 ALA B O 1
ATOM 2785 N N . THR B 1 38 ? 20.109 9 -14.375 1 97.12 38 THR B N 1
ATOM 2786 C CA . THR B 1 38 ? 21.188 9.195 -13.406 1 97.12 38 THR B CA 1
ATOM 2787 C C . THR B 1 38 ? 20.984 8.305 -12.18 1 97.12 38 THR B C 1
ATOM 2789 O O . THR B 1 38 ? 21.938 7.949 -11.5 1 97.12 38 THR B O 1
ATOM 2792 N N . CYS B 1 39 ? 19.734 7.988 -11.875 1 97 39 CYS B N 1
ATOM 2793 C CA . CYS B 1 39 ? 19.406 7.125 -10.75 1 97 39 CYS B CA 1
ATOM 2794 C C . CYS B 1 39 ? 18.094 6.379 -11 1 97 39 CYS B C 1
ATOM 2796 O O . CYS B 1 39 ? 17.109 6.598 -10.297 1 97 39 CYS B O 1
ATOM 2798 N N . PRO B 1 40 ? 18.094 5.449 -11.922 1 93.06 40 PRO B N 1
ATOM 2799 C CA . PRO B 1 40 ? 16.844 4.859 -12.422 1 93.06 40 PRO B CA 1
ATOM 2800 C C . PRO B 1 40 ? 16.094 4.074 -11.352 1 93.06 40 PRO B C 1
ATOM 2802 O O . PRO B 1 40 ? 14.875 3.895 -11.453 1 93.06 40 PRO B O 1
ATOM 2805 N N . ASP B 1 41 ? 16.75 3.672 -10.18 1 92.88 41 ASP B N 1
ATOM 2806 C CA . ASP B 1 41 ? 16.109 2.811 -9.188 1 92.88 41 ASP B CA 1
ATOM 2807 C C . ASP B 1 41 ? 15.672 3.613 -7.969 1 92.88 41 ASP B C 1
ATOM 2809 O O . ASP B 1 41 ? 15.234 3.039 -6.965 1 92.88 41 ASP B O 1
ATOM 2813 N N . VAL B 1 42 ? 15.695 4.898 -8.055 1 97.44 42 VAL B N 1
ATOM 2814 C CA . VAL B 1 42 ? 15.484 5.723 -6.867 1 97.44 42 VAL B CA 1
ATOM 2815 C C . VAL B 1 42 ? 14.078 5.48 -6.316 1 97.44 42 VAL B C 1
ATOM 2817 O O . VAL B 1 42 ? 13.891 5.387 -5.102 1 97.44 42 VAL B O 1
ATOM 2820 N N . LEU B 1 43 ? 13.078 5.406 -7.18 1 96.81 43 LEU B N 1
ATOM 2821 C CA . LEU B 1 43 ? 11.711 5.219 -6.711 1 96.81 43 LEU B CA 1
ATOM 2822 C C . LEU B 1 43 ? 11.555 3.877 -5.996 1 96.81 43 LEU B C 1
ATOM 2824 O O . LEU B 1 43 ? 10.875 3.787 -4.973 1 96.81 43 LEU B O 1
ATOM 2828 N N . LYS B 1 44 ? 12.203 2.83 -6.5 1 93.94 44 LYS B N 1
ATOM 2829 C CA . LYS B 1 44 ? 12.172 1.504 -5.891 1 93.94 44 LYS B CA 1
ATOM 2830 C C . LYS B 1 44 ? 12.883 1.497 -4.543 1 93.94 44 LYS B C 1
ATOM 2832 O O . LYS B 1 44 ? 12.414 0.883 -3.586 1 93.94 44 LYS B O 1
ATOM 2837 N N . ILE B 1 45 ? 14.016 2.162 -4.469 1 96.19 45 ILE B N 1
ATOM 2838 C CA . ILE B 1 45 ? 14.812 2.215 -3.248 1 96.19 45 ILE B CA 1
ATOM 2839 C C . ILE B 1 45 ? 14.016 2.902 -2.139 1 96.19 45 ILE B C 1
ATOM 2841 O O . ILE B 1 45 ? 13.938 2.396 -1.018 1 96.19 45 ILE B O 1
ATOM 2845 N N . VAL B 1 46 ? 13.414 4.043 -2.5 1 98.5 46 VAL B N 1
ATOM 2846 C CA . VAL B 1 46 ? 12.648 4.785 -1.507 1 98.5 46 VAL B CA 1
ATOM 2847 C C . VAL B 1 46 ? 11.461 3.945 -1.037 1 98.5 46 VAL B C 1
ATOM 2849 O O . VAL B 1 46 ? 11.211 3.834 0.166 1 98.5 46 VAL B O 1
ATOM 2852 N N . ARG B 1 47 ? 10.742 3.332 -1.935 1 97.69 47 ARG B N 1
ATOM 2853 C CA . ARG B 1 47 ? 9.57 2.537 -1.577 1 97.69 47 ARG B CA 1
ATOM 2854 C C . ARG B 1 47 ? 9.953 1.375 -0.668 1 97.69 47 ARG B C 1
ATOM 2856 O O . ARG B 1 47 ? 9.227 1.059 0.28 1 97.69 47 ARG B O 1
ATOM 2863 N N . ARG B 1 48 ? 11.078 0.735 -0.943 1 96.06 48 ARG B N 1
ATOM 2864 C CA . ARG B 1 48 ? 11.539 -0.37 -0.109 1 96.06 48 ARG B CA 1
ATOM 2865 C C . ARG B 1 48 ? 11.797 0.093 1.322 1 96.06 48 ARG B C 1
ATOM 2867 O O . ARG B 1 48 ? 11.383 -0.568 2.277 1 96.06 48 ARG B O 1
ATOM 2874 N N . GLU B 1 49 ? 12.477 1.196 1.446 1 97.81 49 GLU B N 1
ATOM 2875 C CA . GLU B 1 49 ? 12.781 1.701 2.781 1 97.81 49 GLU B CA 1
ATOM 2876 C C . GLU B 1 49 ? 11.516 2.16 3.502 1 97.81 49 GLU B C 1
ATOM 2878 O O . GLU B 1 49 ? 11.398 2.008 4.719 1 97.81 49 GLU B O 1
ATOM 2883 N N . VAL B 1 50 ? 10.562 2.73 2.75 1 98.44 50 VAL B N 1
ATOM 2884 C CA . VAL B 1 50 ? 9.297 3.131 3.357 1 98.44 50 VAL B CA 1
ATOM 2885 C C . VAL B 1 50 ? 8.523 1.893 3.803 1 98.44 50 VAL B C 1
ATOM 2887 O O . VAL B 1 50 ? 7.957 1.869 4.898 1 98.44 50 VAL B O 1
ATOM 2890 N N . LEU B 1 51 ? 8.492 0.871 2.971 1 96.62 51 LEU B N 1
ATOM 2891 C CA . LEU B 1 51 ? 7.828 -0.372 3.344 1 96.62 51 LEU B CA 1
ATOM 2892 C C . LEU B 1 51 ? 8.43 -0.953 4.617 1 96.62 51 LEU B C 1
ATOM 2894 O O . LEU B 1 51 ? 7.703 -1.394 5.508 1 96.62 51 LEU B O 1
ATOM 2898 N N . ASN B 1 52 ? 9.758 -0.96 4.707 1 95.44 52 ASN B N 1
ATOM 2899 C CA . ASN B 1 52 ? 10.422 -1.471 5.898 1 95.44 52 ASN B CA 1
ATOM 2900 C C . ASN B 1 52 ? 10.023 -0.688 7.145 1 95.44 52 ASN B C 1
ATOM 2902 O O . ASN B 1 52 ? 9.812 -1.271 8.211 1 95.44 52 ASN B O 1
ATOM 2906 N N . ALA B 1 53 ? 9.914 0.58 6.973 1 97.31 53 ALA B N 1
ATOM 2907 C CA . ALA B 1 53 ? 9.531 1.434 8.094 1 97.31 53 ALA B CA 1
ATOM 2908 C C . ALA B 1 53 ? 8.086 1.167 8.523 1 97.31 53 ALA B C 1
ATOM 2910 O O . ALA B 1 53 ? 7.793 1.078 9.719 1 97.31 53 ALA B O 1
ATOM 2911 N N . VAL B 1 54 ? 7.207 1.025 7.555 1 95.88 54 VAL B N 1
ATOM 2912 C CA . VAL B 1 54 ? 5.785 0.822 7.816 1 95.88 54 VAL B CA 1
ATOM 2913 C C . VAL B 1 54 ? 5.566 -0.56 8.43 1 95.88 54 VAL B C 1
ATOM 2915 O O . VAL B 1 54 ? 4.734 -0.723 9.328 1 95.88 54 VAL B O 1
ATOM 2918 N N . LYS B 1 55 ? 6.305 -1.525 7.957 1 91 55 LYS B N 1
ATOM 2919 C CA . LYS B 1 55 ? 6.258 -2.871 8.523 1 91 55 LYS B CA 1
ATOM 2920 C C . LYS B 1 55 ? 6.645 -2.861 10 1 91 55 LYS B C 1
ATOM 2922 O O . LYS B 1 55 ? 6.047 -3.572 10.812 1 91 55 LYS B O 1
ATOM 2927 N N . SER B 1 56 ? 7.602 -2.061 10.32 1 93.25 56 SER B N 1
ATOM 2928 C CA . SER B 1 56 ? 8.086 -1.965 11.695 1 93.25 56 SER B CA 1
ATOM 2929 C C . SER B 1 56 ? 7.109 -1.189 12.57 1 93.25 56 SER B C 1
ATOM 2931 O O . SER B 1 56 ? 6.867 -1.562 13.719 1 93.25 56 SER B O 1
ATOM 2933 N N . GLU B 1 57 ? 6.594 -0.158 11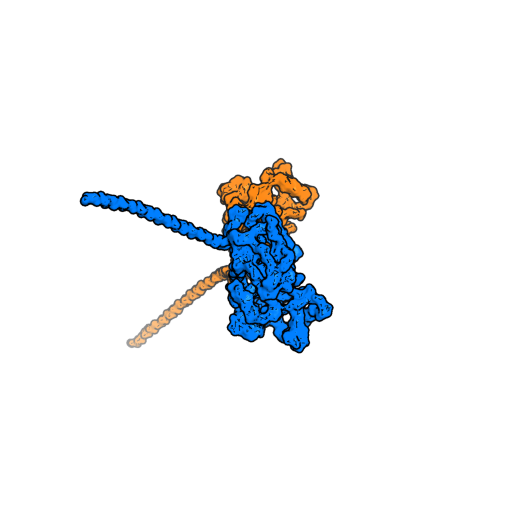.977 1 94.75 57 GLU B N 1
ATOM 2934 C CA . GLU B 1 57 ? 5.625 0.698 12.656 1 94.75 57 GLU B CA 1
ATOM 2935 C C . GLU B 1 57 ? 4.645 1.317 11.664 1 94.75 57 GLU B C 1
ATOM 2937 O O . GLU B 1 57 ? 4.969 2.301 10.992 1 94.75 57 GLU B O 1
ATOM 2942 N N . MET B 1 58 ? 3.447 0.873 11.711 1 91.44 58 MET B N 1
ATOM 2943 C CA . MET B 1 58 ? 2.461 1.25 10.703 1 91.44 58 MET B CA 1
ATOM 2944 C C . MET B 1 58 ? 2.242 2.76 10.695 1 91.44 58 MET B C 1
ATOM 2946 O O . MET B 1 58 ? 2.039 3.354 9.633 1 91.44 58 MET B O 1
ATOM 2950 N N . ARG B 1 59 ? 2.365 3.381 11.836 1 94.31 59 ARG B N 1
ATOM 2951 C CA . ARG B 1 59 ? 2.078 4.809 11.938 1 94.31 59 ARG B CA 1
ATOM 2952 C C . ARG B 1 59 ? 3.152 5.633 11.242 1 94.31 59 ARG B C 1
ATOM 2954 O O . ARG B 1 59 ? 2.998 6.848 11.07 1 94.31 59 ARG B O 1
ATOM 2961 N N . MET B 1 60 ? 4.211 4.996 10.836 1 98 60 MET B N 1
ATOM 2962 C CA . MET B 1 60 ? 5.305 5.715 10.188 1 98 60 MET B CA 1
ATOM 2963 C C . MET B 1 60 ? 4.848 6.301 8.852 1 98 60 MET B C 1
ATOM 2965 O O . MET B 1 60 ? 5.348 7.34 8.422 1 98 60 MET B O 1
ATOM 2969 N N . ALA B 1 61 ? 3.867 5.648 8.242 1 98.44 61 ALA B N 1
ATOM 2970 C CA . ALA B 1 61 ? 3.334 6.195 6.996 1 98.44 61 ALA B CA 1
ATOM 2971 C C . ALA B 1 61 ? 2.809 7.613 7.203 1 98.44 61 ALA B C 1
ATOM 2973 O O . ALA B 1 61 ? 3.141 8.523 6.438 1 98.44 61 ALA B O 1
ATOM 2974 N N . ALA B 1 62 ? 2.088 7.82 8.258 1 98.62 62 ALA B N 1
ATOM 2975 C CA . ALA B 1 62 ? 1.545 9.141 8.57 1 98.62 62 ALA B CA 1
ATOM 2976 C C . ALA B 1 62 ? 2.66 10.133 8.898 1 98.62 62 ALA B C 1
ATOM 2978 O O . ALA B 1 62 ? 2.6 11.297 8.508 1 98.62 62 ALA B O 1
ATOM 2979 N N . SER B 1 63 ? 3.652 9.656 9.57 1 98.62 63 SER B N 1
ATOM 2980 C CA . SER B 1 63 ? 4.766 10.516 9.961 1 98.62 63 SER B CA 1
ATOM 2981 C C . SER B 1 63 ? 5.52 11.039 8.742 1 98.62 63 SER B C 1
ATOM 2983 O O .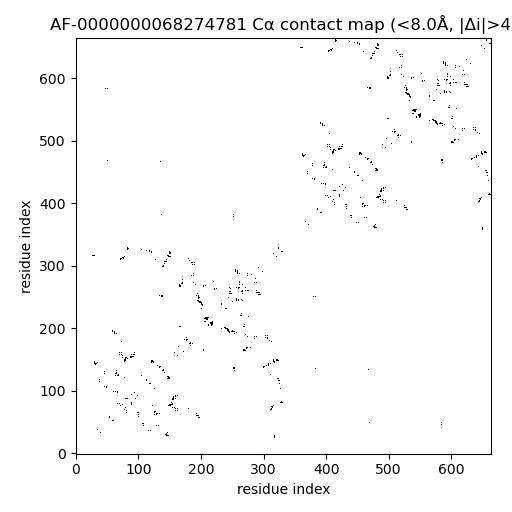 SER B 1 63 ? 5.84 12.227 8.664 1 98.62 63 SER B O 1
ATOM 2985 N N . LEU B 1 64 ? 5.762 10.133 7.816 1 98.88 64 LEU B N 1
ATOM 2986 C CA . LEU B 1 64 ? 6.504 10.523 6.621 1 98.88 64 LEU B CA 1
ATOM 2987 C C . LEU B 1 64 ? 5.68 11.461 5.75 1 98.88 64 LEU B C 1
ATOM 2989 O O . LEU B 1 64 ? 6.219 12.406 5.164 1 98.88 64 LEU B O 1
ATOM 2993 N N . LEU B 1 65 ? 4.398 11.18 5.648 1 98.88 65 LEU B N 1
ATOM 2994 C CA . LEU B 1 65 ? 3.492 12.062 4.922 1 98.88 65 LEU B CA 1
ATOM 2995 C C . LEU B 1 65 ? 3.484 13.461 5.535 1 98.88 65 LEU B C 1
ATOM 2997 O O . LEU B 1 65 ? 3.537 14.461 4.816 1 98.88 65 LEU B O 1
ATOM 3001 N N . ARG B 1 66 ? 3.506 13.555 6.82 1 98.56 66 ARG B N 1
ATOM 3002 C CA . ARG B 1 66 ? 3.48 14.828 7.535 1 98.56 66 ARG B CA 1
ATOM 3003 C C . ARG B 1 66 ? 4.789 15.586 7.348 1 98.56 66 ARG B C 1
ATOM 3005 O O . ARG B 1 66 ? 4.797 16.812 7.273 1 98.56 66 ARG B O 1
ATOM 3012 N N . LEU B 1 67 ? 5.906 14.859 7.301 1 98.75 67 LEU B N 1
ATOM 3013 C CA . LEU B 1 67 ? 7.184 15.531 7.074 1 98.75 67 LEU B CA 1
ATOM 3014 C C . LEU B 1 67 ? 7.152 16.328 5.777 1 98.75 67 LEU B C 1
ATOM 3016 O O . LEU B 1 67 ? 7.629 17.469 5.734 1 98.75 67 LEU B O 1
ATOM 3020 N N . HIS B 1 68 ? 6.562 15.727 4.781 1 98.88 68 HIS B N 1
ATOM 3021 C CA . HIS B 1 68 ? 6.504 16.406 3.496 1 98.88 68 HIS B CA 1
ATOM 3022 C C . HIS B 1 68 ? 5.629 17.656 3.58 1 98.88 68 HIS B C 1
ATOM 3024 O O . HIS B 1 68 ? 5.996 18.719 3.055 1 98.88 68 HIS B O 1
ATOM 3030 N N . PHE B 1 69 ? 4.516 17.547 4.273 1 98.81 69 PHE B N 1
ATOM 3031 C CA . PHE B 1 69 ? 3.607 18.688 4.453 1 98.81 69 PHE B CA 1
ATOM 3032 C C . PHE B 1 69 ? 4.289 19.812 5.219 1 98.81 69 PHE B C 1
ATOM 3034 O O . PHE B 1 69 ? 4.293 20.953 4.77 1 98.81 69 PHE B O 1
ATOM 3041 N N . HIS B 1 70 ? 4.895 19.469 6.312 1 98.81 70 HIS B N 1
ATOM 3042 C CA . HIS B 1 70 ? 5.504 20.484 7.172 1 98.81 70 HIS B CA 1
ATOM 3043 C C . HIS B 1 70 ? 6.723 21.109 6.508 1 98.81 70 HIS B C 1
ATOM 3045 O O . HIS B 1 70 ? 7.047 22.281 6.77 1 98.81 70 HIS B O 1
ATOM 3051 N N . ASP B 1 71 ? 7.34 20.344 5.656 1 98.75 71 ASP B N 1
ATOM 3052 C CA . ASP B 1 71 ? 8.469 20.906 4.914 1 98.75 71 ASP B CA 1
ATOM 3053 C C . ASP B 1 71 ? 7.992 21.969 3.912 1 98.75 71 ASP B C 1
ATOM 3055 O O . ASP B 1 71 ? 8.508 23.078 3.893 1 98.75 71 ASP B O 1
ATOM 3059 N N . CYS B 1 72 ? 7.008 21.703 3.152 1 98.69 72 CYS B N 1
ATOM 3060 C CA . CYS B 1 72 ? 6.621 22.5 1.995 1 98.69 72 CYS B CA 1
ATOM 3061 C C . CYS B 1 72 ? 5.965 23.812 2.428 1 98.69 72 CYS B C 1
ATOM 3063 O O . CYS B 1 72 ? 6.047 24.812 1.722 1 98.69 72 CYS B O 1
ATOM 3065 N N . PHE B 1 73 ? 5.422 23.875 3.621 1 98.44 73 PHE B N 1
ATOM 3066 C CA . PHE B 1 73 ? 4.633 25.031 4.043 1 98.44 73 PHE B CA 1
ATOM 3067 C C . PHE B 1 73 ? 5.527 26.109 4.641 1 98.44 73 PHE B C 1
ATOM 3069 O O . PHE B 1 73 ? 5.07 27.219 4.918 1 98.44 73 PHE B O 1
ATOM 3076 N N . VAL B 1 74 ? 6.824 25.828 4.848 1 98.06 74 VAL B N 1
ATOM 3077 C CA . VAL B 1 74 ? 7.668 26.766 5.57 1 98.06 74 VAL B CA 1
ATOM 3078 C C . VAL B 1 74 ? 8.57 27.516 4.586 1 98.06 74 VAL B C 1
ATOM 3080 O O . VAL B 1 74 ? 8.25 28.625 4.156 1 98.06 74 VAL B O 1
ATOM 3083 N N . ASN B 1 75 ? 9.555 26.891 3.955 1 97.44 75 ASN B N 1
ATOM 3084 C CA . ASN B 1 75 ? 10.453 27.5 2.984 1 97.44 75 ASN B CA 1
ATOM 3085 C C . ASN B 1 75 ? 10.25 26.922 1.586 1 97.44 75 ASN B C 1
ATOM 3087 O O . ASN B 1 75 ? 11.133 27.016 0.737 1 97.44 75 ASN B O 1
ATOM 3091 N N . GLY B 1 76 ? 9.047 26.375 1.392 1 97.94 76 GLY B N 1
ATOM 3092 C CA . GLY B 1 76 ? 8.906 25.547 0.197 1 97.94 76 GLY B CA 1
ATOM 3093 C C . GLY B 1 76 ? 9.414 24.141 0.38 1 97.94 76 GLY B C 1
ATOM 3094 O O . GLY B 1 76 ? 9.898 23.781 1.455 1 97.94 76 GLY B O 1
ATOM 3095 N N . CYS B 1 77 ? 9.25 23.312 -0.651 1 98.5 77 CYS B N 1
ATOM 3096 C CA . CYS B 1 77 ? 9.648 21.922 -0.558 1 98.5 77 CYS B CA 1
ATOM 3097 C C . CYS B 1 77 ? 11.148 21.766 -0.773 1 98.5 77 CYS B C 1
ATOM 3099 O O . CYS B 1 77 ? 11.578 21.219 -1.795 1 98.5 77 CYS B O 1
ATOM 3101 N N . ASP B 1 78 ? 11.938 22.141 0.295 1 98.75 78 ASP B N 1
ATOM 3102 C CA . ASP B 1 78 ? 13.383 22.172 0.114 1 98.75 78 ASP B CA 1
ATOM 3103 C C . ASP B 1 78 ? 14.094 21.375 1.207 1 98.75 78 ASP B C 1
ATOM 3105 O O . ASP B 1 78 ? 15.297 21.562 1.437 1 98.75 78 ASP B O 1
ATOM 3109 N N . ALA B 1 79 ? 13.359 20.594 1.99 1 98.81 79 ALA B N 1
ATOM 3110 C CA . ALA B 1 79 ? 13.836 19.656 3.002 1 98.81 79 ALA B CA 1
ATOM 3111 C C . ALA B 1 79 ? 14.5 20.391 4.16 1 98.81 79 ALA B C 1
ATOM 3113 O O . ALA B 1 79 ? 15.25 19.781 4.938 1 98.81 79 ALA B O 1
ATOM 3114 N N . SER B 1 80 ? 14.258 21.656 4.316 1 98.62 80 SER B N 1
ATOM 3115 C CA . SER B 1 80 ? 14.875 22.406 5.414 1 98.62 80 SER B CA 1
ATOM 3116 C C . SER B 1 80 ? 14.398 21.875 6.766 1 98.62 80 SER B C 1
ATOM 3118 O O . SER B 1 80 ? 15.117 21.984 7.766 1 98.62 80 SER B O 1
ATOM 3120 N N . LEU B 1 81 ? 13.227 21.25 6.758 1 98.62 81 LEU B N 1
ATOM 3121 C CA . LEU B 1 81 ? 12.68 20.672 7.977 1 98.62 81 LEU B CA 1
ATOM 3122 C C . LEU B 1 81 ? 13.641 19.641 8.562 1 98.62 81 LEU B C 1
ATOM 3124 O O . LEU B 1 81 ? 13.648 19.406 9.773 1 98.62 81 LEU B O 1
ATOM 3128 N N . LEU B 1 82 ? 14.5 19.047 7.777 1 98.75 82 LEU B N 1
ATOM 3129 C CA . LEU B 1 82 ? 15.344 17.938 8.195 1 98.75 82 LEU B CA 1
ATOM 3130 C C . LEU B 1 82 ? 16.625 18.438 8.852 1 98.75 82 LEU B C 1
ATOM 3132 O O . LEU B 1 82 ? 17.344 17.672 9.492 1 98.75 82 LEU B O 1
ATOM 3136 N N . LEU B 1 83 ? 16.922 19.688 8.766 1 98.62 83 LEU B N 1
ATOM 3137 C CA . LEU B 1 83 ? 18.188 20.219 9.234 1 98.62 83 LEU B CA 1
ATOM 3138 C C . LEU B 1 83 ? 18.234 20.281 10.758 1 98.62 83 LEU B C 1
ATOM 3140 O O . LEU B 1 83 ? 17.25 20.656 11.398 1 98.62 83 LEU B O 1
ATOM 3144 N N . ASP B 1 84 ? 19.297 19.859 11.25 1 97.88 84 ASP B N 1
ATOM 3145 C CA . ASP B 1 84 ? 19.594 20.047 12.672 1 97.88 84 ASP B CA 1
ATOM 3146 C C . ASP B 1 84 ? 20.266 21.406 12.914 1 97.88 84 ASP B C 1
ATOM 3148 O O . ASP B 1 84 ? 20.672 22.078 11.969 1 97.88 84 ASP B O 1
ATOM 3152 N N . GLY B 1 85 ? 20.328 21.797 14.203 1 93.31 85 GLY B N 1
ATOM 3153 C CA . GLY B 1 85 ? 21.062 23.016 14.547 1 93.31 85 GLY B CA 1
ATOM 3154 C C . GLY B 1 85 ? 20.188 24.047 15.227 1 93.31 85 GLY B C 1
ATOM 3155 O O . GLY B 1 85 ? 19.078 23.75 15.68 1 93.31 85 GLY B O 1
ATOM 3156 N N . THR B 1 86 ? 20.891 25.328 15.109 1 87.94 86 THR B N 1
ATOM 3157 C CA . THR B 1 86 ? 20.203 26.469 15.688 1 87.94 86 THR B CA 1
ATOM 3158 C C . THR B 1 86 ? 19.031 26.906 14.805 1 87.94 86 THR B C 1
ATOM 3160 O O . THR B 1 86 ? 19.141 26.922 13.578 1 87.94 86 THR B O 1
ATOM 3163 N N . ASP B 1 87 ? 17.812 27.062 15.258 1 94.69 87 ASP B N 1
ATOM 3164 C CA . ASP B 1 87 ? 16.594 27.547 14.594 1 94.69 87 ASP B CA 1
ATOM 3165 C C . ASP B 1 87 ? 15.953 26.422 13.781 1 94.69 87 ASP B C 1
ATOM 3167 O O . ASP B 1 87 ? 15.195 26.703 12.844 1 94.69 87 ASP B O 1
ATOM 3171 N N . SER B 1 88 ? 16.5 25.188 14.086 1 98.12 88 SER B N 1
ATOM 3172 C CA . SER B 1 88 ? 15.93 24.031 13.406 1 98.12 88 SER B CA 1
ATOM 3173 C C . SER B 1 88 ? 14.406 24.047 13.484 1 98.12 88 SER B C 1
ATOM 3175 O O . SER B 1 88 ? 13.836 24.375 14.531 1 98.12 88 SER B O 1
ATOM 3177 N N . GLU B 1 89 ? 13.812 23.703 12.344 1 98.62 89 GLU B N 1
ATOM 3178 C CA . GLU B 1 89 ? 12.359 23.594 12.336 1 98.62 89 GLU B CA 1
ATOM 3179 C C . GLU B 1 89 ? 11.883 22.469 13.25 1 98.62 89 GLU B C 1
ATOM 3181 O O . GLU B 1 89 ? 10.734 22.469 13.695 1 98.62 89 GLU B O 1
ATOM 3186 N N . LYS B 1 90 ? 12.75 21.5 13.547 1 98.06 90 LYS B N 1
ATOM 3187 C CA . LYS B 1 90 ? 12.438 20.391 14.445 1 98.06 90 LYS B CA 1
ATOM 3188 C C . LYS B 1 90 ? 12.055 20.891 15.828 1 98.06 90 LYS B C 1
ATOM 3190 O O . LYS B 1 90 ? 11.312 20.234 16.562 1 98.06 90 LYS B O 1
ATOM 3195 N N . ASN B 1 91 ? 12.531 22.125 16.125 1 97.06 91 ASN B N 1
ATOM 3196 C CA . ASN B 1 91 ? 12.312 22.672 17.453 1 97.06 91 ASN B CA 1
ATOM 3197 C C . ASN B 1 91 ? 11.125 23.625 17.484 1 97.06 91 ASN B C 1
ATOM 3199 O O . ASN B 1 91 ? 10.789 24.203 18.516 1 97.06 91 ASN B O 1
ATOM 3203 N N . ALA B 1 92 ? 10.523 23.828 16.312 1 98.06 92 ALA B N 1
ATOM 3204 C CA . ALA B 1 92 ? 9.305 24.625 16.297 1 98.06 92 ALA B CA 1
ATOM 3205 C C . ALA B 1 92 ? 8.172 23.922 17.031 1 98.06 92 ALA B C 1
ATOM 3207 O O . ALA B 1 92 ? 8.125 22.688 17.094 1 98.06 92 ALA B O 1
ATOM 3208 N N . ARG B 1 93 ? 7.234 24.672 17.531 1 95.69 93 ARG B N 1
ATOM 3209 C CA . ARG B 1 93 ? 6.148 24.156 18.359 1 95.69 93 ARG B CA 1
ATOM 3210 C C . ARG B 1 93 ? 5.371 23.062 17.625 1 95.69 93 ARG B C 1
ATOM 3212 O O . ARG B 1 93 ? 5.086 22.016 18.188 1 95.69 93 ARG B O 1
ATOM 3219 N N . PRO B 1 94 ? 4.992 23.203 16.328 1 96.38 94 PRO B N 1
ATOM 3220 C CA . PRO B 1 94 ? 4.211 22.172 15.633 1 96.38 94 PRO B CA 1
ATOM 3221 C C . PRO B 1 94 ? 4.996 20.891 15.43 1 96.38 94 PRO B C 1
ATOM 3223 O O . PRO B 1 94 ? 4.402 19.828 15.164 1 96.38 94 PRO B O 1
ATOM 3226 N N . ASN B 1 95 ? 6.34 20.938 15.578 1 97.19 95 ASN B N 1
ATOM 3227 C CA . ASN B 1 95 ? 7.172 19.781 15.258 1 97.19 95 ASN B CA 1
ATOM 3228 C C . ASN B 1 95 ? 7.75 19.141 16.516 1 97.19 95 ASN B C 1
ATOM 3230 O O . ASN B 1 95 ? 8.094 17.953 16.516 1 97.19 95 ASN B O 1
ATOM 3234 N N . LEU B 1 96 ? 7.816 19.938 17.594 1 93.94 96 LEU B N 1
ATOM 3235 C CA . LEU B 1 96 ? 8.492 19.5 18.812 1 93.94 96 LEU B CA 1
ATOM 3236 C C . LEU B 1 96 ? 7.762 18.312 19.438 1 93.94 96 LEU B C 1
ATOM 3238 O O . LEU B 1 96 ? 6.562 18.406 19.719 1 93.94 96 LEU B O 1
ATOM 3242 N N . ASN B 1 97 ? 8.477 17.219 19.641 1 89.75 97 ASN B N 1
ATOM 3243 C CA . ASN B 1 97 ? 7.941 15.992 20.203 1 89.75 97 ASN B CA 1
ATOM 3244 C C . ASN B 1 97 ? 6.809 15.43 19.344 1 89.75 97 ASN B C 1
ATOM 3246 O O . ASN B 1 97 ? 5.883 14.812 19.875 1 89.75 97 ASN B O 1
ATOM 3250 N N . SER B 1 98 ? 6.824 15.719 18.078 1 92.5 98 SER B N 1
ATOM 3251 C CA . SER B 1 98 ? 5.707 15.328 17.219 1 92.5 98 SER B CA 1
ATOM 3252 C C . SER B 1 98 ? 6.188 14.867 15.852 1 92.5 98 SER B C 1
ATOM 3254 O O . SER B 1 98 ? 5.82 13.789 15.391 1 92.5 98 SER B O 1
ATOM 3256 N N . ALA B 1 99 ? 7.016 15.68 15.266 1 94.81 99 ALA B N 1
ATOM 3257 C CA . ALA B 1 99 ? 7.562 15.266 13.977 1 94.81 99 ALA B CA 1
ATOM 3258 C C . ALA B 1 99 ? 8.461 14.039 14.133 1 94.81 99 ALA B C 1
ATOM 3260 O O . ALA B 1 99 ? 9.305 13.992 15.031 1 94.81 99 ALA B O 1
ATOM 3261 N N . ARG B 1 100 ? 8.273 13.07 13.367 1 96.25 100 ARG B N 1
ATOM 3262 C CA . ARG B 1 100 ? 8.984 11.797 13.414 1 96.25 100 ARG B CA 1
ATOM 3263 C C . ARG B 1 100 ? 9.359 11.336 12.016 1 96.25 100 ARG B C 1
ATOM 3265 O O . ARG B 1 100 ? 8.922 11.914 11.016 1 96.25 100 ARG B O 1
ATOM 3272 N N . GLY B 1 101 ? 10.188 10.273 11.945 1 98.25 101 GLY B N 1
ATOM 3273 C CA . GLY B 1 101 ? 10.531 9.656 10.672 1 98.25 101 GLY B CA 1
ATOM 3274 C C . GLY B 1 101 ? 11.867 10.117 10.133 1 98.25 101 GLY B C 1
ATOM 3275 O O . GLY B 1 101 ? 12.281 9.695 9.055 1 98.25 101 GLY B O 1
ATOM 3276 N N . PHE B 1 102 ? 12.609 10.953 10.906 1 98.75 102 PHE B N 1
ATOM 3277 C CA . PHE B 1 102 ? 13.898 11.461 10.461 1 98.75 102 PHE B CA 1
ATOM 3278 C C . PHE B 1 102 ? 14.875 10.312 10.203 1 98.75 102 PHE B C 1
ATOM 3280 O O . PHE B 1 102 ? 15.625 10.336 9.227 1 98.75 102 PHE B O 1
ATOM 3287 N N . GLU B 1 103 ? 14.797 9.32 11.055 1 98.44 103 GLU B N 1
ATOM 3288 C CA . GLU B 1 103 ? 15.703 8.18 10.922 1 98.44 103 GLU B CA 1
ATOM 3289 C C . GLU B 1 103 ? 15.375 7.367 9.672 1 98.44 103 GLU B C 1
ATOM 3291 O O . GLU B 1 103 ? 16.266 6.77 9.062 1 98.44 103 GLU B O 1
ATOM 3296 N N . VAL B 1 104 ? 14.094 7.312 9.328 1 98.81 104 VAL B N 1
ATOM 3297 C CA . VAL B 1 104 ? 13.703 6.629 8.102 1 98.81 104 VAL B CA 1
ATOM 3298 C C . VAL B 1 104 ? 14.266 7.375 6.891 1 98.81 104 VAL B C 1
ATOM 3300 O O . VAL B 1 104 ? 14.797 6.754 5.965 1 98.81 104 VAL B O 1
ATOM 3303 N N . VAL B 1 105 ? 14.203 8.734 6.918 1 98.94 105 VAL B N 1
ATOM 3304 C CA . VAL B 1 105 ? 14.758 9.555 5.84 1 98.94 105 VAL B CA 1
ATOM 3305 C C . VAL B 1 105 ? 16.266 9.344 5.758 1 98.94 105 VAL B C 1
ATOM 3307 O O . VAL B 1 105 ? 16.828 9.242 4.664 1 98.94 105 VAL B O 1
ATOM 3310 N N . ASP B 1 106 ? 16.922 9.203 6.914 1 98.81 106 ASP B N 1
ATOM 3311 C CA . ASP B 1 106 ? 18.344 8.914 6.945 1 98.81 106 ASP B CA 1
ATOM 3312 C C . ASP B 1 106 ? 18.656 7.598 6.234 1 98.81 106 ASP B C 1
ATOM 3314 O O . ASP B 1 106 ? 19.609 7.512 5.457 1 98.81 106 ASP B O 1
ATOM 3318 N N . ARG B 1 107 ? 17.875 6.598 6.535 1 98.69 107 ARG B N 1
ATOM 3319 C CA . ARG B 1 107 ? 18.078 5.285 5.934 1 98.69 107 ARG B CA 1
ATOM 3320 C C . ARG B 1 107 ? 17.844 5.328 4.426 1 98.69 107 ARG B C 1
ATOM 3322 O O . ARG B 1 107 ? 18.594 4.727 3.658 1 98.69 107 ARG B O 1
ATOM 3329 N N . ILE B 1 108 ? 16.797 6.031 4.047 1 98.88 108 ILE B N 1
ATOM 3330 C CA . ILE B 1 108 ? 16.516 6.18 2.621 1 98.88 108 ILE B CA 1
ATOM 3331 C C . ILE B 1 108 ? 17.703 6.855 1.934 1 98.88 108 ILE B C 1
ATOM 3333 O O . ILE B 1 108 ? 18.188 6.379 0.905 1 98.88 108 ILE B O 1
ATOM 3337 N N . LYS B 1 109 ? 18.125 7.961 2.527 1 98.88 109 LYS B N 1
ATOM 3338 C CA . LYS B 1 109 ? 19.234 8.695 1.938 1 98.88 109 LYS B CA 1
ATOM 3339 C C . LYS B 1 109 ? 20.484 7.82 1.838 1 98.88 109 LYS B C 1
ATOM 3341 O O . LYS B 1 109 ? 21.172 7.82 0.812 1 98.88 109 LYS B O 1
ATOM 3346 N N . SER B 1 110 ? 20.781 7.105 2.855 1 98.69 110 SER B N 1
ATOM 3347 C CA . SER B 1 110 ? 21.938 6.203 2.852 1 98.69 110 SER B CA 1
ATOM 3348 C C . SER B 1 110 ? 21.828 5.18 1.725 1 98.69 110 SER B C 1
ATOM 3350 O O . SER B 1 110 ? 22.797 4.934 1.013 1 98.69 110 SER B O 1
ATOM 3352 N N . SER B 1 111 ? 20.656 4.613 1.559 1 98 111 SER B N 1
ATOM 3353 C CA . SER B 1 111 ? 20.438 3.619 0.511 1 98 111 SER B CA 1
ATOM 3354 C C . SER B 1 111 ? 20.578 4.238 -0.875 1 98 111 SER B C 1
ATOM 3356 O O . SER B 1 111 ? 21.156 3.635 -1.778 1 98 111 SER B O 1
ATOM 3358 N N . VAL B 1 112 ? 20.094 5.426 -1.02 1 98.56 112 VAL B N 1
ATOM 3359 C CA . VAL B 1 112 ? 20.156 6.129 -2.299 1 98.56 112 VAL B CA 1
ATOM 3360 C C . VAL B 1 112 ? 21.609 6.496 -2.609 1 98.56 112 VAL B C 1
ATOM 3362 O O . VAL B 1 112 ? 22.062 6.328 -3.744 1 98.56 112 VAL B O 1
ATOM 3365 N N . GLU B 1 113 ? 22.312 6.949 -1.616 1 98.44 113 GLU B N 1
ATOM 3366 C CA . GLU B 1 113 ? 23.719 7.316 -1.807 1 98.44 113 GLU B CA 1
ATOM 3367 C C . GLU B 1 113 ? 24.547 6.102 -2.188 1 98.44 113 GLU B C 1
ATOM 3369 O O . GLU B 1 113 ? 25.516 6.219 -2.949 1 98.44 113 GLU B O 1
ATOM 3374 N N . SER B 1 114 ? 24.203 4.965 -1.683 1 97.62 114 SER B N 1
ATOM 3375 C CA . SER B 1 114 ? 24.906 3.734 -2.029 1 97.62 114 SER B CA 1
ATOM 3376 C C . SER B 1 114 ? 24.672 3.359 -3.488 1 97.62 114 SER B C 1
ATOM 3378 O O . SER B 1 114 ? 25.547 2.768 -4.129 1 97.62 114 SER B O 1
ATOM 3380 N N . SER B 1 115 ? 23.578 3.768 -4.027 1 95.62 115 SER B N 1
ATOM 3381 C CA . SER B 1 115 ? 23.219 3.398 -5.391 1 95.62 115 SER B CA 1
ATOM 3382 C C . SER B 1 115 ? 23.609 4.492 -6.379 1 95.62 115 SER B C 1
ATOM 3384 O O . SER B 1 115 ? 24.094 4.203 -7.477 1 95.62 115 SER B O 1
ATOM 3386 N N . CYS B 1 116 ? 23.344 5.711 -6.035 1 97.31 116 CYS B N 1
ATOM 3387 C CA . CYS B 1 116 ? 23.641 6.871 -6.871 1 97.31 116 CYS B CA 1
ATOM 3388 C C . CYS B 1 116 ? 24.078 8.055 -6.02 1 97.31 116 CYS B C 1
ATOM 3390 O O . CYS B 1 116 ? 23.328 9.008 -5.836 1 97.31 116 CYS B O 1
ATOM 3392 N N . SER B 1 117 ? 25.344 8.125 -5.719 1 97.5 117 SER B N 1
ATOM 3393 C CA . SER B 1 117 ? 25.906 9.094 -4.785 1 97.5 117 SER B CA 1
ATOM 3394 C C . SER B 1 117 ? 25.844 10.508 -5.348 1 97.5 117 SER B C 1
ATOM 3396 O O . SER B 1 117 ? 26.234 10.75 -6.492 1 97.5 117 SER B O 1
ATOM 3398 N N . GLY B 1 118 ? 25.297 11.359 -4.547 1 97.75 118 GLY B N 1
ATOM 3399 C CA . GLY B 1 118 ? 25.297 12.781 -4.859 1 97.75 118 GLY B CA 1
ATOM 3400 C C . GLY B 1 118 ? 24.312 13.156 -5.945 1 97.75 118 GLY B C 1
ATOM 3401 O O . GLY B 1 118 ? 24.453 14.195 -6.594 1 97.75 118 GLY B O 1
ATOM 3402 N N . VAL B 1 119 ? 23.312 12.352 -6.141 1 98.25 119 VAL B N 1
ATOM 3403 C CA . VAL B 1 119 ? 22.453 12.578 -7.297 1 98.25 119 VAL B CA 1
ATOM 3404 C C . VAL B 1 119 ? 21.062 13.023 -6.828 1 98.25 119 VAL B C 1
ATOM 3406 O O . VAL B 1 119 ? 20.484 13.961 -7.383 1 98.25 119 VAL B O 1
ATOM 3409 N N . VAL B 1 120 ? 20.531 12.352 -5.766 1 98.75 120 VAL B N 1
ATOM 3410 C CA . VAL B 1 120 ? 19.141 12.547 -5.359 1 98.75 120 VAL B CA 1
ATOM 3411 C C . VAL B 1 120 ? 19.094 13.438 -4.121 1 98.75 120 VAL B C 1
ATOM 3413 O O . VAL B 1 120 ? 19.797 13.188 -3.139 1 98.75 120 VAL B O 1
ATOM 3416 N N . SER B 1 121 ? 18.281 14.477 -4.152 1 98.88 121 SER B N 1
ATOM 3417 C CA . SER B 1 121 ? 18.172 15.414 -3.041 1 98.88 121 SER B CA 1
ATOM 3418 C C . SER B 1 121 ? 17.297 14.852 -1.929 1 98.88 121 SER B C 1
ATOM 3420 O O . SER B 1 121 ? 16.5 13.93 -2.16 1 98.88 121 SER B O 1
ATOM 3422 N N . CYS B 1 122 ? 17.453 15.406 -0.712 1 98.94 122 CYS B N 1
ATOM 3423 C CA . CYS B 1 122 ? 16.594 15.07 0.423 1 98.94 122 CYS B CA 1
ATOM 3424 C C . CYS B 1 122 ? 15.164 15.539 0.182 1 98.94 122 CYS B C 1
ATOM 3426 O O . CYS B 1 122 ? 14.211 14.875 0.595 1 98.94 122 CYS B O 1
ATOM 3428 N N . ALA B 1 123 ? 15.008 16.672 -0.492 1 98.94 123 ALA B N 1
ATOM 3429 C CA . ALA B 1 123 ? 13.688 17.219 -0.807 1 98.94 123 ALA B CA 1
ATOM 3430 C C . ALA B 1 123 ? 12.898 16.25 -1.683 1 98.94 123 ALA B C 1
ATOM 3432 O O . ALA B 1 123 ? 11.711 16.016 -1.444 1 98.94 123 ALA B O 1
ATOM 3433 N N . ASP B 1 124 ? 13.555 15.68 -2.68 1 98.88 124 ASP B N 1
ATOM 3434 C CA . ASP B 1 124 ? 12.883 14.703 -3.539 1 98.88 124 ASP B CA 1
ATOM 3435 C C . ASP B 1 124 ? 12.578 13.422 -2.775 1 98.88 124 ASP B C 1
ATOM 3437 O O . ASP B 1 124 ? 11.547 12.781 -3.01 1 98.88 124 ASP B O 1
ATOM 3441 N N . ILE B 1 125 ? 13.453 13.031 -1.865 1 98.94 125 ILE B N 1
ATOM 3442 C CA . ILE B 1 125 ? 13.211 11.844 -1.047 1 98.94 125 ILE B CA 1
ATOM 3443 C C . ILE B 1 125 ? 11.945 12.039 -0.22 1 98.94 125 ILE B C 1
ATOM 3445 O O . ILE B 1 125 ? 11.109 11.141 -0.129 1 98.94 125 ILE B O 1
ATOM 3449 N N . LEU B 1 126 ? 11.734 13.227 0.333 1 98.94 126 LEU B N 1
ATOM 3450 C CA . LEU B 1 126 ? 10.531 13.508 1.113 1 98.94 126 LEU B CA 1
ATOM 3451 C C . LEU B 1 126 ? 9.281 13.391 0.248 1 98.94 126 LEU B C 1
ATOM 3453 O O . LEU B 1 126 ? 8.273 12.82 0.677 1 98.94 126 LEU B O 1
ATOM 3457 N N . ALA B 1 127 ? 9.352 13.906 -0.95 1 98.94 127 ALA B N 1
ATOM 3458 C CA . ALA B 1 127 ? 8.195 13.891 -1.845 1 98.94 127 ALA B CA 1
ATOM 3459 C C . ALA B 1 127 ? 7.832 12.461 -2.242 1 98.94 127 ALA B C 1
ATOM 3461 O O . ALA B 1 127 ? 6.656 12.086 -2.217 1 98.94 127 ALA B O 1
ATOM 3462 N N . ILE B 1 128 ? 8.844 11.672 -2.578 1 98.81 128 ILE B N 1
ATOM 3463 C CA . ILE B 1 128 ? 8.609 10.289 -2.98 1 98.81 128 ILE B CA 1
ATOM 3464 C C . ILE B 1 128 ? 8.086 9.484 -1.79 1 98.81 128 ILE B C 1
ATOM 3466 O O . ILE B 1 128 ? 7.129 8.719 -1.925 1 98.81 128 ILE B O 1
ATOM 3470 N N . ALA B 1 129 ? 8.695 9.68 -0.628 1 98.94 129 ALA B N 1
ATOM 3471 C CA . ALA B 1 129 ? 8.305 8.938 0.572 1 98.94 129 ALA B CA 1
ATOM 3472 C C . ALA B 1 129 ? 6.859 9.227 0.954 1 98.94 129 ALA B C 1
ATOM 3474 O O . ALA B 1 129 ? 6.145 8.336 1.42 1 98.94 129 ALA B O 1
ATOM 3475 N N . ALA B 1 130 ? 6.461 10.453 0.779 1 98.94 130 ALA B N 1
ATOM 3476 C CA . ALA B 1 130 ? 5.07 10.805 1.068 1 98.94 130 ALA B CA 1
ATOM 3477 C C . ALA B 1 130 ? 4.109 10.016 0.181 1 98.94 130 ALA B C 1
ATOM 3479 O O . ALA B 1 130 ? 3.127 9.453 0.667 1 98.94 130 ALA B O 1
ATOM 3480 N N . ARG B 1 131 ? 4.359 9.961 -1.093 1 98.75 131 ARG B N 1
ATOM 3481 C CA . ARG B 1 131 ? 3.523 9.211 -2.018 1 98.75 131 ARG B CA 1
ATOM 3482 C C . ARG B 1 131 ? 3.471 7.734 -1.63 1 98.75 131 ARG B C 1
ATOM 3484 O O . ARG B 1 131 ? 2.395 7.137 -1.585 1 98.75 131 ARG B O 1
ATOM 3491 N N . ASP B 1 132 ? 4.648 7.215 -1.337 1 98.44 132 ASP B N 1
ATOM 3492 C CA . ASP B 1 132 ? 4.727 5.785 -1.042 1 98.44 132 ASP B CA 1
ATOM 3493 C C . ASP B 1 132 ? 4.055 5.465 0.29 1 98.44 132 ASP B C 1
ATOM 3495 O O . ASP B 1 132 ? 3.48 4.387 0.457 1 98.44 132 ASP B O 1
ATOM 3499 N N . SER B 1 133 ? 4.059 6.379 1.196 1 98.75 133 SER B N 1
ATOM 3500 C CA . SER B 1 133 ? 3.352 6.203 2.461 1 98.75 133 SER B CA 1
ATOM 3501 C C . SER B 1 133 ? 1.848 6.078 2.244 1 98.75 133 SER B C 1
ATOM 3503 O O . SER B 1 133 ? 1.198 5.219 2.842 1 98.75 133 SER B O 1
ATOM 3505 N N . VAL B 1 134 ? 1.334 6.91 1.379 1 98.56 134 VAL B N 1
ATOM 3506 C CA . VAL B 1 134 ? -0.09 6.871 1.064 1 98.56 134 VAL B CA 1
ATOM 3507 C C . VAL B 1 134 ? -0.43 5.559 0.367 1 98.56 134 VAL B C 1
ATOM 3509 O O . VAL B 1 134 ? -1.398 4.887 0.732 1 98.56 134 VAL B O 1
ATOM 3512 N N . LEU B 1 135 ? 0.422 5.203 -0.527 1 97.12 135 LEU B N 1
ATOM 3513 C CA . LEU B 1 135 ? 0.205 3.975 -1.284 1 97.12 135 LEU B CA 1
ATOM 3514 C C . LEU B 1 135 ? 0.199 2.76 -0.362 1 97.12 135 LEU B C 1
ATOM 3516 O O . LEU B 1 135 ? -0.719 1.939 -0.415 1 97.12 135 LEU B O 1
ATOM 3520 N N . LEU B 1 136 ? 1.142 2.664 0.511 1 97.12 136 LEU B N 1
ATOM 3521 C CA . LEU B 1 136 ? 1.343 1.502 1.368 1 97.12 136 LEU B CA 1
ATOM 3522 C C . LEU B 1 136 ? 0.31 1.467 2.49 1 97.12 136 LEU B C 1
ATOM 3524 O O . LEU B 1 136 ? 0.177 0.458 3.186 1 97.12 136 LEU B O 1
ATOM 3528 N N . SER B 1 137 ? -0.465 2.58 2.576 1 97.5 137 SER B N 1
ATOM 3529 C CA . SER B 1 137 ? -1.575 2.625 3.521 1 97.5 137 SER B CA 1
ATOM 3530 C C . SER B 1 137 ? -2.904 2.35 2.828 1 97.5 137 SER B C 1
ATOM 3532 O O . SER B 1 137 ? -3.969 2.494 3.432 1 97.5 137 SER B O 1
ATOM 3534 N N . GLY B 1 138 ? -2.816 2.033 1.588 1 95.69 138 GLY B N 1
ATOM 3535 C CA . GLY B 1 138 ? -4.02 1.641 0.873 1 95.69 138 GLY B CA 1
ATOM 3536 C C . GLY B 1 138 ? -4.629 2.77 0.063 1 95.69 138 GLY B C 1
ATOM 3537 O O . GLY B 1 138 ? -5.73 2.633 -0.471 1 95.69 138 GLY B O 1
ATOM 3538 N N . GLY B 1 139 ? -3.9 3.9 -0.025 1 96.81 139 GLY B N 1
ATOM 3539 C CA . GLY B 1 139 ? -4.383 5.051 -0.773 1 96.81 139 GLY B CA 1
ATOM 3540 C C . GLY B 1 139 ? -3.961 5.035 -2.23 1 96.81 139 GLY B C 1
ATOM 3541 O O . GLY B 1 139 ? -3.656 3.975 -2.783 1 96.81 139 GLY B O 1
ATOM 3542 N N . THR B 1 140 ? -4.035 6.199 -2.822 1 94.81 140 THR B N 1
ATOM 3543 C CA . THR B 1 140 ? -3.732 6.355 -4.238 1 94.81 140 THR B CA 1
ATOM 3544 C C . THR B 1 140 ? -2.27 6.742 -4.441 1 94.81 140 THR B C 1
ATOM 3546 O O . THR B 1 140 ? -1.608 7.199 -3.504 1 94.81 140 THR B O 1
ATOM 3549 N N . SER B 1 141 ? -1.802 6.461 -5.625 1 95.56 141 SER B N 1
ATOM 3550 C CA . SER B 1 141 ? -0.498 6.965 -6.047 1 95.56 141 SER B CA 1
ATOM 3551 C C . SER B 1 141 ? -0.641 8.18 -6.953 1 95.56 141 SER B C 1
ATOM 3553 O O . SER B 1 141 ? -1.749 8.523 -7.371 1 95.56 141 SER B O 1
ATOM 3555 N N . TRP B 1 142 ? 0.437 8.898 -7.133 1 96.81 142 TRP B N 1
ATOM 3556 C CA . TRP B 1 142 ? 0.514 9.977 -8.109 1 96.81 142 TRP B CA 1
ATOM 3557 C C . TRP B 1 142 ? 1.926 10.109 -8.672 1 96.81 142 TRP B C 1
ATOM 3559 O O . TRP B 1 142 ? 2.869 9.523 -8.133 1 96.81 142 TRP B O 1
ATOM 3569 N N . LYS B 1 143 ? 2.029 10.758 -9.836 1 95.5 143 LYS B N 1
ATOM 3570 C CA . LYS B 1 143 ? 3.342 11.031 -10.414 1 95.5 143 LYS B CA 1
ATOM 3571 C C . LYS B 1 143 ? 4.031 12.188 -9.695 1 95.5 143 LYS B C 1
ATOM 3573 O O . LYS B 1 143 ? 3.588 13.328 -9.781 1 95.5 143 LYS B O 1
ATOM 3578 N N . VAL B 1 144 ? 5.113 11.883 -9.016 1 97.94 144 VAL B N 1
ATOM 3579 C CA . VAL B 1 144 ? 5.863 12.891 -8.273 1 97.94 144 VAL B CA 1
ATOM 3580 C C . VAL B 1 144 ? 6.789 13.648 -9.227 1 97.94 144 VAL B C 1
ATOM 3582 O O . VAL B 1 144 ? 7.578 13.031 -9.953 1 97.94 144 VAL B O 1
ATOM 3585 N N . LEU B 1 145 ? 6.68 14.953 -9.258 1 98.19 145 LEU B N 1
ATOM 3586 C CA . LEU B 1 145 ? 7.656 15.766 -9.969 1 98.19 145 LEU B CA 1
ATOM 3587 C C . LEU B 1 145 ? 8.961 15.859 -9.188 1 98.19 145 LEU B C 1
ATOM 3589 O O . LEU B 1 145 ? 8.953 16.047 -7.973 1 98.19 145 LEU B O 1
ATOM 3593 N N . LEU B 1 146 ? 10.062 15.648 -9.93 1 98.56 146 LEU B N 1
ATOM 3594 C CA . LEU B 1 146 ? 11.367 15.516 -9.281 1 98.56 146 LEU B CA 1
ATOM 3595 C C . LEU B 1 146 ? 12.367 16.5 -9.867 1 98.56 146 LEU B C 1
ATOM 3597 O O . LEU B 1 146 ? 12.156 17.047 -10.961 1 98.56 146 LEU B O 1
ATOM 3601 N N . GLY B 1 147 ? 13.477 16.656 -9.086 1 98.31 147 GLY B N 1
ATOM 3602 C CA . GLY B 1 147 ? 14.516 17.578 -9.492 1 98.31 147 GLY B CA 1
ATOM 3603 C C . GLY B 1 147 ? 14.734 18.703 -8.5 1 98.31 147 GLY B C 1
ATOM 3604 O O . GLY B 1 147 ? 15.406 19.688 -8.812 1 98.31 147 GLY B O 1
ATOM 3605 N N . ARG B 1 148 ? 14.18 18.609 -7.297 1 98.56 148 ARG B N 1
ATOM 3606 C CA . ARG B 1 148 ? 14.336 19.625 -6.258 1 98.56 148 ARG B CA 1
ATOM 3607 C C . ARG B 1 148 ? 15.758 19.625 -5.711 1 98.56 148 ARG B C 1
ATOM 3609 O O . ARG B 1 148 ? 16.453 18.609 -5.754 1 98.56 148 ARG B O 1
ATOM 3616 N N . ARG B 1 149 ? 16.125 20.781 -5.273 1 98.56 149 ARG B N 1
ATOM 3617 C CA . ARG B 1 149 ? 17.359 20.922 -4.496 1 98.56 149 ARG B CA 1
ATOM 3618 C C . ARG B 1 149 ? 17.047 21.172 -3.025 1 98.56 149 ARG B C 1
ATOM 3620 O O . ARG B 1 149 ? 15.945 21.609 -2.684 1 98.56 149 ARG B O 1
ATOM 3627 N N . ASP B 1 150 ? 18.016 20.844 -2.199 1 98.75 150 ASP B N 1
ATOM 3628 C CA . ASP B 1 150 ? 17.875 20.984 -0.753 1 98.75 150 ASP B CA 1
ATOM 3629 C C . ASP B 1 150 ? 18.203 22.406 -0.307 1 98.75 150 ASP B C 1
ATOM 3631 O O . ASP B 1 150 ? 19.188 23 -0.757 1 98.75 150 ASP B O 1
ATOM 3635 N N . GLY B 1 151 ? 17.359 22.953 0.552 1 98.31 151 GLY B N 1
ATOM 3636 C CA . GLY B 1 151 ? 17.641 24.25 1.143 1 98.31 151 GLY B CA 1
ATOM 3637 C C . GLY B 1 151 ? 18.828 24.219 2.104 1 98.31 151 GLY B C 1
ATOM 3638 O O . GLY B 1 151 ? 19.234 23.156 2.553 1 98.31 151 GLY B O 1
ATOM 3639 N N . LEU B 1 152 ? 19.328 25.422 2.441 1 97.31 152 LEU B N 1
ATOM 3640 C CA . LEU B 1 152 ? 20.547 25.516 3.256 1 97.31 152 LEU B CA 1
ATOM 3641 C C . LEU B 1 152 ? 20.234 26.109 4.621 1 97.31 152 LEU B C 1
ATOM 3643 O O . LEU B 1 152 ? 21.078 26.109 5.52 1 97.31 152 LEU B O 1
ATOM 3647 N N . VAL B 1 153 ? 19.031 26.578 4.766 1 96.88 153 VAL B N 1
ATOM 3648 C CA . VAL B 1 153 ? 18.703 27.312 5.977 1 96.88 153 VAL B CA 1
ATOM 3649 C C . VAL B 1 153 ? 17.391 26.797 6.562 1 96.88 153 VAL B C 1
ATOM 3651 O O . VAL B 1 153 ? 16.375 26.719 5.863 1 96.88 153 VAL B O 1
ATOM 3654 N N . ALA B 1 154 ? 17.422 26.391 7.812 1 97.38 154 ALA B N 1
ATOM 3655 C CA . ALA B 1 154 ? 16.219 26.047 8.539 1 97.38 154 ALA B CA 1
ATOM 3656 C C . ALA B 1 154 ? 15.484 27.297 9.023 1 97.38 154 ALA B C 1
ATOM 3658 O O . ALA B 1 154 ? 16.094 28.375 9.156 1 97.38 154 ALA B O 1
ATOM 3659 N N . ASN B 1 155 ? 14.219 27.203 9.266 1 98.12 155 ASN B N 1
ATOM 3660 C CA . ASN B 1 155 ? 13.375 28.359 9.586 1 98.12 155 ASN B CA 1
ATOM 3661 C C . ASN B 1 155 ? 12.383 28.031 10.695 1 98.12 155 ASN B C 1
ATOM 3663 O O . ASN B 1 155 ? 11.195 27.828 10.43 1 98.12 155 ASN B O 1
ATOM 3667 N N . GLN B 1 156 ? 12.859 28.047 11.93 1 98.25 156 GLN B N 1
ATOM 3668 C CA . GLN B 1 156 ? 12.023 27.703 13.078 1 98.25 156 GLN B CA 1
ATOM 3669 C C . GLN B 1 156 ? 10.859 28.672 13.211 1 98.25 156 GLN B C 1
ATOM 3671 O O . GLN B 1 156 ? 9.727 28.266 13.477 1 98.25 156 GLN B O 1
ATOM 3676 N N . SER B 1 157 ? 11.141 29.984 13.039 1 98.19 157 SER B N 1
ATOM 3677 C CA . SER B 1 157 ? 10.102 31.016 13.148 1 98.19 157 SER B CA 1
ATOM 3678 C C . SER B 1 157 ? 9.039 30.828 12.07 1 98.19 157 SER B C 1
ATOM 3680 O O . SER B 1 157 ? 7.844 30.984 12.336 1 98.19 157 SER B O 1
ATOM 3682 N N . GLY B 1 158 ? 9.469 30.531 10.859 1 98 158 GLY B N 1
ATOM 3683 C CA . GLY B 1 158 ? 8.531 30.234 9.789 1 98 158 GLY B CA 1
ATOM 3684 C C . GLY B 1 158 ? 7.641 29.047 10.078 1 98 158 GLY B C 1
ATOM 3685 O O . GLY B 1 158 ? 6.445 29.062 9.773 1 98 158 GLY B O 1
ATOM 3686 N N . ALA B 1 159 ? 8.219 28 10.672 1 98.44 159 ALA B N 1
ATOM 3687 C CA . ALA B 1 159 ? 7.438 26.828 11.047 1 98.44 159 ALA B CA 1
ATOM 3688 C C . ALA B 1 159 ? 6.406 27.172 12.125 1 98.44 159 ALA B C 1
ATOM 3690 O O . ALA B 1 159 ? 5.277 26.672 12.086 1 98.44 159 ALA B O 1
ATOM 3691 N N . ASN B 1 160 ? 6.773 28.031 13.039 1 98 160 ASN B N 1
ATOM 3692 C CA . ASN B 1 160 ? 5.875 28.438 14.117 1 98 160 ASN B CA 1
ATOM 3693 C C . ASN B 1 160 ? 4.684 29.234 13.578 1 98 160 ASN B C 1
ATOM 3695 O O . ASN B 1 160 ? 3.576 29.125 14.109 1 98 160 ASN B O 1
ATOM 3699 N N . SER B 1 161 ? 4.902 29.953 12.555 1 97.06 161 SER B N 1
ATOM 3700 C CA . SER B 1 161 ? 3.861 30.875 12.094 1 97.06 161 SER B CA 1
ATOM 3701 C C . SER B 1 161 ? 3.135 30.312 10.875 1 97.06 161 SER B C 1
ATOM 3703 O O . SER B 1 161 ? 1.948 30.578 10.672 1 97.06 161 SER B O 1
ATOM 3705 N N . GLY B 1 162 ? 3.814 29.578 10.055 1 97.12 162 GLY B N 1
ATOM 3706 C CA . GLY B 1 162 ? 3.291 29.219 8.7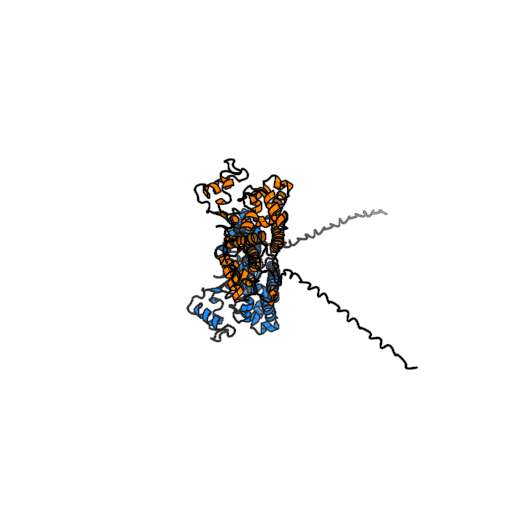42 1 97.12 162 GLY B CA 1
ATOM 3707 C C . GLY B 1 162 ? 2.516 27.906 8.75 1 97.12 162 GLY B C 1
ATOM 3708 O O . GLY B 1 162 ? 1.678 27.672 7.879 1 97.12 162 GLY B O 1
ATOM 3709 N N . LEU B 1 163 ? 2.744 27.016 9.703 1 98.38 163 LEU B N 1
ATOM 3710 C CA . LEU B 1 163 ? 2.076 25.719 9.75 1 98.38 163 LEU B CA 1
ATOM 3711 C C . LEU B 1 163 ? 0.707 25.828 10.414 1 98.38 163 LEU B C 1
ATOM 3713 O O . LEU B 1 163 ? 0.582 26.422 11.492 1 98.38 163 LEU B O 1
ATOM 3717 N N . PRO B 1 164 ? -0.336 25.328 9.727 1 97.81 164 PRO B N 1
ATOM 3718 C CA . PRO B 1 164 ? -1.646 25.312 10.383 1 97.81 164 PRO B CA 1
ATOM 3719 C C . PRO B 1 164 ? -1.651 24.531 11.688 1 97.81 164 PRO B C 1
ATOM 3721 O O . PRO B 1 164 ? -1.044 23.453 11.773 1 97.81 164 PRO B O 1
ATOM 3724 N N . ALA B 1 165 ? -2.35 25.094 12.672 1 97 165 ALA B N 1
ATOM 3725 C CA . ALA B 1 165 ? -2.414 24.453 13.984 1 97 165 ALA B CA 1
ATOM 3726 C C . ALA B 1 165 ? -3.742 23.734 14.18 1 97 165 ALA B C 1
ATOM 3728 O O . ALA B 1 165 ? -4.75 24.094 13.57 1 97 165 ALA B O 1
ATOM 3729 N N . PRO B 1 166 ? -3.754 22.719 15.086 1 97 166 PRO B N 1
ATOM 3730 C CA . PRO B 1 166 ? -4.961 21.922 15.289 1 97 166 PRO B CA 1
ATOM 3731 C C . PRO B 1 166 ? -6.082 22.703 15.977 1 97 166 PRO B C 1
ATOM 3733 O O . PRO B 1 166 ? -7.223 22.234 16.016 1 97 166 PRO B O 1
ATOM 3736 N N . THR B 1 167 ? -5.84 23.938 16.453 1 95.44 167 THR B N 1
ATOM 3737 C CA . THR B 1 167 ? -6.828 24.703 17.203 1 95.44 167 THR B CA 1
ATOM 3738 C C . THR B 1 167 ? -7.242 25.969 16.453 1 95.44 167 THR B C 1
ATOM 3740 O O . THR B 1 167 ? -8.039 26.766 16.938 1 95.44 167 THR B O 1
ATOM 3743 N N . GLU B 1 168 ? -6.707 26.172 15.273 1 96.69 168 GLU B N 1
ATOM 3744 C CA . GLU B 1 168 ? -6.957 27.406 14.539 1 96.69 168 GLU B CA 1
ATOM 3745 C C . GLU B 1 168 ? -8.32 27.375 13.867 1 96.69 168 GLU B C 1
ATOM 3747 O O . GLU B 1 168 ? -8.836 26.312 13.523 1 96.69 168 GLU B O 1
ATOM 3752 N N . ALA B 1 169 ? -8.82 28.594 13.664 1 96.94 169 ALA B N 1
ATOM 3753 C CA . ALA B 1 169 ? -10.102 28.766 12.992 1 96.94 169 ALA B CA 1
ATOM 3754 C C . ALA B 1 169 ? -9.961 28.547 11.484 1 96.94 169 ALA B C 1
ATOM 3756 O O . ALA B 1 169 ? -8.859 28.625 10.945 1 96.94 169 ALA B O 1
ATOM 3757 N N . LEU B 1 170 ? -11.086 28.297 10.867 1 98.44 170 LEU B N 1
ATOM 3758 C CA . LEU B 1 170 ? -11.102 27.906 9.461 1 98.44 170 LEU B CA 1
ATOM 3759 C C . LEU B 1 170 ? -10.531 29.016 8.578 1 98.44 170 LEU B C 1
ATOM 3761 O O . LEU B 1 170 ? -9.789 28.734 7.637 1 98.44 170 LEU B O 1
ATOM 3765 N N . ASP B 1 171 ? -10.859 30.266 8.859 1 98.12 171 ASP B N 1
ATOM 3766 C CA . ASP B 1 171 ? -10.375 31.375 8.039 1 98.12 171 ASP B CA 1
ATOM 3767 C C . ASP B 1 171 ? -8.859 31.484 8.109 1 98.12 171 ASP B C 1
ATOM 3769 O O . ASP B 1 171 ? -8.211 31.812 7.109 1 98.12 171 ASP B O 1
ATOM 3773 N N . ILE B 1 172 ? -8.289 31.203 9.273 1 98.25 172 ILE B N 1
ATOM 3774 C CA . ILE B 1 172 ? -6.84 31.25 9.445 1 98.25 172 ILE B CA 1
ATOM 3775 C C . ILE B 1 172 ? -6.184 30.125 8.656 1 98.25 172 ILE B C 1
ATOM 3777 O O . ILE B 1 172 ? -5.188 30.344 7.965 1 98.25 172 ILE B O 1
ATOM 3781 N N . ILE B 1 173 ? -6.77 28.922 8.703 1 98.62 173 ILE B N 1
ATOM 3782 C CA . ILE B 1 173 ? -6.238 27.766 7.98 1 98.62 173 ILE B CA 1
ATOM 3783 C C . ILE B 1 173 ? -6.281 28.031 6.477 1 98.62 173 ILE B C 1
ATOM 3785 O O . ILE B 1 173 ? -5.289 27.828 5.773 1 98.62 173 ILE B O 1
ATOM 3789 N N . ILE B 1 174 ? -7.426 28.562 6.023 1 98.69 174 ILE B N 1
ATOM 3790 C CA . ILE B 1 174 ? -7.59 28.875 4.605 1 98.69 174 ILE B CA 1
ATOM 3791 C C . ILE B 1 174 ? -6.547 29.906 4.18 1 98.69 174 ILE B C 1
ATOM 3793 O O . ILE B 1 174 ? -5.934 29.781 3.117 1 98.69 174 ILE B O 1
ATOM 3797 N N . SER B 1 175 ? -6.289 30.875 5.023 1 98.5 175 SER B N 1
ATOM 3798 C CA . SER B 1 175 ? -5.32 31.922 4.707 1 98.5 175 SER B CA 1
ATOM 3799 C C . SER B 1 175 ? -3.91 31.359 4.613 1 98.5 175 SER B C 1
ATOM 3801 O O . SER B 1 175 ? -3.121 31.781 3.764 1 98.5 175 SER B O 1
ATOM 3803 N N . LYS B 1 176 ? -3.562 30.438 5.465 1 98.5 176 LYS B N 1
ATOM 3804 C CA . LYS B 1 176 ? -2.236 29.828 5.441 1 98.5 176 LYS B CA 1
ATOM 3805 C C . LYS B 1 176 ? -2.043 28.984 4.188 1 98.5 176 LYS B C 1
ATOM 3807 O O . LYS B 1 176 ? -0.955 28.969 3.607 1 98.5 176 LYS B O 1
ATOM 3812 N N . PHE B 1 177 ? -3.092 28.266 3.781 1 98.81 177 PHE B N 1
ATOM 3813 C CA . PHE B 1 177 ? -3.025 27.516 2.533 1 98.81 177 PHE B CA 1
ATOM 3814 C C . PHE B 1 177 ? -2.91 28.453 1.34 1 98.81 177 PHE B C 1
ATOM 3816 O O . PHE B 1 177 ? -2.119 28.219 0.426 1 98.81 177 PHE B O 1
ATOM 3823 N N . ALA B 1 178 ? -3.666 29.547 1.365 1 98.62 178 ALA B N 1
ATOM 3824 C CA . ALA B 1 178 ? -3.625 30.531 0.28 1 98.62 178 ALA B CA 1
ATOM 3825 C C . ALA B 1 178 ? -2.24 31.156 0.156 1 98.62 178 ALA B C 1
ATOM 3827 O O . ALA B 1 178 ? -1.789 31.453 -0.949 1 98.62 178 ALA B O 1
ATOM 3828 N N . ALA B 1 179 ? -1.604 31.344 1.243 1 98.25 179 ALA B N 1
ATOM 3829 C CA . ALA B 1 179 ? -0.289 31.969 1.279 1 98.25 179 ALA B CA 1
ATOM 3830 C C . ALA B 1 179 ? 0.733 31.156 0.488 1 98.25 179 ALA B C 1
ATOM 3832 O O . ALA B 1 179 ? 1.743 31.703 0.031 1 98.25 179 ALA B O 1
ATOM 3833 N N . VAL B 1 180 ? 0.437 29.844 0.309 1 98.19 180 VAL B N 1
ATOM 3834 C CA . VAL B 1 180 ? 1.379 29.016 -0.431 1 98.19 180 VAL B CA 1
ATOM 3835 C C . VAL B 1 180 ? 0.745 28.562 -1.742 1 98.19 180 VAL B C 1
ATOM 3837 O O . VAL B 1 180 ? 1.148 27.547 -2.314 1 98.19 180 VAL B O 1
ATOM 3840 N N . GLY B 1 181 ? -0.308 29.203 -2.156 1 98.25 181 GLY B N 1
ATOM 3841 C CA . GLY B 1 181 ? -0.874 29.016 -3.484 1 98.25 181 GLY B CA 1
ATOM 3842 C C . GLY B 1 181 ? -1.898 27.891 -3.547 1 98.25 181 GLY B C 1
ATOM 3843 O O . GLY B 1 181 ? -2.223 27.406 -4.629 1 98.25 181 GLY B O 1
ATOM 3844 N N . LEU B 1 182 ? -2.393 27.469 -2.391 1 98.75 182 LEU B N 1
ATOM 3845 C CA . LEU B 1 182 ? -3.385 26.391 -2.348 1 98.75 182 LEU B CA 1
ATOM 3846 C C . LEU B 1 182 ? -4.781 26.953 -2.096 1 98.75 182 LEU B C 1
ATOM 3848 O O . LEU B 1 182 ? -4.922 28.062 -1.573 1 98.75 182 LEU B O 1
ATOM 3852 N N . ASN B 1 183 ? -5.785 26.219 -2.539 1 98.69 183 ASN B N 1
ATOM 3853 C CA . ASN B 1 183 ? -7.156 26.703 -2.443 1 98.69 183 ASN B CA 1
ATOM 3854 C C . ASN B 1 183 ? -7.984 25.859 -1.479 1 98.69 183 ASN B C 1
ATOM 3856 O O . ASN B 1 183 ? -7.438 25.031 -0.75 1 98.69 183 ASN B O 1
ATOM 3860 N N . ILE B 1 184 ? -9.258 26.109 -1.493 1 98.75 184 ILE B N 1
ATOM 3861 C CA . ILE B 1 184 ? -10.164 25.516 -0.518 1 98.75 184 ILE B CA 1
ATOM 3862 C C . ILE B 1 184 ? -10.227 24 -0.719 1 98.75 184 ILE B C 1
ATOM 3864 O O . ILE B 1 184 ? -10.297 23.234 0.25 1 98.75 184 ILE B O 1
ATOM 3868 N N . THR B 1 185 ? -10.25 23.531 -1.948 1 98.88 185 THR B N 1
ATOM 3869 C CA . THR B 1 185 ? -10.227 22.109 -2.232 1 98.88 185 THR B CA 1
ATOM 3870 C C . THR B 1 185 ? -8.977 21.453 -1.647 1 98.88 185 THR B C 1
ATOM 3872 O O . THR B 1 185 ? -9.039 20.359 -1.076 1 98.88 185 THR B O 1
ATOM 3875 N N . ASP B 1 186 ? -7.883 22.172 -1.727 1 98.94 186 ASP B N 1
ATOM 3876 C CA . ASP B 1 186 ? -6.629 21.672 -1.185 1 98.94 186 ASP B CA 1
ATOM 3877 C C . ASP B 1 186 ? -6.684 21.578 0.339 1 98.94 186 ASP B C 1
ATOM 3879 O O . ASP B 1 186 ? -6.152 20.641 0.931 1 98.94 186 ASP B O 1
ATOM 3883 N N . VAL B 1 187 ? -7.332 22.547 0.962 1 98.94 187 VAL B N 1
ATOM 3884 C CA . VAL B 1 187 ? -7.473 22.531 2.414 1 98.94 187 VAL B CA 1
ATOM 3885 C C . VAL B 1 187 ? -8.156 21.25 2.861 1 98.94 187 VAL B C 1
ATOM 3887 O O . VAL B 1 187 ? -7.648 20.531 3.734 1 98.94 187 VAL B O 1
ATOM 3890 N N . VAL B 1 188 ? -9.25 20.938 2.195 1 98.94 188 VAL B N 1
ATOM 3891 C CA . VAL B 1 188 ? -10.07 19.812 2.656 1 98.94 188 VAL B CA 1
ATOM 3892 C C . VAL B 1 188 ? -9.422 18.5 2.24 1 98.94 188 VAL B C 1
ATOM 3894 O O . VAL B 1 188 ? -9.336 17.562 3.039 1 98.94 188 VAL B O 1
ATOM 3897 N N . SER B 1 189 ? -8.914 18.406 1.013 1 98.88 189 SER B N 1
ATOM 3898 C CA . SER B 1 189 ? -8.344 17.156 0.526 1 98.88 189 SER B CA 1
ATOM 3899 C C . SER B 1 189 ? -7.062 16.812 1.28 1 98.88 189 SER B C 1
ATOM 3901 O O . SER B 1 189 ? -6.871 15.664 1.688 1 98.88 189 SER B O 1
ATOM 3903 N N . LEU B 1 190 ? -6.188 17.797 1.564 1 98.94 190 LEU B N 1
ATOM 3904 C CA . LEU B 1 190 ? -4.949 17.5 2.279 1 98.94 190 LEU B CA 1
ATOM 3905 C C . LEU B 1 190 ? -5.223 17.219 3.75 1 98.94 190 LEU B C 1
ATOM 3907 O O . LEU B 1 190 ? -4.504 16.422 4.375 1 98.94 190 LEU B O 1
ATOM 3911 N N . SER B 1 191 ? -6.309 17.812 4.32 1 98.88 191 SER B N 1
ATOM 3912 C CA . SER B 1 191 ? -6.711 17.453 5.676 1 98.88 191 SER B CA 1
ATOM 3913 C C . SER B 1 191 ? -7.117 15.992 5.766 1 98.88 191 SER B C 1
ATOM 3915 O O . SER B 1 191 ? -7.012 15.375 6.824 1 98.88 191 SER B O 1
ATOM 3917 N N . GLY B 1 192 ? -7.543 15.445 4.578 1 98.75 192 GLY B N 1
ATOM 3918 C CA . GLY B 1 192 ? -7.914 14.039 4.516 1 98.75 192 GLY B CA 1
ATOM 3919 C C . GLY B 1 192 ? -6.754 13.109 4.809 1 98.75 192 GLY B C 1
ATOM 3920 O O . GLY B 1 192 ? -6.957 11.93 5.09 1 98.75 192 GLY B O 1
ATOM 3921 N N . ALA B 1 193 ? -5.496 13.633 4.816 1 98.69 193 ALA B N 1
ATOM 3922 C CA . ALA B 1 193 ? -4.344 12.828 5.215 1 98.69 193 ALA B CA 1
ATOM 3923 C C . ALA B 1 193 ? -4.484 12.336 6.652 1 98.69 193 ALA B C 1
ATOM 3925 O O . ALA B 1 193 ? -3.857 11.352 7.047 1 98.69 193 ALA B O 1
ATOM 3926 N N . HIS B 1 194 ? -5.355 12.961 7.434 1 98.75 194 HIS B N 1
ATOM 3927 C CA . HIS B 1 194 ? -5.594 12.594 8.82 1 98.75 194 HIS B CA 1
ATOM 3928 C C . HIS B 1 194 ? -6.422 11.312 8.922 1 98.75 194 HIS B C 1
ATOM 3930 O O . HIS B 1 194 ? -6.785 10.891 10.023 1 98.75 194 HIS B O 1
ATOM 3936 N N . THR B 1 195 ? -6.699 10.664 7.789 1 98.44 195 THR B N 1
ATOM 3937 C CA . THR B 1 195 ? -7.285 9.328 7.816 1 98.44 195 THR B CA 1
ATOM 3938 C C . THR B 1 195 ? -6.301 8.32 8.398 1 98.44 195 THR B C 1
ATOM 3940 O O . THR B 1 195 ? -6.695 7.219 8.797 1 98.44 195 THR B O 1
ATOM 3943 N N . ILE B 1 196 ? -5.012 8.688 8.438 1 98.44 196 ILE B N 1
ATOM 3944 C CA . ILE B 1 196 ? -4.016 7.859 9.102 1 98.44 196 ILE B CA 1
ATOM 3945 C C . ILE B 1 196 ? -3.242 8.703 10.117 1 98.44 196 ILE B C 1
ATOM 3947 O O . ILE B 1 196 ? -3.156 9.922 9.984 1 98.44 196 ILE B O 1
ATOM 3951 N N . GLY B 1 197 ? -2.736 8.016 11.234 1 97.56 197 GLY B N 1
ATOM 3952 C CA . GLY B 1 197 ? -1.875 8.695 12.188 1 97.56 197 GLY B CA 1
ATOM 3953 C C . GLY B 1 197 ? -2.531 8.898 13.539 1 97.56 197 GLY B C 1
ATOM 3954 O O . GLY B 1 197 ? -3.707 8.578 13.719 1 97.56 197 GLY B O 1
ATOM 3955 N N . LEU B 1 198 ? -1.769 9.422 14.445 1 97.69 198 LEU B N 1
ATOM 3956 C CA . LEU B 1 198 ? -2.162 9.703 15.82 1 97.69 198 LEU B CA 1
ATOM 3957 C C . LEU B 1 198 ? -1.877 11.156 16.188 1 97.69 198 LEU B C 1
ATOM 3959 O O . LEU B 1 198 ? -1.03 11.805 15.562 1 97.69 198 LEU B O 1
ATOM 3963 N N . ALA B 1 199 ? -2.59 11.617 17.109 1 97.38 199 ALA B N 1
ATOM 3964 C CA . ALA B 1 199 ? -2.33 12.945 17.656 1 97.38 199 ALA B CA 1
ATOM 3965 C C . ALA B 1 199 ? -2.143 12.875 19.172 1 97.38 199 ALA B C 1
ATOM 3967 O O . ALA B 1 199 ? -2.814 12.094 19.859 1 97.38 199 ALA B O 1
ATOM 3968 N N . ARG B 1 200 ? -1.327 13.719 19.672 1 96.5 200 ARG B N 1
ATOM 3969 C CA . ARG B 1 200 ? -1.128 13.82 21.109 1 96.5 200 ARG B CA 1
ATOM 3970 C C . ARG B 1 200 ? -2.332 14.469 21.781 1 96.5 200 ARG B C 1
ATOM 3972 O O . ARG B 1 200 ? -2.916 15.414 21.25 1 96.5 200 ARG B O 1
ATOM 3979 N N . CYS B 1 201 ? -2.588 13.984 22.984 1 97.25 201 CYS B N 1
ATOM 3980 C CA . CYS B 1 201 ? -3.697 14.516 23.781 1 97.25 201 CYS B CA 1
ATOM 3981 C C . CYS B 1 201 ? -3.576 16.016 23.953 1 97.25 201 CYS B C 1
ATOM 3983 O O . CYS B 1 201 ? -4.582 16.734 23.938 1 97.25 201 CYS B O 1
ATOM 3985 N N . ALA B 1 202 ? -2.371 16.5 23.969 1 94.94 202 ALA B N 1
ATOM 3986 C CA . ALA B 1 202 ? -2.109 17.922 24.188 1 94.94 202 ALA B CA 1
ATOM 3987 C C . ALA B 1 202 ? -2.705 18.766 23.062 1 94.94 202 ALA B C 1
ATOM 3989 O O . ALA B 1 202 ? -3.039 19.938 23.266 1 94.94 202 ALA B O 1
ATOM 3990 N N . THR B 1 203 ? -2.904 18.172 21.906 1 96 203 THR B N 1
ATOM 3991 C CA . THR B 1 203 ? -3.279 18.953 20.734 1 96 203 THR B CA 1
ATOM 3992 C C . THR B 1 203 ? -4.797 19.109 20.656 1 96 203 THR B C 1
ATOM 3994 O O . THR B 1 203 ? -5.301 19.875 19.828 1 96 203 THR B O 1
ATOM 3997 N N . PHE B 1 204 ? -5.535 18.375 21.578 1 97.38 204 PHE B N 1
ATOM 3998 C CA . PHE B 1 204 ? -6.988 18.484 21.5 1 97.38 204 PHE B CA 1
ATOM 3999 C C . PHE B 1 204 ? -7.605 18.484 22.891 1 97.38 204 PHE B C 1
ATOM 4001 O O . PHE B 1 204 ? -8.828 18.391 23.031 1 97.38 204 PHE B O 1
ATOM 4008 N N . SER B 1 205 ? -6.832 18.641 23.953 1 96.62 205 SER B N 1
ATOM 4009 C CA . SER B 1 205 ? -7.316 18.625 25.328 1 96.62 205 SER B CA 1
ATOM 4010 C C . SER B 1 205 ? -8.328 19.734 25.578 1 96.62 205 SER B C 1
ATOM 4012 O O . SER B 1 205 ? -9.273 19.562 26.344 1 96.62 205 SER B O 1
ATOM 4014 N N . ASN B 1 206 ? -8.117 20.875 24.969 1 95.5 206 ASN B N 1
ATOM 4015 C CA . ASN B 1 206 ? -9.039 22 25.125 1 95.5 206 ASN B CA 1
ATOM 4016 C C . ASN B 1 206 ? -10.453 21.625 24.688 1 95.5 206 ASN B C 1
ATOM 4018 O O . ASN B 1 206 ? -11.43 22.094 25.281 1 95.5 206 ASN B O 1
ATOM 4022 N N . ARG B 1 207 ? -10.578 20.75 23.703 1 97.38 207 ARG B N 1
ATOM 4023 C CA . ARG B 1 207 ? -11.883 20.328 23.203 1 97.38 207 ARG B CA 1
ATOM 4024 C C . ARG B 1 207 ? -12.594 19.438 24.219 1 97.38 207 ARG B C 1
ATOM 4026 O O . ARG B 1 207 ? -13.82 19.375 24.25 1 97.38 207 ARG B O 1
ATOM 4033 N N . LEU B 1 208 ? -11.789 18.812 25.109 1 98 208 LEU B N 1
ATOM 4034 C CA . LEU B 1 208 ? -12.328 17.812 26.031 1 98 208 LEU B CA 1
ATOM 4035 C C . LEU B 1 208 ? -12.805 18.469 27.328 1 98 208 LEU B C 1
ATOM 4037 O O . LEU B 1 208 ? -13.734 17.969 27.969 1 98 208 LEU B O 1
ATOM 4041 N N . PHE B 1 209 ? -12.188 19.594 27.672 1 96.69 209 PHE B N 1
ATOM 4042 C CA . PHE B 1 209 ? -12.414 20.031 29.047 1 96.69 209 PHE B CA 1
ATOM 4043 C C . PHE B 1 209 ? -12.727 21.516 29.094 1 96.69 209 PHE B C 1
ATOM 4045 O O . PHE B 1 209 ? -13.367 21.984 30.031 1 96.69 209 PHE B O 1
ATOM 4052 N N . ASN B 1 210 ? -12.273 22.328 28.172 1 95.12 210 ASN B N 1
ATOM 4053 C CA . ASN B 1 210 ? -12.383 23.781 28.234 1 95.12 210 ASN B CA 1
ATOM 4054 C C . ASN B 1 210 ? -12.391 24.391 26.828 1 95.12 210 ASN B C 1
ATOM 4056 O O . ASN B 1 210 ? -11.555 25.25 26.516 1 95.12 210 ASN B O 1
ATOM 4060 N N . PHE B 1 211 ? -13.445 24.016 26.109 1 94.5 211 PHE B N 1
ATOM 4061 C CA . PHE B 1 211 ? -13.523 24.453 24.719 1 94.5 211 PHE B CA 1
ATOM 4062 C C . PHE B 1 211 ? -13.82 25.953 24.641 1 94.5 211 PHE B C 1
ATOM 4064 O O . PHE B 1 211 ? -14.828 26.422 25.188 1 94.5 211 PHE B O 1
ATOM 4071 N N . SER B 1 212 ? -12.883 26.641 24.016 1 89.69 212 SER B N 1
ATOM 4072 C CA . SER B 1 212 ? -13.008 28.094 23.828 1 89.69 212 SER B CA 1
ATOM 4073 C C . SER B 1 212 ? -13.117 28.812 25.156 1 89.69 212 SER B C 1
ATOM 4075 O O . SER B 1 212 ? -13.812 29.828 25.266 1 89.69 212 SER B O 1
ATOM 4077 N N . GLY B 1 213 ? -12.633 28.219 26.188 1 91 213 GLY B N 1
ATOM 4078 C CA . GLY B 1 213 ? -12.594 28.875 27.484 1 91 213 GLY B CA 1
ATOM 4079 C C . GLY B 1 213 ? -13.914 28.797 28.234 1 91 213 GLY B C 1
ATOM 4080 O O . GLY B 1 213 ? -14.125 29.516 29.203 1 91 213 GLY B O 1
ATOM 4081 N N . THR B 1 214 ? -14.789 27.938 27.812 1 93.12 214 THR B N 1
ATOM 4082 C CA . THR B 1 214 ? -16.125 27.891 28.391 1 93.12 214 THR B CA 1
ATOM 4083 C C . THR B 1 214 ? -16.141 27.031 29.656 1 93.12 214 THR B C 1
ATOM 4085 O O . THR B 1 214 ? -17.109 27.062 30.422 1 93.12 214 THR B O 1
ATOM 4088 N N . GLY B 1 215 ? -15.094 26.234 29.797 1 94.44 215 GLY B N 1
ATOM 4089 C CA . GLY B 1 215 ? -15.07 25.297 30.906 1 94.44 215 GLY B CA 1
ATOM 4090 C C . GLY B 1 215 ? -15.797 24 30.609 1 94.44 215 GLY B C 1
ATOM 4091 O O . GLY B 1 215 ? -15.836 23.109 31.453 1 94.44 215 GLY B O 1
ATOM 4092 N N . ALA B 1 216 ? -16.328 23.969 29.438 1 96.88 216 ALA B N 1
ATOM 4093 C CA . ALA B 1 216 ? -17.062 22.781 29 1 96.88 216 ALA B CA 1
ATOM 4094 C C . ALA B 1 216 ? -16.438 22.172 27.75 1 96.88 216 ALA B C 1
ATOM 4096 O O . ALA B 1 216 ? -15.633 22.812 27.078 1 96.88 216 ALA B O 1
ATOM 4097 N N . PRO B 1 217 ? -16.766 20.922 27.516 1 97.94 217 PRO B N 1
ATOM 4098 C CA . PRO B 1 217 ? -16.266 20.297 26.281 1 97.94 217 PRO B CA 1
ATOM 4099 C C . PRO B 1 217 ? -16.859 20.906 25.016 1 97.94 217 PRO B C 1
ATOM 4101 O O . PRO B 1 217 ? -17.859 21.609 25.094 1 97.94 217 PRO B O 1
ATOM 4104 N N . ASP B 1 218 ? -16.125 20.734 23.922 1 97.62 218 ASP B N 1
ATOM 4105 C CA . ASP B 1 218 ? -16.641 21.094 22.609 1 97.62 218 ASP B CA 1
ATOM 4106 C C . ASP B 1 218 ? -17.969 20.391 22.328 1 97.62 218 ASP B C 1
ATOM 4108 O O . ASP B 1 218 ? -18.031 19.172 22.281 1 97.62 218 ASP B O 1
ATOM 4112 N N . SER B 1 219 ? -19 21.141 22.141 1 96.44 219 SER B N 1
ATOM 4113 C CA . SER B 1 219 ? -20.344 20.594 22.016 1 96.44 219 SER B CA 1
ATOM 4114 C C . SER B 1 219 ? -20.516 19.812 20.719 1 96.44 219 SER B C 1
ATOM 4116 O O . SER B 1 219 ? -21.484 19.062 20.547 1 96.44 219 SER B O 1
ATOM 4118 N N . THR B 1 220 ? -19.562 20 19.766 1 96.5 220 THR B N 1
ATOM 4119 C CA . THR B 1 220 ? -19.672 19.297 18.484 1 96.5 220 THR B CA 1
ATOM 4120 C C . THR B 1 220 ? -19.172 17.859 18.609 1 96.5 220 THR B C 1
ATOM 4122 O O . THR B 1 220 ? -19.406 17.031 17.734 1 96.5 220 THR B O 1
ATOM 4125 N N . LEU B 1 221 ? -18.5 17.516 19.719 1 98.19 221 LEU B N 1
ATOM 4126 C CA . LEU B 1 221 ? -17.938 16.172 19.891 1 98.19 221 LEU B CA 1
ATOM 4127 C C . LEU B 1 221 ? -19.031 15.164 20.203 1 98.19 221 LEU B C 1
ATOM 4129 O O . LEU B 1 221 ? -19.875 15.398 21.094 1 98.19 221 LEU B O 1
ATOM 4133 N N . GLU B 1 222 ? -19 14.094 19.5 1 98.19 222 GLU B N 1
ATOM 4134 C CA . GLU B 1 222 ? -19.922 12.992 19.812 1 98.19 222 GLU B CA 1
ATOM 4135 C C . GLU B 1 222 ? -19.703 12.469 21.219 1 98.19 222 GLU B C 1
ATOM 4137 O O . GLU B 1 222 ? -18.562 12.336 21.672 1 98.19 222 GLU B O 1
ATOM 4142 N N . GLN B 1 223 ? -20.75 12.141 21.938 1 97.81 223 GLN B N 1
ATOM 4143 C CA . GLN B 1 223 ? -20.719 11.945 23.391 1 97.81 223 GLN B CA 1
ATOM 4144 C C . GLN B 1 223 ? -19.891 10.727 23.766 1 97.81 223 GLN B C 1
ATOM 4146 O O . GLN B 1 223 ? -19.078 10.781 24.703 1 97.81 223 GLN B O 1
ATOM 4151 N N . SER B 1 224 ? -20.078 9.617 23.109 1 97.94 224 SER B N 1
ATOM 4152 C CA . SER B 1 224 ? -19.312 8.43 23.469 1 97.94 224 SER B CA 1
ATOM 4153 C C . SER B 1 224 ? -17.828 8.641 23.203 1 97.94 224 SER B C 1
ATOM 4155 O O . SER B 1 224 ? -16.984 8.172 23.969 1 97.94 224 SER B O 1
ATOM 4157 N N . MET B 1 225 ? -17.562 9.344 22.156 1 98.06 225 MET B N 1
ATOM 4158 C CA . MET B 1 225 ? -16.156 9.648 21.844 1 98.06 225 MET B CA 1
ATOM 4159 C C . MET B 1 225 ? -15.57 10.586 22.906 1 98.06 225 MET B C 1
ATOM 4161 O O . MET B 1 225 ? -14.43 10.406 23.312 1 98.06 225 MET B O 1
ATOM 4165 N N . LEU B 1 226 ? -16.312 11.547 23.312 1 98.38 226 LEU B N 1
ATOM 4166 C CA . LEU B 1 226 ? -15.867 12.461 24.359 1 98.38 226 LEU B CA 1
ATOM 4167 C C . LEU B 1 226 ? -15.484 11.695 25.625 1 98.38 226 LEU B C 1
ATOM 4169 O O . LEU B 1 226 ? -14.398 11.891 26.172 1 98.38 226 LEU B O 1
ATOM 4173 N N . THR B 1 227 ? -16.359 10.766 26.016 1 98.31 227 THR B N 1
ATOM 4174 C CA . THR B 1 227 ? -16.125 9.984 27.219 1 98.31 227 THR B CA 1
ATOM 4175 C C . THR B 1 227 ? -14.867 9.117 27.062 1 98.31 227 THR B C 1
ATOM 4177 O O . THR B 1 227 ? -14.023 9.078 27.969 1 98.31 227 THR B O 1
ATOM 4180 N N . ASP B 1 228 ? -14.758 8.477 25.953 1 98.31 228 ASP B N 1
ATOM 4181 C CA . ASP B 1 228 ? -13.602 7.637 25.672 1 98.31 228 ASP B CA 1
ATOM 4182 C C . ASP B 1 228 ? -12.305 8.453 25.734 1 98.31 228 ASP B C 1
ATOM 4184 O O . ASP B 1 228 ? -11.32 8.016 26.328 1 98.31 228 ASP B O 1
ATOM 4188 N N . LEU B 1 229 ? -12.352 9.641 25.172 1 98.44 229 LEU B N 1
ATOM 4189 C CA . LEU B 1 229 ? -11.148 10.469 25.062 1 98.44 229 LEU B CA 1
ATOM 4190 C C . LEU B 1 229 ? -10.781 11.062 26.422 1 98.44 229 LEU B C 1
ATOM 4192 O O . LEU B 1 229 ? -9.602 11.219 26.734 1 98.44 229 LEU B O 1
ATOM 4196 N N . GLN B 1 230 ? -11.75 11.469 27.188 1 97.94 230 GLN B N 1
ATOM 4197 C CA . GLN B 1 230 ? -11.469 11.992 28.531 1 97.94 230 GLN B CA 1
ATOM 4198 C C . GLN B 1 230 ? -10.797 10.938 29.406 1 97.94 230 GLN B C 1
ATOM 4200 O O . GLN B 1 230 ? -9.953 11.258 30.234 1 97.94 230 GLN B O 1
ATOM 4205 N N . ASN B 1 231 ? -11.188 9.648 29.172 1 97.81 231 ASN B N 1
ATOM 4206 C CA . ASN B 1 231 ? -10.555 8.547 29.891 1 97.81 231 ASN B CA 1
ATOM 4207 C C . ASN B 1 231 ? -9.125 8.312 29.406 1 97.81 231 ASN B C 1
ATOM 4209 O O . ASN B 1 231 ? -8.227 8.055 30.219 1 97.81 231 ASN B O 1
ATOM 4213 N N . GLN B 1 232 ? -8.953 8.469 28.156 1 97.5 232 GLN B N 1
ATOM 4214 C CA . GLN B 1 232 ? -7.656 8.203 27.547 1 97.5 232 GLN B CA 1
ATOM 4215 C C . GLN B 1 232 ? -6.703 9.375 27.75 1 97.5 232 GLN B C 1
ATOM 4217 O O . GLN B 1 232 ? -5.488 9.18 27.844 1 97.5 232 GLN B O 1
ATOM 4222 N N . CYS B 1 233 ? -7.25 10.531 27.797 1 97.62 233 CYS B N 1
ATOM 4223 C CA . CYS B 1 233 ? -6.492 11.773 27.875 1 97.62 233 CYS B CA 1
ATOM 4224 C C . CYS B 1 233 ? -6.941 12.609 29.062 1 97.62 233 CYS B C 1
ATOM 4226 O O . CYS B 1 233 ? -7.395 13.742 28.891 1 97.62 233 CYS B O 1
ATOM 4228 N N . PRO B 1 234 ? -6.707 12.102 30.234 1 95.31 234 PRO B N 1
ATOM 4229 C CA . PRO B 1 234 ? -7.125 12.891 31.391 1 95.31 234 PRO B CA 1
ATOM 4230 C C . PRO B 1 234 ? -6.297 14.156 31.578 1 95.31 234 PRO B C 1
ATOM 4232 O O . PRO B 1 234 ? -5.16 14.234 31.109 1 95.31 234 PRO B O 1
ATOM 4235 N N . GLN B 1 235 ? -6.836 15.117 32.281 1 92.25 235 GLN B N 1
ATOM 4236 C CA . GLN B 1 235 ? -6.164 16.391 32.5 1 92.25 235 GLN B CA 1
ATOM 4237 C C . GLN B 1 235 ? -4.922 16.219 33.375 1 92.25 235 GLN B C 1
ATOM 4239 O O . GLN B 1 235 ? -4.023 17.062 33.375 1 92.25 235 GLN B O 1
ATOM 4244 N N . THR B 1 236 ? -4.844 15.148 34.062 1 91.5 236 THR B N 1
ATOM 4245 C CA . THR B 1 236 ? -3.754 14.883 34.969 1 91.5 236 THR B CA 1
ATOM 4246 C C . THR B 1 236 ? -2.541 14.32 34.25 1 91.5 236 THR B C 1
ATOM 4248 O O . THR B 1 236 ? -1.459 14.203 34.844 1 91.5 236 THR B O 1
ATOM 4251 N N . SER B 1 237 ? -2.705 13.992 33.031 1 89.88 237 SER B N 1
ATOM 4252 C CA . SER B 1 237 ? -1.599 13.414 32.25 1 89.88 237 SER B CA 1
ATOM 4253 C C . SER B 1 237 ? -0.697 14.492 31.672 1 89.88 237 SER B C 1
ATOM 4255 O O . SER B 1 237 ? -1.027 15.68 31.734 1 89.88 237 SER B O 1
ATOM 4257 N N . ASP B 1 238 ? 0.489 14.141 31.109 1 92.19 238 ASP B N 1
ATOM 4258 C CA . ASP B 1 238 ? 1.429 15.078 30.5 1 92.19 238 ASP B CA 1
ATOM 4259 C C . ASP B 1 238 ? 1.026 15.414 29.078 1 92.19 238 ASP B C 1
ATOM 4261 O O . ASP B 1 238 ? 1.701 16.188 28.406 1 92.19 238 ASP B O 1
ATOM 4265 N N . GLY B 1 239 ? -0.017 14.836 28.625 1 92.75 239 GLY B N 1
ATOM 4266 C CA . GLY B 1 239 ? -0.549 15.164 27.312 1 92.75 239 GLY B CA 1
ATOM 4267 C C . GLY B 1 239 ? 0.137 14.414 26.188 1 92.75 239 GLY B C 1
ATOM 4268 O O . GLY B 1 239 ? -0.145 14.656 25.016 1 92.75 239 GLY B O 1
ATOM 4269 N N . ASN B 1 240 ? 1.011 13.453 26.5 1 93.06 240 ASN B N 1
ATOM 4270 C CA . ASN B 1 240 ? 1.807 12.797 25.469 1 93.06 240 ASN B CA 1
ATOM 4271 C C . ASN B 1 240 ? 1.149 11.508 25 1 93.06 240 ASN B C 1
ATOM 4273 O O . ASN B 1 240 ? 1.545 10.945 23.969 1 93.06 240 ASN B O 1
ATOM 4277 N N . ASN B 1 241 ? 0.062 11.047 25.734 1 95.62 241 ASN B N 1
ATOM 4278 C CA . ASN B 1 241 ? -0.735 9.969 25.172 1 95.62 241 ASN B CA 1
ATOM 4279 C C . ASN B 1 241 ? -1.302 10.336 23.797 1 95.62 241 ASN B C 1
ATOM 4281 O O . ASN B 1 241 ? -1.428 11.523 23.484 1 95.62 241 ASN B O 1
ATOM 4285 N N . THR B 1 242 ? -1.519 9.328 22.953 1 96.75 242 THR B N 1
ATOM 4286 C CA . THR B 1 242 ? -1.979 9.609 21.594 1 96.75 242 THR B CA 1
ATOM 4287 C C . THR B 1 242 ? -3.328 8.945 21.328 1 96.75 242 THR B C 1
ATOM 4289 O O . THR B 1 242 ? -3.703 7.996 22.016 1 96.75 242 THR B O 1
ATOM 4292 N N . ALA B 1 243 ? -4.059 9.531 20.531 1 98.06 243 ALA B N 1
ATOM 4293 C CA . ALA B 1 243 ? -5.316 8.984 20.031 1 98.06 243 ALA B CA 1
ATOM 4294 C C . ALA B 1 243 ? -5.344 8.992 18.5 1 98.06 243 ALA B C 1
ATOM 4296 O O . ALA B 1 243 ? -4.719 9.852 17.875 1 98.06 243 ALA B O 1
ATOM 4297 N N . PRO B 1 244 ? -6.07 8.047 17.891 1 98.06 244 PRO B N 1
ATOM 4298 C CA . PRO B 1 244 ? -6.137 8.008 16.438 1 98.06 244 PRO B CA 1
ATOM 4299 C C . PRO B 1 244 ? -6.859 9.211 15.836 1 98.06 244 PRO B C 1
ATOM 4301 O O . PRO B 1 244 ? -7.898 9.633 16.359 1 98.06 244 PRO B O 1
ATOM 4304 N N . LEU B 1 245 ? -6.277 9.742 14.773 1 98.5 245 LEU B N 1
ATOM 4305 C CA . LEU B 1 245 ? -6.922 10.828 14.047 1 98.5 245 LEU B CA 1
ATOM 4306 C C . LEU B 1 245 ? -8.227 10.359 13.406 1 98.5 245 LEU B C 1
ATOM 4308 O O . LEU B 1 245 ? -9.172 11.141 13.273 1 98.5 245 LEU B O 1
ATOM 4312 N N . ASP B 1 246 ? -8.242 9.133 13.023 1 98.19 246 ASP B N 1
ATOM 4313 C CA . ASP B 1 246 ? -9.414 8.5 12.422 1 98.19 246 ASP B CA 1
ATOM 4314 C C . ASP B 1 246 ? -9.836 7.258 13.211 1 98.19 246 ASP B C 1
ATOM 4316 O O . ASP B 1 246 ? -9.438 6.141 12.883 1 98.19 246 ASP B O 1
ATOM 4320 N N . ARG B 1 247 ? -10.727 7.555 14.148 1 96.44 247 ARG B N 1
ATOM 4321 C CA . ARG B 1 247 ? -11.188 6.484 15.031 1 96.44 247 ARG B CA 1
ATOM 4322 C C . ARG B 1 247 ? -11.883 5.383 14.234 1 96.44 247 ARG B C 1
ATOM 4324 O O . ARG B 1 247 ? -12.672 5.664 13.336 1 96.44 247 ARG B O 1
ATOM 4331 N N . ASN B 1 248 ? -11.555 4.168 14.5 1 92.31 248 ASN B N 1
ATOM 4332 C CA . ASN B 1 248 ? -12.125 2.953 13.922 1 92.31 248 ASN B CA 1
ATOM 4333 C C . ASN B 1 248 ? -11.625 2.721 12.5 1 92.31 248 ASN B C 1
ATOM 4335 O O . ASN B 1 248 ? -12.148 1.861 11.789 1 92.31 248 ASN B O 1
ATOM 4339 N N . SER B 1 249 ? -10.656 3.455 11.977 1 94.38 249 SER B N 1
ATOM 4340 C CA . SER B 1 249 ? -9.914 3.27 10.734 1 94.38 249 SER B CA 1
ATOM 4341 C C . SER B 1 249 ? -8.547 3.947 10.797 1 94.38 249 SER B C 1
ATOM 4343 O O . SER B 1 249 ? -8.25 4.836 10 1 94.38 249 SER B O 1
ATOM 4345 N N . THR B 1 250 ? -7.695 3.52 11.602 1 94.69 250 THR B N 1
ATOM 4346 C CA . THR B 1 250 ? -6.531 4.262 12.07 1 94.69 250 THR B CA 1
ATOM 4347 C C . THR B 1 250 ? -5.395 4.172 11.055 1 94.69 250 THR B C 1
ATOM 4349 O O . THR B 1 250 ? -4.598 5.102 10.922 1 94.69 250 THR B O 1
ATOM 4352 N N . ASP B 1 251 ? -5.34 2.984 10.305 1 93.62 251 ASP B N 1
ATOM 4353 C CA . ASP B 1 251 ? -4.121 2.74 9.539 1 93.62 251 ASP B CA 1
ATOM 4354 C C . ASP B 1 251 ? -4.422 2.641 8.047 1 93.62 251 ASP B C 1
ATOM 4356 O O . ASP B 1 251 ? -3.514 2.441 7.234 1 93.62 251 ASP B O 1
ATOM 4360 N N . LEU B 1 252 ? -5.664 2.805 7.762 1 96.12 252 LEU B N 1
ATOM 4361 C CA . LEU B 1 252 ? -6.055 2.691 6.363 1 96.12 252 LEU B CA 1
ATOM 4362 C C . LEU B 1 252 ? -6.328 4.066 5.762 1 96.12 252 LEU B C 1
ATOM 4364 O O . LEU B 1 252 ? -7.117 4.84 6.309 1 96.12 252 LEU B O 1
ATOM 4368 N N . PHE B 1 253 ? -5.641 4.371 4.66 1 97.94 253 PHE B N 1
ATOM 4369 C CA . PHE B 1 253 ? -5.934 5.609 3.943 1 97.94 253 PHE B CA 1
ATOM 4370 C C . PHE B 1 253 ? -7.234 5.48 3.156 1 97.94 253 PHE B C 1
ATOM 4372 O O . PHE B 1 253 ? -7.262 4.875 2.084 1 97.94 253 PHE B O 1
ATOM 4379 N N . ASP B 1 254 ? -8.312 6.039 3.742 1 96.69 254 ASP B N 1
ATOM 4380 C CA . ASP B 1 254 ? -9.648 5.953 3.16 1 96.69 254 ASP B CA 1
ATOM 4381 C C . ASP B 1 254 ? -10.461 7.203 3.465 1 96.69 254 ASP B C 1
ATOM 4383 O O . ASP B 1 254 ? -9.898 8.273 3.723 1 96.69 254 ASP B O 1
ATOM 4387 N N . ASN B 1 255 ? -11.844 7.137 3.258 1 97.44 255 ASN B N 1
ATOM 4388 C CA . ASN B 1 255 ? -12.648 8.336 3.467 1 97.44 255 ASN B CA 1
ATOM 4389 C C . ASN B 1 255 ? -13.406 8.281 4.789 1 97.44 255 ASN B C 1
ATOM 4391 O O . ASN B 1 255 ? -14.367 9.031 4.988 1 97.44 255 ASN B O 1
ATOM 4395 N N . HIS B 1 256 ? -12.961 7.355 5.691 1 97.69 256 HIS B N 1
ATOM 4396 C CA . HIS B 1 256 ? -13.633 7.219 6.98 1 97.69 256 HIS B CA 1
ATOM 4397 C C . HIS B 1 256 ? -13.469 8.484 7.82 1 97.69 256 HIS B C 1
ATOM 4399 O O . HIS B 1 256 ? -14.383 8.859 8.562 1 97.69 256 HIS B O 1
ATOM 4405 N N . TYR B 1 257 ? -12.344 9.172 7.609 1 98.5 257 TYR B N 1
ATOM 4406 C CA . TYR B 1 257 ? -12.078 10.461 8.242 1 98.5 257 TYR B CA 1
ATOM 4407 C C . TYR B 1 257 ? -13.234 11.43 8.008 1 98.5 257 TYR B C 1
ATOM 4409 O O . TYR B 1 257 ? -13.703 12.078 8.945 1 98.5 257 TYR B O 1
ATOM 4417 N N . PHE B 1 258 ? -13.75 11.508 6.832 1 98.81 258 PHE B N 1
ATOM 4418 C CA . PHE B 1 258 ? -14.812 12.445 6.5 1 98.81 258 PHE B CA 1
ATOM 4419 C C . PHE B 1 258 ? -16.141 11.984 7.094 1 98.81 258 PHE B C 1
ATOM 4421 O O . PHE B 1 258 ? -16.969 12.812 7.484 1 98.81 258 PHE B O 1
ATOM 4428 N N . GLN B 1 259 ? -16.328 10.68 7.199 1 97.75 259 GLN B N 1
ATOM 4429 C CA . GLN B 1 259 ? -17.5 10.148 7.895 1 97.75 259 GLN B CA 1
ATOM 4430 C C . GLN B 1 259 ? -17.484 10.555 9.367 1 97.75 259 GLN B C 1
ATOM 4432 O O . GLN B 1 259 ? -18.516 10.914 9.922 1 97.75 259 GLN B O 1
ATOM 4437 N N . ASN B 1 260 ? -16.344 10.5 9.945 1 98.69 260 ASN B N 1
ATOM 4438 C CA . ASN B 1 260 ? -16.203 10.906 11.344 1 98.69 260 ASN B CA 1
ATOM 4439 C C . ASN B 1 260 ? -16.531 12.383 11.531 1 98.69 260 ASN B C 1
ATOM 4441 O O . ASN B 1 260 ? -17.188 12.758 12.508 1 98.69 260 ASN B O 1
ATOM 4445 N N . LEU B 1 261 ? -16.078 13.25 10.578 1 98.88 261 LEU B N 1
ATOM 4446 C CA . LEU B 1 261 ? -16.375 14.672 10.695 1 98.88 261 LEU B CA 1
ATOM 4447 C C . LEU B 1 261 ? -17.891 14.906 10.688 1 98.88 261 LEU B C 1
ATOM 4449 O O . LEU B 1 261 ? -18.406 15.68 11.492 1 98.88 261 LEU B O 1
ATOM 4453 N N . ILE B 1 262 ? -18.578 14.219 9.844 1 98.75 262 ILE B N 1
ATOM 4454 C CA . ILE B 1 262 ? -20.031 14.375 9.703 1 98.75 262 ILE B CA 1
ATOM 4455 C C . ILE B 1 262 ? -20.719 13.906 10.977 1 98.75 262 ILE B C 1
ATOM 4457 O O . ILE B 1 262 ? -21.734 14.492 11.398 1 98.75 262 ILE B O 1
ATOM 4461 N N . ASN B 1 263 ? -20.141 12.938 11.703 1 98.38 263 ASN B N 1
ATOM 4462 C CA . ASN B 1 263 ? -20.75 12.344 12.891 1 98.38 263 ASN B CA 1
ATOM 4463 C C . ASN B 1 263 ? -20.234 12.984 14.172 1 98.38 263 ASN B C 1
ATOM 4465 O O . ASN B 1 263 ? -20.438 12.453 15.266 1 98.38 263 ASN B O 1
ATOM 4469 N N . GLY B 1 264 ? -19.484 14.133 14.023 1 98.5 264 GLY B N 1
ATOM 4470 C CA . GLY B 1 264 ? -18.984 14.82 15.195 1 98.5 264 GLY B CA 1
ATOM 4471 C C . GLY B 1 264 ? -17.828 14.094 15.859 1 98.5 264 GLY B C 1
ATOM 4472 O O . GLY B 1 264 ? -17.625 14.211 17.062 1 98.5 264 GLY B O 1
ATOM 4473 N N . LYS B 1 265 ? -17.141 13.312 15.07 1 98.62 265 LYS B N 1
ATOM 4474 C CA . LYS B 1 265 ? -16.062 12.492 15.617 1 98.62 265 LYS B CA 1
ATOM 4475 C C . LYS B 1 265 ? -14.703 12.961 15.094 1 98.62 265 LYS B C 1
ATOM 4477 O O . LYS B 1 265 ? -13.75 12.172 15.031 1 98.62 265 LYS B O 1
ATOM 4482 N N . GLY B 1 266 ? -14.594 14.211 14.656 1 98.69 266 GLY B N 1
ATOM 4483 C CA . GLY B 1 266 ? -13.289 14.789 14.359 1 98.69 266 GLY B CA 1
ATOM 4484 C C . GLY B 1 266 ? -12.438 15 15.594 1 98.69 266 GLY B C 1
ATOM 4485 O O . GLY B 1 266 ? -12.867 15.664 16.547 1 98.69 266 GLY B O 1
ATOM 4486 N N . LEU B 1 267 ? -11.258 14.484 15.586 1 98.69 267 LEU B N 1
ATOM 4487 C CA . LEU B 1 267 ? -10.414 14.555 16.781 1 98.69 267 LEU B CA 1
ATOM 4488 C C . LEU B 1 267 ? -9.914 15.977 17 1 98.69 267 LEU B C 1
ATOM 4490 O O . LEU B 1 267 ? -10.109 16.547 18.078 1 98.69 267 LEU B O 1
ATOM 4494 N N . LEU B 1 268 ? -9.289 16.578 16 1 98.56 268 LEU B N 1
ATOM 4495 C CA . LEU B 1 268 ? -8.75 17.938 16.109 1 98.56 268 LEU B CA 1
ATOM 4496 C C . LEU B 1 268 ? -9.82 18.969 15.805 1 98.56 268 LEU B C 1
ATOM 4498 O O . LEU B 1 268 ? -10.656 18.781 14.922 1 98.56 268 LEU B O 1
ATOM 4502 N N . GLY B 1 269 ? -9.75 20.062 16.547 1 98 269 GLY B N 1
ATOM 4503 C CA . GLY B 1 269 ? -10.664 21.156 16.266 1 98 269 GLY B CA 1
ATOM 4504 C C . GLY B 1 269 ? -10.578 21.656 14.828 1 98 269 GLY B C 1
ATOM 4505 O O . GLY B 1 269 ? -11.602 21.922 14.195 1 98 269 GLY B O 1
ATOM 4506 N N . SER B 1 270 ? -9.367 21.688 14.305 1 98.25 270 SER B N 1
ATOM 4507 C CA . SER B 1 270 ? -9.109 22.172 12.953 1 98.25 270 SER B CA 1
ATOM 4508 C C . SER B 1 270 ? -9.719 21.234 11.914 1 98.25 270 SER B C 1
ATOM 4510 O O . SER B 1 270 ? -9.938 21.625 10.766 1 98.25 270 SER B O 1
ATOM 4512 N N . ASP B 1 271 ? -9.969 19.969 12.32 1 98.75 271 ASP B N 1
ATOM 4513 C CA . ASP B 1 271 ? -10.633 19.031 11.43 1 98.75 271 ASP B CA 1
ATOM 4514 C C . ASP B 1 271 ? -12.148 19.188 11.484 1 98.75 271 ASP B C 1
ATOM 4516 O O . ASP B 1 271 ? -12.805 19.312 10.445 1 98.75 271 ASP B O 1
ATOM 4520 N N . GLN B 1 272 ? -12.711 19.266 12.695 1 98.75 272 GLN B N 1
ATOM 4521 C CA . GLN B 1 272 ? -14.156 19.266 12.883 1 98.75 272 GLN B CA 1
ATOM 4522 C C . GLN B 1 272 ? -14.789 20.531 12.297 1 98.75 272 GLN B C 1
ATOM 4524 O O . GLN B 1 272 ? -15.906 20.484 11.773 1 98.75 272 GLN B O 1
ATOM 4529 N N . ILE B 1 273 ? -14.062 21.609 12.281 1 98.5 273 ILE B N 1
ATOM 4530 C CA . ILE B 1 273 ? -14.609 22.891 11.859 1 98.5 273 ILE B CA 1
ATOM 4531 C C . ILE B 1 273 ? -14.797 22.906 10.344 1 98.5 273 ILE B C 1
ATOM 4533 O O . ILE B 1 273 ? -15.508 23.75 9.797 1 98.5 273 ILE B O 1
ATOM 4537 N N . LEU B 1 274 ? -14.125 21.969 9.578 1 98.88 274 LEU B N 1
ATOM 4538 C CA . LEU B 1 274 ? -14.328 21.844 8.141 1 98.88 274 LEU B CA 1
ATOM 4539 C C . LEU B 1 274 ? -15.781 21.516 7.824 1 98.88 274 LEU B C 1
ATOM 4541 O O . LEU B 1 274 ? -16.25 21.75 6.711 1 98.88 274 LEU B O 1
ATOM 4545 N N . PHE B 1 275 ? -16.422 20.922 8.852 1 98.81 275 PHE B N 1
ATOM 4546 C CA . PHE B 1 275 ? -17.797 20.5 8.641 1 98.81 275 PHE B CA 1
ATOM 4547 C C . PHE B 1 275 ? -18.75 21.266 9.562 1 98.81 275 PHE B C 1
ATOM 4549 O O . PHE B 1 275 ? -19.797 21.734 9.125 1 98.81 275 PHE B O 1
ATOM 4556 N N . SER B 1 276 ? -18.422 21.516 10.773 1 97.75 276 SER B N 1
ATOM 4557 C CA . SER B 1 276 ? -19.375 21.875 11.812 1 97.75 276 SER B CA 1
ATOM 4558 C C . SER B 1 276 ? -19.422 23.391 12.016 1 97.75 276 SER B C 1
ATOM 4560 O O . SER B 1 276 ? -20.344 23.906 12.656 1 97.75 276 SER B O 1
ATOM 4562 N N . SER B 1 277 ? -18.469 24.141 11.531 1 96.44 277 SER B N 1
ATOM 4563 C CA . SER B 1 277 ? -18.453 25.578 11.773 1 96.44 277 SER B CA 1
ATOM 4564 C C . SER B 1 277 ? -19.391 26.312 10.828 1 96.44 277 SER B C 1
ATOM 4566 O O . SER B 1 277 ? -19.766 25.766 9.781 1 96.44 277 SER B O 1
ATOM 4568 N N . ASP B 1 278 ? -19.719 27.547 11.219 1 95.75 278 ASP B N 1
ATOM 4569 C CA . ASP B 1 278 ? -20.531 28.391 10.336 1 95.75 278 ASP B CA 1
ATOM 4570 C C . ASP B 1 278 ? -19.781 28.734 9.055 1 95.75 278 ASP B C 1
ATOM 4572 O O . ASP B 1 278 ? -20.359 28.766 7.973 1 95.75 278 ASP B O 1
ATOM 4576 N N . ALA B 1 279 ? -18.5 28.891 9.211 1 97.44 279 ALA B N 1
ATOM 4577 C CA . ALA B 1 279 ? -17.656 29.25 8.062 1 97.44 279 ALA B CA 1
ATOM 4578 C C . ALA B 1 279 ? -17.609 28.109 7.043 1 97.44 279 ALA B C 1
ATOM 4580 O O . ALA B 1 279 ? -17.375 28.344 5.855 1 97.44 279 ALA B O 1
ATOM 4581 N N . ALA B 1 280 ? -17.891 26.891 7.477 1 98.44 280 ALA B N 1
ATOM 4582 C CA . ALA B 1 280 ? -17.828 25.719 6.598 1 98.44 280 ALA B CA 1
ATOM 4583 C C . ALA B 1 280 ? -18.859 25.812 5.484 1 98.44 280 ALA B C 1
ATOM 4585 O O . ALA B 1 280 ? -18.625 25.328 4.371 1 98.44 280 ALA B O 1
ATOM 4586 N N . VAL B 1 281 ? -19.969 26.453 5.812 1 97.62 281 VAL B N 1
ATOM 4587 C CA . VAL B 1 281 ? -21.047 26.594 4.832 1 97.62 281 VAL B CA 1
ATOM 4588 C C . VAL B 1 281 ? -20.656 27.641 3.785 1 97.62 281 VAL B C 1
ATOM 4590 O O . VAL B 1 281 ? -20.734 27.375 2.582 1 97.62 281 VAL B O 1
ATOM 4593 N N . THR B 1 282 ? -20.156 28.75 4.242 1 97.5 282 THR B N 1
ATOM 4594 C CA . THR B 1 282 ? -19.906 29.875 3.348 1 97.5 282 THR B CA 1
ATOM 4595 C C . THR B 1 282 ? -18.672 29.625 2.492 1 97.5 282 THR B C 1
ATOM 4597 O O . THR B 1 282 ? -18.609 30.062 1.345 1 97.5 282 THR B O 1
ATOM 4600 N N . THR B 1 283 ? -17.672 28.844 2.988 1 98.12 283 THR B N 1
ATOM 4601 C CA . THR B 1 283 ? -16.438 28.594 2.26 1 98.12 283 THR B CA 1
ATOM 4602 C C . THR B 1 283 ? -16.578 27.375 1.343 1 98.12 283 THR B C 1
ATOM 4604 O O . THR B 1 283 ? -15.758 27.172 0.445 1 98.12 283 THR B O 1
ATOM 4607 N N . GLY B 1 284 ? -17.578 26.547 1.638 1 98.25 284 GLY B N 1
ATOM 4608 C CA . GLY B 1 284 ? -17.797 25.359 0.818 1 98.25 284 GLY B CA 1
ATOM 4609 C C . GLY B 1 284 ? -17.078 24.125 1.348 1 98.25 284 GLY B C 1
ATOM 4610 O O . GLY B 1 284 ? -17.172 23.047 0.762 1 98.25 284 GLY B O 1
ATOM 4611 N N . THR B 1 285 ? -16.375 24.234 2.506 1 98.88 285 THR B N 1
ATOM 4612 C CA . THR B 1 285 ? -15.664 23.062 3.025 1 98.88 285 THR B CA 1
ATOM 4613 C C . THR B 1 285 ? -16.641 21.984 3.471 1 98.88 285 THR B C 1
ATOM 4615 O O . THR B 1 285 ? -16.375 20.797 3.332 1 98.88 285 THR B O 1
ATOM 4618 N N . LYS B 1 286 ? -17.828 22.406 3.967 1 98.88 286 LYS B N 1
ATOM 4619 C CA . LYS B 1 286 ? -18.844 21.453 4.379 1 98.88 286 LYS B CA 1
ATOM 4620 C C . LYS B 1 286 ? -19.281 20.562 3.211 1 98.88 286 LYS B C 1
ATOM 4622 O O . LYS B 1 286 ? -19.359 19.344 3.342 1 98.88 286 LYS B O 1
ATOM 4627 N N . SER B 1 287 ? -19.531 21.203 2.105 1 98.75 287 SER B N 1
ATOM 4628 C CA . SER B 1 287 ? -19.969 20.469 0.923 1 98.75 287 SER B CA 1
ATOM 4629 C C . SER B 1 287 ? -18.891 19.516 0.433 1 98.75 287 SER B C 1
ATOM 4631 O O . SER B 1 287 ? -19.188 18.406 -0.015 1 98.75 287 SER B O 1
ATOM 4633 N N . LEU B 1 288 ? -17.641 19.906 0.481 1 98.88 288 LEU B N 1
ATOM 4634 C CA . LEU B 1 288 ? -16.531 19.047 0.058 1 98.88 288 LEU B CA 1
ATOM 4635 C C . LEU B 1 288 ? -16.391 17.844 0.988 1 98.88 288 LEU B C 1
ATOM 4637 O O . LEU B 1 288 ? -16.172 16.719 0.529 1 98.88 288 LEU B O 1
ATOM 4641 N N . VAL B 1 289 ? -16.531 18.078 2.291 1 98.94 289 VAL B N 1
ATOM 4642 C CA . VAL B 1 289 ? -16.484 16.984 3.258 1 98.94 289 VAL B CA 1
ATOM 4643 C C . VAL B 1 289 ? -17.562 15.961 2.934 1 98.94 289 VAL B C 1
ATOM 4645 O O . VAL B 1 289 ? -17.297 14.758 2.92 1 98.94 289 VAL B O 1
ATOM 4648 N N . GLN B 1 290 ? -18.734 16.438 2.641 1 98.75 290 GLN B N 1
ATOM 4649 C CA . GLN B 1 290 ? -19.844 15.562 2.303 1 98.75 290 GLN B CA 1
ATOM 4650 C C . GLN B 1 290 ? -19.578 14.797 1.009 1 98.75 290 GLN B C 1
ATOM 4652 O O . GLN B 1 290 ? -19.875 13.609 0.909 1 98.75 290 GLN B O 1
ATOM 4657 N N . SER B 1 291 ? -19.016 15.469 0.053 1 98.56 291 SER B N 1
ATOM 4658 C CA . SER B 1 291 ? -18.703 14.828 -1.221 1 98.56 291 SER B CA 1
ATOM 4659 C C . SER B 1 291 ? -17.656 13.734 -1.045 1 98.56 291 SER B C 1
ATOM 4661 O O . SER B 1 291 ? -17.797 12.641 -1.607 1 98.56 291 SER B O 1
ATOM 4663 N N . TYR B 1 292 ? -16.641 13.977 -0.253 1 98.5 292 TYR B N 1
ATOM 4664 C CA . TYR B 1 292 ? -15.578 13.008 -0.036 1 98.5 292 TYR B CA 1
ATOM 4665 C C . TYR B 1 292 ? -16.078 11.82 0.777 1 98.5 292 TYR B C 1
ATOM 4667 O O . TYR B 1 292 ? -15.617 10.695 0.595 1 98.5 292 TYR B O 1
ATOM 4675 N N . ASN B 1 293 ? -17.047 12.039 1.648 1 97.62 293 ASN B N 1
ATOM 4676 C CA . ASN B 1 293 ? -17.656 10.945 2.395 1 97.62 293 ASN B CA 1
ATOM 4677 C C . ASN B 1 293 ? -18.406 9.984 1.471 1 97.62 293 ASN B C 1
ATOM 4679 O O . ASN B 1 293 ? -18.344 8.766 1.646 1 97.62 293 ASN B O 1
ATOM 4683 N N . SER B 1 294 ? -19.047 10.594 0.488 1 94.5 294 SER B N 1
ATOM 4684 C CA . SER B 1 294 ? -19.922 9.789 -0.363 1 94.5 294 SER B CA 1
ATOM 4685 C C . SER B 1 294 ? -19.156 9.195 -1.538 1 94.5 294 SER B C 1
ATOM 4687 O O . SER B 1 294 ? -19.641 8.273 -2.197 1 94.5 294 SER B O 1
ATOM 4689 N N . ASN B 1 295 ? -17.969 9.773 -1.797 1 94.06 295 ASN B N 1
ATOM 4690 C CA . ASN B 1 295 ? -17.234 9.383 -2.998 1 94.06 295 ASN B CA 1
ATOM 4691 C C . ASN B 1 295 ? -15.742 9.273 -2.73 1 94.06 295 ASN B C 1
ATOM 4693 O O . ASN B 1 295 ? -14.992 10.227 -2.961 1 94.06 295 ASN B O 1
ATOM 4697 N N . LEU B 1 296 ? -15.289 8.102 -2.426 1 94.12 296 LEU B N 1
ATOM 4698 C CA . LEU B 1 296 ? -13.883 7.836 -2.123 1 94.12 296 LEU B CA 1
ATOM 4699 C C . LEU B 1 296 ? -13 8.188 -3.311 1 94.12 296 LEU B C 1
ATOM 4701 O O . LEU B 1 296 ? -11.922 8.758 -3.135 1 94.12 296 LEU B O 1
ATOM 4705 N N . ASN B 1 297 ? -13.445 7.836 -4.496 1 91.44 297 ASN B N 1
ATOM 4706 C CA . ASN B 1 297 ? -12.641 8.086 -5.688 1 91.44 297 ASN B CA 1
ATOM 4707 C C . ASN B 1 297 ? -12.414 9.578 -5.906 1 91.44 297 ASN B C 1
ATOM 4709 O O . ASN B 1 297 ? -11.336 9.984 -6.348 1 91.44 297 ASN B O 1
ATOM 4713 N N . LEU B 1 298 ? -13.398 10.32 -5.598 1 96.62 298 LEU B N 1
ATOM 4714 C CA . LEU B 1 298 ? -13.242 11.773 -5.707 1 96.62 298 LEU B CA 1
ATOM 4715 C C . LEU B 1 298 ? -12.203 12.281 -4.715 1 96.62 298 LEU B C 1
ATOM 4717 O O . LEU B 1 298 ? -11.352 13.094 -5.07 1 96.62 298 LEU B O 1
ATOM 4721 N N . PHE B 1 299 ? -12.312 11.781 -3.486 1 98.44 299 PHE B N 1
ATOM 4722 C CA . PHE B 1 299 ? -11.336 12.172 -2.473 1 98.44 299 PHE B CA 1
ATOM 4723 C C . PHE B 1 299 ? -9.922 11.82 -2.92 1 98.44 299 PHE B C 1
ATOM 4725 O O . PHE B 1 299 ? -9.023 12.664 -2.893 1 98.44 299 PHE B O 1
ATOM 4732 N N . LEU B 1 300 ? -9.711 10.625 -3.354 1 97.25 300 LEU B N 1
ATOM 4733 C CA . LEU B 1 300 ? -8.383 10.148 -3.717 1 97.25 300 LEU B CA 1
ATOM 4734 C C . LEU B 1 300 ? -7.82 10.945 -4.895 1 97.25 300 LEU B C 1
ATOM 4736 O O . LEU B 1 300 ? -6.637 11.281 -4.914 1 97.25 300 LEU B O 1
ATOM 4740 N N . ALA B 1 301 ? -8.656 11.273 -5.84 1 97.44 301 ALA B N 1
ATOM 4741 C CA . ALA B 1 301 ? -8.227 12.055 -6.996 1 97.44 301 ALA B CA 1
ATOM 4742 C C . ALA B 1 301 ? -7.816 13.469 -6.586 1 97.44 301 ALA B C 1
ATOM 4744 O O . ALA B 1 301 ? -6.762 13.953 -6.992 1 97.44 301 ALA B O 1
ATOM 4745 N N . ASP B 1 302 ? -8.656 14.109 -5.797 1 98.81 302 ASP B N 1
ATOM 4746 C CA . ASP B 1 302 ? -8.352 15.461 -5.352 1 98.81 302 ASP B CA 1
ATOM 4747 C C . ASP B 1 302 ? -7.117 15.484 -4.449 1 98.81 302 ASP B C 1
ATOM 4749 O O . ASP B 1 302 ? -6.316 16.422 -4.508 1 98.81 302 ASP B O 1
ATOM 4753 N N . PHE B 1 303 ? -6.996 14.453 -3.631 1 98.88 303 PHE B N 1
ATOM 4754 C CA . PHE B 1 303 ? -5.832 14.367 -2.76 1 98.88 303 PHE B CA 1
ATOM 4755 C C . PHE B 1 303 ? -4.547 14.281 -3.578 1 98.88 303 PHE B C 1
ATOM 4757 O O . PHE B 1 303 ? -3.586 15.008 -3.309 1 98.88 303 PHE B O 1
ATOM 4764 N N . ALA B 1 304 ? -4.543 13.398 -4.578 1 98.62 304 ALA B N 1
ATOM 4765 C CA . ALA B 1 304 ? -3.373 13.258 -5.438 1 98.62 304 ALA B CA 1
ATOM 4766 C C . ALA B 1 304 ? -3.027 14.578 -6.121 1 98.62 304 ALA B C 1
ATOM 4768 O O . ALA B 1 304 ? -1.863 14.984 -6.148 1 98.62 304 ALA B O 1
ATOM 4769 N N . ASN B 1 305 ? -4.039 15.227 -6.609 1 98.69 305 ASN B N 1
ATOM 4770 C CA . ASN B 1 305 ? -3.828 16.516 -7.27 1 98.69 305 ASN B CA 1
ATOM 4771 C C . ASN B 1 305 ? -3.271 17.562 -6.301 1 98.69 305 ASN B C 1
ATOM 4773 O O . ASN B 1 305 ? -2.375 18.328 -6.656 1 98.69 305 ASN B O 1
ATOM 4777 N N . SER B 1 306 ? -3.824 17.578 -5.117 1 98.88 306 SER B N 1
ATOM 4778 C CA . SER B 1 306 ? -3.373 18.547 -4.121 1 98.88 306 SER B CA 1
ATOM 4779 C C . SER B 1 306 ? -1.944 18.25 -3.674 1 98.88 306 SER B C 1
ATOM 4781 O O . SER B 1 306 ? -1.178 19.172 -3.381 1 98.88 306 SER B O 1
ATOM 4783 N N . MET B 1 307 ? -1.598 16.938 -3.605 1 98.88 307 MET B N 1
ATOM 4784 C CA . MET B 1 307 ? -0.228 16.578 -3.258 1 98.88 307 MET B CA 1
ATOM 4785 C C . MET B 1 307 ? 0.749 17.031 -4.336 1 98.88 307 MET B C 1
ATOM 4787 O O . MET B 1 307 ? 1.859 17.469 -4.023 1 98.88 307 MET B O 1
ATOM 4791 N N . ILE B 1 308 ? 0.338 16.922 -5.59 1 98.62 308 ILE B N 1
ATOM 4792 C CA . ILE B 1 308 ? 1.176 17.406 -6.688 1 98.62 308 ILE B CA 1
ATOM 4793 C C . ILE B 1 308 ? 1.353 18.922 -6.59 1 98.62 308 ILE B C 1
ATOM 4795 O O . ILE B 1 308 ? 2.469 19.422 -6.703 1 98.62 308 ILE B O 1
ATOM 4799 N N . LYS B 1 309 ? 0.245 19.656 -6.324 1 98.62 309 LYS B N 1
ATOM 4800 C CA . LYS B 1 309 ? 0.325 21.109 -6.156 1 98.62 309 LYS B CA 1
ATOM 4801 C C . LYS B 1 309 ? 1.226 21.469 -4.98 1 98.62 309 LYS B C 1
ATOM 4803 O O . LYS B 1 309 ? 2.094 22.344 -5.105 1 98.62 309 LYS B O 1
ATOM 4808 N N . MET B 1 310 ? 1.038 20.828 -3.881 1 98.69 310 MET B N 1
ATOM 4809 C CA . MET B 1 310 ? 1.812 21.109 -2.676 1 98.69 310 MET B CA 1
ATOM 4810 C C . MET B 1 310 ? 3.293 20.828 -2.9 1 98.69 310 MET B C 1
ATOM 4812 O O . MET B 1 310 ? 4.148 21.625 -2.51 1 98.69 310 MET B O 1
ATOM 4816 N N . GLY B 1 311 ? 3.557 19.734 -3.539 1 98.19 311 GLY B N 1
ATOM 4817 C CA . GLY B 1 311 ? 4.934 19.344 -3.789 1 98.19 311 GLY B CA 1
ATOM 4818 C C . GLY B 1 311 ? 5.668 20.297 -4.715 1 98.19 311 GLY B C 1
ATOM 4819 O O . GLY B 1 311 ? 6.883 20.188 -4.883 1 98.19 311 GLY B O 1
ATOM 4820 N N . ASN B 1 312 ? 4.945 21.203 -5.266 1 97 312 ASN B N 1
ATOM 4821 C CA . ASN B 1 312 ? 5.531 22.156 -6.195 1 97 312 ASN B CA 1
ATOM 4822 C C . ASN B 1 312 ? 5.566 23.562 -5.602 1 97 312 ASN B C 1
ATOM 4824 O O . ASN B 1 312 ? 5.762 24.547 -6.324 1 97 312 ASN B O 1
ATOM 4828 N N . ILE B 1 313 ? 5.387 23.672 -4.332 1 97.94 313 ILE B N 1
ATOM 4829 C CA . ILE B 1 313 ? 5.457 24.953 -3.656 1 97.94 313 ILE B CA 1
ATOM 4830 C C . ILE B 1 313 ? 6.91 25.422 -3.582 1 97.94 313 ILE B C 1
ATOM 4832 O O . ILE B 1 313 ? 7.707 24.859 -2.82 1 97.94 313 ILE B O 1
ATOM 4836 N N . SER B 1 314 ? 7.27 26.375 -4.352 1 96.44 314 SER B N 1
ATOM 4837 C CA . SER B 1 314 ? 8.531 27.109 -4.379 1 96.44 314 SER B CA 1
ATOM 4838 C C . SER B 1 314 ? 9.727 26.156 -4.305 1 96.44 314 SER B C 1
ATOM 4840 O O . SER B 1 314 ? 10.602 26.328 -3.461 1 96.44 314 SER B O 1
ATOM 4842 N N . PRO B 1 315 ? 9.758 25.219 -5.191 1 96.94 315 PRO B N 1
ATOM 4843 C CA . PRO B 1 315 ? 10.922 24.328 -5.172 1 96.94 315 PRO B CA 1
ATOM 4844 C C . PRO B 1 315 ? 12.211 25.031 -5.574 1 96.94 315 PRO B C 1
ATOM 4846 O O . PRO B 1 315 ? 12.188 25.953 -6.398 1 96.94 315 PRO B O 1
ATOM 4849 N N . LEU B 1 316 ? 13.289 24.641 -4.898 1 97.81 316 LEU B N 1
ATOM 4850 C CA . LEU B 1 316 ? 14.609 25.016 -5.402 1 97.81 316 LEU B CA 1
ATOM 4851 C C . LEU B 1 316 ? 15.07 24.062 -6.496 1 97.81 316 LEU B C 1
ATOM 4853 O O . LEU B 1 316 ? 14.867 22.844 -6.395 1 97.81 316 LEU B O 1
ATOM 4857 N N . THR B 1 317 ? 15.641 24.609 -7.594 1 96.88 317 THR B N 1
ATOM 4858 C CA . THR B 1 317 ? 16.109 23.781 -8.703 1 96.88 317 THR B CA 1
ATOM 4859 C C . THR B 1 317 ? 17.438 24.312 -9.242 1 96.88 317 THR B C 1
ATOM 4861 O O . THR B 1 317 ? 17.891 25.391 -8.852 1 96.88 317 THR B O 1
ATOM 4864 N N . GLY B 1 318 ? 18.078 23.516 -10.047 1 93.75 318 GLY B N 1
ATOM 4865 C CA . GLY B 1 318 ? 19.312 23.953 -10.672 1 93.75 318 GLY B CA 1
ATOM 4866 C C . GLY B 1 318 ? 20.422 24.266 -9.68 1 93.75 318 GLY B C 1
ATOM 4867 O O . GLY B 1 318 ? 20.766 23.422 -8.844 1 93.75 318 GLY B O 1
ATOM 4868 N N . SER B 1 319 ? 20.828 25.547 -9.75 1 92.69 319 SER B N 1
ATOM 4869 C CA . SER B 1 319 ? 21.938 25.938 -8.891 1 92.69 319 SER B CA 1
ATOM 4870 C C . SER B 1 319 ? 21.453 26.516 -7.566 1 92.69 319 SER B C 1
ATOM 4872 O O . SER B 1 319 ? 22.266 26.828 -6.688 1 92.69 319 SER B O 1
ATOM 4874 N N . ALA B 1 320 ? 20.156 26.578 -7.504 1 94.06 320 ALA B N 1
ATOM 4875 C CA . ALA B 1 320 ? 19.594 27.031 -6.238 1 94.06 320 ALA B CA 1
ATOM 4876 C C . ALA B 1 320 ? 19.562 25.906 -5.207 1 94.06 320 ALA B C 1
ATOM 4878 O O . ALA B 1 320 ? 19.047 24.828 -5.477 1 94.06 320 ALA B O 1
ATOM 4879 N N . GLY B 1 321 ? 20.234 25.984 -4.098 1 96.31 321 GLY B N 1
ATOM 4880 C CA . GLY B 1 321 ? 20.359 24.938 -3.088 1 96.31 321 GLY B CA 1
ATOM 4881 C C . GLY B 1 321 ? 21.469 23.953 -3.393 1 96.31 321 GLY B C 1
ATOM 4882 O O . GLY B 1 321 ? 22.484 24.312 -4.012 1 96.31 321 GLY B O 1
ATOM 4883 N N . GLU B 1 322 ? 21.375 22.766 -2.855 1 98.19 322 GLU B N 1
ATOM 4884 C CA . GLU B 1 322 ? 22.359 21.719 -3.078 1 98.19 322 GLU B CA 1
ATOM 4885 C C . GLU B 1 322 ? 21.719 20.328 -2.955 1 98.19 322 GLU B C 1
ATOM 4887 O O . GLU B 1 322 ? 20.5 20.219 -2.752 1 98.19 322 GLU B O 1
ATOM 4892 N N . ILE B 1 323 ? 22.469 19.391 -3.254 1 98.56 323 ILE B N 1
ATOM 4893 C CA . ILE B 1 323 ? 22.141 18 -2.908 1 98.56 323 ILE B CA 1
ATOM 4894 C C . ILE B 1 323 ? 22.906 17.594 -1.657 1 98.56 323 ILE B C 1
ATOM 4896 O O . ILE B 1 323 ? 24.109 17.312 -1.719 1 98.56 323 ILE B O 1
ATOM 4900 N N . ARG B 1 324 ? 22.203 17.562 -0.574 1 98.5 324 ARG B N 1
ATOM 4901 C CA . ARG B 1 324 ? 22.859 17.234 0.682 1 98.5 324 ARG B CA 1
ATOM 4902 C C . ARG B 1 324 ? 23.188 15.742 0.753 1 98.5 324 ARG B C 1
ATOM 4904 O O . ARG B 1 324 ? 22.344 14.906 0.397 1 98.5 324 ARG B O 1
ATOM 4911 N N . LEU B 1 325 ? 24.359 15.406 1.259 1 97.56 325 LEU B N 1
ATOM 4912 C CA . LEU B 1 325 ? 24.75 14.016 1.449 1 97.56 325 LEU B CA 1
ATOM 4913 C C . LEU B 1 325 ? 24.172 13.453 2.738 1 97.56 325 LEU B C 1
ATOM 4915 O O . LEU B 1 325 ? 23.891 12.258 2.83 1 97.56 325 LEU B O 1
ATOM 4919 N N . ASN B 1 326 ? 24.062 14.281 3.676 1 97.69 326 ASN B N 1
ATOM 4920 C CA . ASN B 1 326 ? 23.344 14.07 4.93 1 97.69 326 ASN B CA 1
ATOM 4921 C C . ASN B 1 326 ? 22.141 14.984 5.039 1 97.69 326 ASN B C 1
ATOM 4923 O O . ASN B 1 326 ? 22.281 16.203 5.07 1 97.69 326 ASN B O 1
ATOM 4927 N N . CYS B 1 327 ? 20.984 14.383 5.16 1 98.69 327 CYS B N 1
ATOM 4928 C CA . CYS B 1 327 ? 19.781 15.188 5.082 1 98.69 327 CYS B CA 1
ATOM 4929 C C . CYS B 1 327 ? 19.656 16.109 6.297 1 98.69 327 CYS B C 1
ATOM 4931 O O . CYS B 1 327 ? 18.875 17.062 6.285 1 98.69 327 CYS B O 1
ATOM 4933 N N . ARG B 1 328 ? 20.453 15.906 7.348 1 98.38 328 ARG B N 1
ATOM 4934 C CA . ARG B 1 328 ? 20.312 16.672 8.586 1 98.38 328 ARG B CA 1
ATOM 4935 C C . ARG B 1 328 ? 21.312 17.812 8.641 1 98.38 328 ARG B C 1
ATOM 4937 O O . ARG B 1 328 ? 21.328 18.594 9.594 1 98.38 328 ARG B O 1
ATOM 4944 N N . ALA B 1 329 ? 22.156 17.859 7.559 1 97.94 329 ALA B N 1
ATOM 4945 C CA . ALA B 1 329 ? 23.219 18.875 7.582 1 97.94 329 ALA B CA 1
ATOM 4946 C C . ALA B 1 329 ? 23.5 19.391 6.18 1 97.94 329 ALA B C 1
ATOM 4948 O O . ALA B 1 329 ? 23.359 18.672 5.195 1 97.94 329 ALA B O 1
ATOM 4949 N N . VAL B 1 330 ? 23.875 20.688 6.176 1 96.88 330 VAL B N 1
ATOM 4950 C CA . VAL B 1 330 ? 24.375 21.25 4.926 1 96.88 330 VAL B CA 1
ATOM 4951 C C . VAL B 1 330 ? 25.766 20.703 4.621 1 96.88 330 VAL B C 1
ATOM 4953 O O . VAL B 1 330 ? 26.531 20.422 5.535 1 96.88 330 VAL B O 1
ATOM 4956 N N . ASN B 1 331 ? 25.984 20.562 3.365 1 96.31 331 ASN B N 1
ATOM 4957 C CA . ASN B 1 331 ? 27.297 20.031 2.99 1 96.31 331 ASN B CA 1
ATOM 4958 C C . ASN B 1 331 ? 28.422 20.938 3.463 1 96.31 331 ASN B C 1
ATOM 4960 O O . ASN B 1 331 ? 28.25 22.156 3.551 1 96.31 331 ASN B O 1
ATOM 4964 N N . ALA B 1 332 ? 29.625 20.281 3.809 1 88.12 332 ALA B N 1
ATOM 4965 C CA . ALA B 1 332 ? 30.812 21.016 4.246 1 88.12 332 ALA B CA 1
ATOM 4966 C C . ALA B 1 332 ? 31.453 21.766 3.078 1 88.12 332 ALA B C 1
ATOM 4968 O O . ALA B 1 332 ? 31.391 21.312 1.934 1 88.12 332 ALA B O 1
#

InterPro domains:
  IPR000823 Plant peroxidase [PR00461] (39-58)
  IPR000823 Plant peroxidase [PR00461] (63-83)
  IPR000823 Plant peroxidase [PR00461] (100-113)
  IPR000823 Plant peroxidase [PR00461] (119-129)
  IPR000823 Plant peroxidase [PR00461] (138-153)
  IPR000823 Plant peroxidase [PR00461] (185-197)
  IPR000823 Plant peroxidase [PR00461] (244-259)
  IPR000823 Plant peroxidase [PR00461] (260-277)
  IPR000823 Plant peroxidase [PR00461] (305-318)
  IPR000823 Plant peroxidase [PTHR31388] (27-330)
  IPR002016 Haem peroxidase [PF00141] (46-294)
  IPR002016 Haem peroxidase [PR00458] (61-75)
  IPR002016 Haem peroxidase [PR00458] (120-137)
  IPR002016 Haem peroxidase [PR00458] (138-150)
  IPR002016 Haem peroxidase [PR00458] (186-201)
  IPR002016 Haem peroxidase [PR00458] (246-261)
  IPR002016 Haem peroxidase [PS50873] (29-331)
  IPR010255 Haem peroxidase superfamily [SSF48113] (29-331)
  IPR019793 Peroxidases heam-ligand binding site [PS00435] (186-196)
  IPR019794 Peroxidase, active site [PS00436] (61-72)

Foldseek 3Di:
DPPPPPPPPPPPPPPPPPPPPPPCPVPPWFDLCLCCPQQVCLLVLLLVLLLVVCVVPLLLLLLLLVQQLLCCQFQHLQLQQQADDDQRLCPAPVNPLNRDCSVSLQVSLVSSCVRRNFPAASSQSSLSSNQSSQVSQPADHARAGGFFFHAAHHHNPSSNQLDDALQDAQVSLQVSCVVQPHHLLLSLLQLLSLLEHKDFQVRQVCQQAQPVNNRHHNPLADDVLSVVSCVQRPPPDPRRGIDRQQPPRHNHSWLSNLVCLVNSNGRGPNSNCCAPPPVVVVRVSNVSSVVCNVDGPVSRVSNNVSSNSSSPRPGHHDPGHGGASGSHHHDD/DDDPPDPPPPPPPPPPPPPPPPPPPVPPWFDLCLCCPQQVCLLVLLLVLLVVVCVVPLLLLLLLLVQQLLCCQFQHLQLQQQADDDQRLCPAPVNPLNRDCSVSLQVSLVSSCVRRNFPAASSQSSLSSNQSSQVSQPADHARAGGFFFHAAHHHNPSSNQLDDALQDAQVSLQVSCVVLPHHLLLSLLQLLSLLEHKDFQVRQVCQQAQPVNNRHHNPLADDVLSVVSCVQRPPPDPRRGIDRQQPPRHNHSWLSNLVCLVNSNGRGPNSNCCAPPPVVVVRVSNVSSVVCNVDGPVSRVSNNVSSNSSSPRPGHHDPGHGRASGSHHHDD